Protein AF-A0A9E0NCJ7-F1 (afdb_monomer_lite)

Secondary structure (DSSP, 8-state):
-----------------PPPPP-PPP-------------TTPPPPPHHHHHHHHHHHHHHHHHHHHHHHHHHHTT-TT--EEEEEEEEEETTEEEEEEEEESS--HHHHHHHHHHHHTS---GGGTT--EEEEEEE-PPTT--EEEGGGS--EEETTEEEEEEE-HHHH--SS-EEEEEEE-TT-EEEEEE-SSEEEEEEEEEEEEEE-TT--SSPEEEETT-EEEE-TT-EEEEEEEEEEEEEEEEEES----HHHHTT--SSEEPPTTPPP--SS----EEEPGGG-EEEEETTEEEEEEE-HHHHT-SSEEEEEEE-TT-EEEEE--SS-EEEEEEEEEEEEEEETTEEEEE-TTEEEEE-TT--EEEEEEEEEEEEEEEESS-GGGHHHHHHT---

pLDDT: mean 88.65, std 19.17, range [25.84, 98.81]

Sequence (400 aa):
MTRVGLLAAALVAAACGQGPAPVGPGPVGVGPAGTDGATADAAPISDDERLAAIQAAMNALAPLANQCWAAAAVDDFRLAGDLQLEIAPHGDGARVAVVADSAGDPVLASCLATVASAFPWPAVLDGQVVSLPFSFSAPSGQVVIDRRLVTPRTQAGVGVAVLLDERNSGNAAASMLEVTVAADASVALARADRAEVWIVLAGEVTVAGALGSDKPVFARVHDTVLVPAGGYRTLRASGGAATLVLVLAPGGPEGIARGGAVPGERVAPGTRVREARPIEPRVVRASDAAVHRAGGRTATVLVDSVRHKAPVGVTLLELAAGAAMPAHQHDRESELLYVQAGSATMTVGAVTLPVGPTSVVHLGRGTTHAATVDVPVRALQLYLPGGPEQRYASAAGRAP

Structure (mmCIF, N/CA/C/O backbone):
data_AF-A0A9E0NCJ7-F1
#
_entry.id   AF-A0A9E0NCJ7-F1
#
loop_
_atom_site.group_PDB
_atom_site.id
_atom_site.type_symbol
_atom_site.label_atom_id
_atom_site.label_alt_id
_atom_site.label_comp_id
_atom_site.label_asym_id
_atom_site.label_entity_id
_atom_site.label_seq_id
_atom_site.pdbx_PDB_ins_code
_atom_site.Cartn_x
_atom_site.Cartn_y
_atom_site.Cartn_z
_atom_site.occupancy
_atom_site.B_iso_or_equiv
_atom_site.auth_seq_id
_atom_site.auth_comp_id
_atom_site.auth_asym_id
_atom_site.auth_atom_id
_atom_site.pdbx_PDB_model_num
ATOM 1 N N . MET A 1 1 ? 51.359 -40.284 9.558 1.00 43.56 1 MET A N 1
ATOM 2 C CA . MET A 1 1 ? 51.276 -39.076 10.406 1.00 43.56 1 MET A CA 1
ATOM 3 C C . MET A 1 1 ? 50.149 -38.212 9.873 1.00 43.56 1 MET A C 1
ATOM 5 O O . MET A 1 1 ? 50.327 -37.449 8.937 1.00 43.56 1 MET A O 1
ATOM 9 N N . THR A 1 2 ? 48.958 -38.462 10.398 1.00 32.72 2 THR A N 1
ATOM 10 C CA . THR A 1 2 ? 47.662 -37.955 9.945 1.00 32.72 2 THR A CA 1
ATOM 11 C C . THR A 1 2 ? 47.269 -36.791 10.851 1.00 32.72 2 THR A C 1
ATOM 13 O O . THR A 1 2 ? 47.173 -36.975 12.062 1.00 32.72 2 THR A O 1
ATOM 16 N N . ARG A 1 3 ? 47.058 -35.593 10.296 1.00 31.05 3 ARG A N 1
ATOM 17 C CA . ARG A 1 3 ? 46.423 -34.477 11.012 1.00 31.05 3 ARG A CA 1
ATOM 18 C C . ARG A 1 3 ? 45.025 -34.278 10.442 1.00 31.05 3 ARG A C 1
ATOM 20 O O . ARG A 1 3 ? 44.863 -33.753 9.349 1.00 31.05 3 ARG A O 1
ATOM 27 N N . VAL A 1 4 ? 44.040 -34.756 11.195 1.00 30.06 4 VAL A N 1
ATOM 28 C CA . VAL A 1 4 ? 42.614 -34.493 10.995 1.00 30.06 4 VAL A CA 1
ATOM 29 C C . VAL A 1 4 ? 42.324 -33.128 11.617 1.00 30.06 4 VAL A C 1
ATOM 31 O O . VAL A 1 4 ? 42.473 -32.958 12.825 1.00 30.06 4 VAL A O 1
ATOM 34 N N . GLY A 1 5 ? 41.980 -32.143 10.790 1.00 29.16 5 GLY A N 1
ATOM 35 C CA . GLY A 1 5 ? 41.487 -30.843 11.240 1.00 29.16 5 GLY A CA 1
ATOM 36 C C . GLY A 1 5 ? 39.973 -30.900 11.409 1.00 29.16 5 GLY A C 1
ATOM 37 O O . GLY A 1 5 ? 39.252 -31.026 10.423 1.00 29.16 5 GLY A O 1
ATOM 38 N N . LEU A 1 6 ? 39.503 -30.828 12.656 1.00 27.34 6 LEU A N 1
ATOM 39 C CA . LEU A 1 6 ? 38.097 -30.616 12.995 1.00 27.34 6 LEU A CA 1
ATOM 40 C C . LEU A 1 6 ? 37.705 -29.185 12.588 1.00 27.34 6 LEU A C 1
ATOM 42 O O . LEU A 1 6 ? 38.202 -28.220 13.166 1.00 27.34 6 LEU A O 1
ATOM 46 N N . LEU A 1 7 ? 36.809 -29.048 11.613 1.00 28.70 7 LEU A N 1
ATOM 47 C CA . LEU A 1 7 ? 36.112 -27.797 11.315 1.00 28.70 7 LEU A CA 1
ATOM 48 C C . LEU A 1 7 ? 34.763 -27.835 12.036 1.00 28.70 7 LEU A C 1
ATOM 50 O O . LEU A 1 7 ? 33.879 -28.617 11.691 1.00 28.70 7 LEU A O 1
ATOM 54 N N . ALA A 1 8 ? 34.639 -27.014 13.077 1.00 27.73 8 ALA A N 1
ATOM 55 C CA . ALA A 1 8 ? 33.395 -26.795 13.794 1.00 27.73 8 ALA A CA 1
ATOM 56 C C . ALA A 1 8 ? 32.427 -26.007 12.898 1.00 27.73 8 ALA A C 1
ATOM 58 O O . ALA A 1 8 ? 32.676 -24.850 12.561 1.00 27.73 8 ALA A O 1
ATOM 59 N N . ALA A 1 9 ? 31.324 -26.643 12.508 1.00 28.22 9 ALA A N 1
ATOM 60 C CA . ALA A 1 9 ? 30.197 -25.977 11.876 1.00 28.22 9 ALA A CA 1
ATOM 61 C C . ALA A 1 9 ? 29.411 -25.214 12.953 1.00 28.22 9 ALA A C 1
ATOM 63 O O . ALA A 1 9 ? 28.723 -25.814 13.778 1.00 28.22 9 ALA A O 1
ATOM 64 N N . ALA A 1 10 ? 29.533 -23.888 12.962 1.00 27.47 10 ALA A N 1
ATOM 65 C CA . ALA A 1 10 ? 28.655 -23.028 13.738 1.00 27.47 10 ALA A CA 1
ATOM 66 C C . ALA A 1 10 ? 27.290 -22.958 13.034 1.00 27.47 10 ALA A C 1
ATOM 68 O O . ALA A 1 10 ? 27.151 -22.311 11.996 1.00 27.47 10 ALA A O 1
ATOM 69 N N . LEU A 1 11 ? 26.286 -23.644 13.587 1.00 25.84 11 LEU A N 1
ATOM 70 C CA . LEU A 1 11 ? 24.886 -23.402 13.246 1.00 25.84 11 LEU A CA 1
ATOM 71 C C . LEU A 1 11 ? 24.506 -21.999 13.734 1.00 25.84 11 LEU A C 1
ATOM 73 O O . LEU A 1 11 ? 24.321 -21.773 14.928 1.00 25.84 11 LEU A O 1
ATOM 77 N N . VAL A 1 12 ? 24.368 -21.059 12.802 1.00 28.42 12 VAL A N 1
ATOM 78 C CA . VAL A 1 12 ? 23.661 -19.801 13.046 1.00 28.42 12 VAL A CA 1
ATOM 79 C C . VAL A 1 12 ? 22.171 -20.110 12.935 1.00 28.42 12 VAL A C 1
ATOM 81 O O . VAL A 1 12 ? 21.627 -20.225 11.838 1.00 28.42 12 VAL A O 1
ATOM 84 N N . ALA A 1 13 ? 21.514 -20.296 14.079 1.00 28.30 13 ALA A N 1
ATOM 85 C CA . ALA A 1 13 ? 20.062 -20.291 14.146 1.00 28.30 13 ALA A CA 1
ATOM 86 C C . ALA A 1 13 ? 19.580 -18.878 13.790 1.00 28.30 13 ALA A C 1
ATOM 88 O O . ALA A 1 13 ? 19.825 -17.920 14.523 1.00 28.30 13 ALA A O 1
ATOM 89 N N . ALA A 1 14 ? 18.931 -18.747 12.634 1.00 28.97 14 ALA A N 1
ATOM 90 C CA . ALA A 1 14 ? 18.226 -17.538 12.252 1.00 28.97 14 ALA A CA 1
ATOM 91 C C . ALA A 1 14 ? 17.090 -17.308 13.257 1.00 28.97 14 ALA A C 1
ATOM 93 O O . ALA A 1 14 ? 16.082 -18.012 13.248 1.00 28.97 14 ALA A O 1
ATOM 94 N N . ALA A 1 15 ? 17.277 -16.340 14.151 1.00 27.11 15 ALA A N 1
ATOM 95 C CA . ALA A 1 15 ? 16.206 -15.828 14.981 1.00 27.11 15 ALA A CA 1
ATOM 96 C C . ALA A 1 15 ? 15.164 -15.190 14.054 1.00 27.11 15 ALA A C 1
ATOM 98 O O . ALA A 1 15 ? 15.419 -14.159 13.430 1.00 27.11 15 ALA A O 1
ATOM 99 N N . CYS A 1 16 ? 13.995 -15.818 13.935 1.00 27.56 16 CYS A N 1
ATOM 100 C CA . CYS A 1 16 ? 12.806 -15.146 13.439 1.00 27.56 16 CYS A CA 1
ATOM 101 C C . CYS A 1 16 ? 12.586 -13.923 14.331 1.00 27.56 16 CYS A C 1
ATOM 103 O O . CYS A 1 16 ? 12.290 -14.065 15.517 1.00 27.56 16 CYS A O 1
ATOM 105 N N . GLY A 1 17 ? 12.804 -12.731 13.774 1.00 26.98 17 GLY A N 1
ATOM 106 C CA . GLY A 1 17 ? 12.554 -11.481 14.468 1.00 26.98 17 GLY A CA 1
ATOM 107 C C . GLY A 1 17 ? 11.094 -11.440 14.894 1.00 26.98 17 GLY A C 1
ATOM 108 O O . GLY A 1 17 ? 10.204 -11.318 14.055 1.00 26.98 17 GLY A O 1
ATOM 109 N N . GLN A 1 18 ? 10.854 -11.564 16.198 1.00 32.00 18 GLN A N 1
ATOM 110 C CA . GLN A 1 18 ? 9.619 -11.090 16.793 1.00 32.00 18 GLN A CA 1
ATOM 111 C C . GLN A 1 18 ? 9.494 -9.621 16.389 1.00 32.00 18 GLN A C 1
ATOM 113 O O . GLN A 1 18 ? 10.398 -8.822 16.649 1.00 32.00 18 GLN A O 1
ATOM 118 N N . GLY A 1 19 ? 8.406 -9.274 15.700 1.00 32.78 19 GLY A N 1
ATOM 119 C CA . GLY A 1 19 ? 8.042 -7.874 15.526 1.00 32.78 19 GLY A CA 1
ATOM 120 C C . GLY A 1 19 ? 8.017 -7.181 16.893 1.00 32.78 19 GLY A C 1
ATOM 121 O O . GLY A 1 19 ? 7.846 -7.861 17.910 1.00 32.78 19 GLY A O 1
ATOM 122 N N . PRO A 1 20 ? 8.219 -5.853 16.949 1.00 30.38 20 PRO A N 1
ATOM 123 C CA . PRO A 1 20 ? 8.125 -5.131 18.208 1.00 30.38 20 PRO A CA 1
ATOM 124 C C . PRO A 1 20 ? 6.794 -5.493 18.861 1.00 30.38 20 PRO A C 1
ATOM 126 O O . PRO A 1 20 ? 5.736 -5.314 18.252 1.00 30.38 20 PRO A O 1
ATOM 129 N N . ALA A 1 21 ? 6.865 -6.055 20.069 1.00 30.67 21 ALA A N 1
ATOM 130 C CA . ALA A 1 21 ? 5.685 -6.245 20.888 1.00 30.67 21 ALA A CA 1
ATOM 131 C C . ALA A 1 21 ? 4.955 -4.894 20.948 1.00 30.67 21 ALA A C 1
ATOM 133 O O . ALA A 1 21 ? 5.629 -3.858 21.053 1.00 30.67 21 ALA A O 1
ATOM 134 N N . PRO A 1 22 ? 3.616 -4.870 20.833 1.00 35.16 22 PRO A N 1
ATOM 135 C CA . PRO A 1 22 ? 2.871 -3.647 21.068 1.00 35.16 22 PRO A CA 1
ATOM 136 C C . PRO A 1 22 ? 3.361 -3.061 22.389 1.00 35.16 22 PRO A C 1
ATOM 138 O O . PRO A 1 22 ? 3.523 -3.791 23.370 1.00 35.16 22 PRO A O 1
ATOM 141 N N . VAL A 1 23 ? 3.683 -1.766 22.378 1.00 36.31 23 VAL A N 1
ATOM 142 C CA . VAL A 1 23 ? 4.030 -1.039 23.597 1.00 36.31 23 VAL A CA 1
ATOM 143 C C . VAL A 1 23 ? 2.823 -1.193 24.506 1.00 36.31 23 VAL A C 1
ATOM 145 O O . VAL A 1 23 ? 1.782 -0.582 24.267 1.00 36.31 23 VAL A O 1
ATOM 148 N N . GLY A 1 24 ? 2.939 -2.103 25.475 1.00 32.25 24 GLY A N 1
ATOM 149 C CA . GLY A 1 24 ? 1.907 -2.309 26.471 1.00 32.25 24 GLY A CA 1
ATOM 150 C C . GLY A 1 24 ? 1.627 -0.965 27.136 1.00 32.25 24 GLY A C 1
ATOM 151 O O . GLY A 1 24 ? 2.565 -0.173 27.302 1.00 32.25 24 GLY A O 1
ATOM 152 N N . PRO A 1 25 ? 0.365 -0.665 27.483 1.00 46.97 25 PRO A N 1
ATOM 153 C CA . PRO A 1 25 ? 0.081 0.512 28.284 1.00 46.97 25 PRO A CA 1
ATOM 154 C C . PRO A 1 25 ? 1.014 0.477 29.498 1.00 46.97 25 PRO A C 1
ATOM 156 O O . PRO A 1 25 ? 1.151 -0.559 30.154 1.00 46.97 25 PRO A O 1
ATOM 159 N N . GLY A 1 26 ? 1.727 1.584 29.734 1.00 41.19 26 GLY A N 1
ATOM 160 C CA . GLY A 1 26 ? 2.569 1.723 30.918 1.00 41.19 26 GLY A CA 1
ATOM 161 C C . GLY A 1 26 ? 1.762 1.340 32.162 1.00 41.19 26 GLY A C 1
ATOM 162 O O . GLY A 1 26 ? 0.541 1.511 32.148 1.00 41.19 26 GLY A O 1
ATOM 163 N N . PRO A 1 27 ? 2.404 0.789 33.204 1.00 33.81 27 PRO A N 1
ATOM 164 C CA . PRO A 1 27 ? 1.706 0.245 34.358 1.00 33.81 27 PRO A CA 1
ATOM 165 C C . PRO A 1 27 ? 0.778 1.311 34.942 1.00 33.81 27 PRO A C 1
ATOM 167 O O . PRO A 1 27 ? 1.220 2.263 35.584 1.00 33.81 27 PRO A O 1
ATOM 170 N N . VAL A 1 28 ? -0.521 1.151 34.698 1.00 46.66 28 VAL A N 1
ATOM 171 C CA . VAL A 1 28 ? -1.548 1.805 35.498 1.00 46.66 28 VAL A CA 1
ATOM 172 C C . VAL A 1 28 ? -1.370 1.195 36.878 1.00 46.66 28 VAL A C 1
ATOM 174 O O . VAL A 1 28 ? -1.364 -0.028 37.002 1.00 46.66 28 VAL A O 1
ATOM 177 N N . GLY A 1 29 ? -1.103 2.0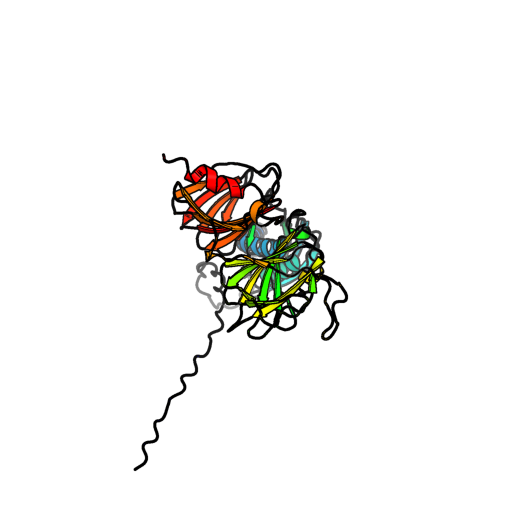22 37.888 1.00 34.09 29 GLY A N 1
ATOM 178 C CA . GLY A 1 29 ? -0.840 1.557 39.245 1.00 34.09 29 GLY A CA 1
ATOM 179 C C . GLY A 1 29 ? -2.000 0.710 39.757 1.00 34.09 29 GLY A C 1
ATOM 180 O O . GLY A 1 29 ? -3.007 1.245 40.208 1.00 34.09 29 GLY A O 1
ATOM 181 N N . VAL A 1 30 ? -1.853 -0.611 39.674 1.00 46.03 30 VAL A N 1
ATOM 182 C CA . VAL A 1 30 ? -2.754 -1.571 40.302 1.00 46.03 30 VAL A CA 1
ATOM 183 C C . VAL A 1 30 ? -2.424 -1.527 41.790 1.00 46.03 30 VAL A C 1
ATOM 185 O O . VAL A 1 30 ? -1.340 -1.937 42.209 1.00 46.03 30 VAL A O 1
ATOM 188 N N . GLY A 1 31 ? -3.320 -0.936 42.582 1.00 47.72 31 GLY A N 1
ATOM 189 C CA . GLY A 1 31 ? -3.239 -0.989 44.040 1.00 47.72 31 GLY A CA 1
ATOM 190 C C . GLY A 1 31 ? -3.224 -2.445 44.533 1.00 47.72 31 GLY A C 1
ATOM 191 O O . GLY A 1 31 ? -3.691 -3.335 43.822 1.00 47.72 31 GLY A O 1
ATOM 192 N N . PRO A 1 32 ? -2.662 -2.718 45.723 1.00 50.88 32 PRO A N 1
ATOM 193 C CA . PRO A 1 32 ? -2.466 -4.080 46.208 1.00 50.88 32 PRO A CA 1
ATOM 194 C C . PRO A 1 32 ? -3.791 -4.849 46.279 1.00 50.88 32 PRO A C 1
ATOM 196 O O . PRO A 1 32 ? -4.763 -4.380 46.870 1.00 50.88 32 PRO A O 1
ATOM 199 N N . ALA A 1 33 ? -3.793 -6.045 45.688 1.00 48.19 33 ALA A N 1
ATOM 200 C CA . ALA A 1 33 ? -4.881 -7.008 45.762 1.00 48.19 33 ALA A CA 1
ATOM 201 C C . ALA A 1 33 ? -5.041 -7.497 47.210 1.00 48.19 33 ALA A C 1
ATOM 203 O O . ALA A 1 33 ? -4.296 -8.357 47.681 1.00 48.19 33 ALA A O 1
ATOM 204 N N . GLY A 1 34 ? -5.999 -6.909 47.926 1.00 45.44 34 GLY A N 1
ATOM 205 C CA . GLY A 1 34 ? -6.492 -7.429 49.194 1.00 45.44 34 GLY A CA 1
ATOM 206 C C . GLY A 1 34 ? -7.360 -8.655 48.934 1.00 45.44 34 GLY A C 1
ATOM 207 O O . GLY A 1 34 ? -8.430 -8.555 48.341 1.00 45.44 34 GLY A O 1
ATOM 208 N N . THR A 1 35 ? -6.881 -9.820 49.355 1.00 49.56 35 THR A N 1
ATOM 209 C CA . THR A 1 35 ? -7.652 -11.061 49.408 1.00 49.56 35 THR A CA 1
ATOM 210 C C . THR A 1 35 ? -8.483 -11.071 50.688 1.00 49.56 35 THR A C 1
ATOM 212 O O . THR A 1 35 ? -8.058 -11.668 51.673 1.00 49.56 35 THR A O 1
ATOM 215 N N . ASP A 1 36 ? -9.644 -10.415 50.687 1.00 47.66 36 ASP A N 1
ATOM 216 C CA . ASP A 1 36 ? -10.581 -10.469 51.812 1.00 47.66 36 ASP A CA 1
ATOM 217 C C . ASP A 1 36 ? -11.931 -11.045 51.381 1.00 47.66 36 ASP A C 1
ATOM 219 O O . ASP A 1 36 ? -12.470 -10.746 50.316 1.00 47.66 36 ASP A O 1
ATOM 223 N N . GLY A 1 37 ? -12.426 -11.957 52.220 1.00 49.50 37 GLY A N 1
ATOM 224 C CA . GLY A 1 37 ? -13.599 -12.781 51.980 1.00 49.50 37 GLY A CA 1
ATOM 225 C C . GLY A 1 37 ? -14.864 -11.976 51.695 1.00 49.50 37 GLY A C 1
ATOM 226 O O . GLY A 1 37 ? -15.083 -10.897 52.241 1.00 49.50 37 GLY A O 1
ATOM 227 N N . ALA A 1 38 ? -15.708 -12.564 50.847 1.00 47.25 38 ALA A N 1
ATOM 228 C CA . ALA A 1 38 ? -17.024 -12.065 50.484 1.00 47.25 38 ALA A CA 1
ATOM 229 C C . ALA A 1 38 ? -17.845 -11.714 51.735 1.00 47.25 38 ALA A C 1
ATOM 231 O O . ALA A 1 38 ? -18.394 -12.584 52.413 1.00 47.25 38 ALA A O 1
ATOM 232 N N . THR A 1 39 ? -17.922 -10.419 52.032 1.00 47.91 39 THR A N 1
ATOM 233 C CA . THR A 1 39 ? -18.909 -9.858 52.947 1.00 47.91 39 THR A CA 1
ATOM 234 C C . THR A 1 39 ? -20.151 -9.548 52.119 1.00 47.91 39 THR A C 1
ATOM 236 O O . THR A 1 39 ? -20.107 -8.795 51.151 1.00 47.91 39 THR A O 1
ATOM 239 N N . ALA A 1 40 ? -21.262 -10.195 52.462 1.00 56.03 40 ALA A N 1
ATOM 240 C CA . ALA A 1 40 ? -22.514 -10.173 51.707 1.00 56.03 40 ALA A CA 1
ATOM 241 C C . ALA A 1 40 ? -23.323 -8.859 51.837 1.00 56.03 40 ALA A C 1
ATOM 243 O O . ALA A 1 40 ? -24.487 -8.840 51.457 1.00 56.03 40 ALA A O 1
ATOM 244 N N . ASP A 1 41 ? -22.715 -7.772 52.327 1.00 62.97 41 ASP A N 1
ATOM 245 C CA . ASP A 1 41 ? -23.402 -6.518 52.688 1.00 62.97 41 ASP A CA 1
ATOM 246 C C . ASP A 1 41 ? -22.760 -5.260 52.066 1.00 62.97 41 ASP A C 1
ATOM 248 O O . ASP A 1 41 ? -22.900 -4.151 52.588 1.00 62.97 41 ASP A O 1
ATOM 252 N N . ALA A 1 42 ? -22.042 -5.389 50.946 1.00 66.94 42 ALA A N 1
ATOM 253 C CA . ALA A 1 42 ? -21.624 -4.206 50.194 1.00 66.94 42 ALA A CA 1
ATOM 254 C C . ALA A 1 42 ? -22.871 -3.454 49.691 1.00 66.94 42 ALA A C 1
ATOM 256 O O . ALA A 1 42 ? -23.751 -4.041 49.058 1.00 66.94 42 ALA A O 1
ATOM 257 N N . ALA A 1 43 ? -22.956 -2.155 49.995 1.00 78.00 43 ALA A N 1
ATOM 258 C CA . ALA A 1 43 ? -24.045 -1.306 49.527 1.00 78.00 43 ALA A CA 1
ATOM 259 C C . ALA A 1 43 ? -24.167 -1.391 47.991 1.00 78.00 43 ALA A C 1
ATOM 261 O O . ALA A 1 43 ? -23.144 -1.475 47.306 1.00 78.00 43 ALA A O 1
ATOM 262 N N . PRO A 1 44 ? -25.392 -1.374 47.433 1.00 84.50 44 PRO A N 1
ATOM 263 C CA . PRO A 1 44 ? -25.577 -1.422 45.991 1.00 84.50 44 PRO A CA 1
ATOM 264 C C . PRO A 1 44 ? -24.840 -0.253 45.333 1.00 84.50 44 PRO A C 1
ATOM 266 O O . PRO A 1 44 ? -25.026 0.904 45.707 1.00 84.50 44 PRO A O 1
ATOM 269 N N . ILE A 1 45 ? -24.009 -0.579 44.346 1.00 87.88 45 ILE A N 1
ATOM 270 C CA . ILE A 1 45 ? -23.252 0.390 43.552 1.00 87.88 45 ILE A CA 1
ATOM 271 C C . ILE A 1 45 ? -24.241 1.301 42.822 1.00 87.88 45 ILE A C 1
ATOM 273 O O . ILE A 1 45 ? -25.151 0.799 42.145 1.00 87.88 45 ILE A O 1
ATOM 277 N N . SER A 1 46 ? -24.045 2.616 42.953 1.00 93.88 46 SER A N 1
ATOM 278 C CA . SER A 1 46 ? -24.882 3.629 42.309 1.00 93.88 46 SER A CA 1
ATOM 279 C C . SER A 1 46 ? -24.740 3.602 40.784 1.00 93.88 46 SER A C 1
ATOM 281 O O . SER A 1 46 ? -23.709 3.203 40.238 1.00 93.88 46 SER A O 1
ATOM 283 N N . ASP A 1 47 ? -25.774 4.060 40.081 1.00 93.88 47 ASP A N 1
ATOM 284 C CA . ASP A 1 47 ? -25.745 4.157 38.617 1.00 93.88 47 ASP A CA 1
ATOM 285 C C . ASP A 1 47 ? -24.665 5.136 38.128 1.00 93.88 47 ASP A C 1
ATOM 287 O O . ASP A 1 47 ? -24.024 4.889 37.106 1.00 93.88 47 ASP A O 1
ATOM 291 N N . ASP A 1 48 ? -24.396 6.198 38.893 1.00 94.94 48 ASP A N 1
ATOM 292 C CA . ASP A 1 48 ? -23.348 7.179 38.588 1.00 94.94 48 ASP A CA 1
ATOM 293 C C . ASP A 1 48 ? -21.949 6.550 38.612 1.00 94.94 48 ASP A C 1
ATOM 295 O O . ASP A 1 48 ? -21.129 6.809 37.728 1.00 94.94 48 ASP A O 1
ATOM 299 N N . GLU A 1 49 ? -21.674 5.688 39.595 1.00 94.50 49 GLU A N 1
ATOM 300 C CA . GLU A 1 49 ? -20.397 4.977 39.696 1.00 94.50 49 GLU A CA 1
ATOM 301 C C . GLU A 1 49 ? -20.220 3.992 38.530 1.00 94.50 49 GLU A C 1
ATOM 303 O O . GLU A 1 49 ? -19.140 3.914 37.937 1.00 94.50 49 GLU A O 1
ATOM 308 N N . ARG A 1 50 ? -21.296 3.305 38.121 1.00 94.25 50 ARG A N 1
ATOM 309 C CA . ARG A 1 50 ? -21.278 2.424 36.939 1.00 94.25 50 ARG A CA 1
ATOM 310 C C . ARG A 1 50 ? -21.024 3.202 35.655 1.00 94.25 50 ARG A C 1
ATOM 312 O O . ARG A 1 50 ? -20.191 2.790 34.848 1.00 94.25 50 ARG A O 1
ATOM 319 N N . LEU A 1 51 ? -21.712 4.327 35.460 1.00 95.69 51 LEU A N 1
ATOM 320 C CA . LEU A 1 51 ? -21.549 5.158 34.270 1.00 95.69 51 LEU A CA 1
ATOM 321 C C . LEU A 1 51 ? -20.127 5.727 34.182 1.00 95.69 51 LEU A C 1
ATOM 323 O O . LEU A 1 51 ? -19.520 5.705 33.110 1.00 95.69 51 LEU A O 1
ATOM 327 N N . ALA A 1 52 ? -19.563 6.167 35.310 1.00 96.44 52 ALA A N 1
ATOM 328 C CA . ALA A 1 52 ? -18.178 6.620 35.381 1.00 96.44 52 ALA A CA 1
ATOM 329 C C . ALA A 1 52 ? -17.185 5.501 35.019 1.00 96.44 52 ALA A C 1
ATOM 331 O O . ALA A 1 52 ? -16.244 5.736 34.256 1.00 96.44 52 ALA A O 1
ATOM 332 N N . ALA A 1 53 ? -17.417 4.275 35.502 1.00 96.06 53 ALA A N 1
ATOM 333 C CA . ALA A 1 53 ? -16.596 3.113 35.171 1.00 96.06 53 ALA A CA 1
ATOM 334 C C . ALA A 1 53 ? -16.658 2.758 33.674 1.00 96.06 53 ALA A C 1
ATOM 336 O O . ALA A 1 53 ? -15.619 2.511 33.057 1.00 96.06 53 ALA A O 1
ATOM 337 N N . ILE A 1 54 ? -17.850 2.801 33.067 1.00 96.25 54 ILE A N 1
ATOM 338 C CA . ILE A 1 54 ? -18.036 2.586 31.623 1.00 96.25 54 ILE A CA 1
ATOM 339 C C . ILE A 1 54 ? -17.305 3.664 30.819 1.00 96.25 54 ILE A C 1
ATOM 341 O O . ILE A 1 54 ? -16.565 3.341 29.890 1.00 96.25 54 ILE A O 1
ATOM 345 N N . GLN A 1 55 ? -17.455 4.939 31.187 1.00 96.50 55 GLN A N 1
ATOM 346 C CA . GLN A 1 55 ? -16.784 6.039 30.494 1.00 96.50 55 GLN A CA 1
ATOM 347 C C . GLN A 1 55 ? -15.257 5.908 30.563 1.00 96.50 55 GLN A C 1
ATOM 349 O O . GLN A 1 55 ? -14.568 6.122 29.562 1.00 96.50 55 GLN A O 1
ATOM 354 N N . ALA A 1 56 ? -14.717 5.535 31.726 1.00 96.25 56 ALA A N 1
ATOM 355 C CA . ALA A 1 56 ? -13.288 5.299 31.898 1.00 96.25 56 ALA A CA 1
ATOM 356 C C . ALA A 1 56 ? -12.795 4.131 31.026 1.00 96.25 56 ALA A C 1
ATOM 358 O O . ALA A 1 56 ? -11.782 4.273 30.337 1.00 96.25 56 ALA A O 1
ATOM 359 N N . ALA A 1 57 ? -13.534 3.017 30.996 1.00 95.62 57 ALA A N 1
ATOM 360 C CA . ALA A 1 57 ? -13.224 1.869 30.145 1.00 95.62 57 ALA A CA 1
ATOM 361 C C . ALA A 1 57 ? -13.251 2.237 28.652 1.00 95.62 57 ALA A C 1
ATOM 363 O O . ALA A 1 57 ? -12.319 1.904 27.923 1.00 95.62 57 ALA A O 1
ATOM 364 N N . MET A 1 58 ? -14.256 2.996 28.202 1.00 95.81 58 MET A N 1
ATOM 365 C CA . MET A 1 58 ? -14.358 3.454 26.811 1.00 95.81 58 MET A CA 1
ATOM 366 C C . MET A 1 58 ? -13.195 4.362 26.407 1.00 95.81 58 MET A C 1
ATOM 368 O O . MET A 1 58 ? -12.605 4.175 25.342 1.00 95.81 58 MET A O 1
ATOM 372 N N . ASN A 1 59 ? -12.808 5.301 27.272 1.00 95.75 59 ASN A N 1
ATOM 373 C CA . ASN A 1 59 ? -11.655 6.167 27.025 1.00 95.75 59 ASN A CA 1
ATOM 374 C C . ASN A 1 59 ? -10.350 5.360 26.918 1.00 95.75 59 ASN A C 1
ATOM 376 O O . ASN A 1 59 ? -9.506 5.661 26.074 1.00 95.75 59 ASN A O 1
ATOM 380 N N . ALA A 1 60 ? -10.191 4.323 27.745 1.00 95.69 60 ALA A N 1
ATOM 381 C CA . ALA A 1 60 ? -9.029 3.439 27.716 1.00 95.69 60 ALA A CA 1
ATOM 382 C C . ALA A 1 60 ? -9.018 2.495 26.498 1.00 95.69 60 ALA A C 1
ATOM 384 O O . ALA A 1 60 ? -7.948 2.182 25.976 1.00 95.69 60 ALA A O 1
ATOM 385 N N . LEU A 1 61 ? -10.190 2.067 26.019 1.00 95.81 61 LEU A N 1
ATOM 386 C CA . LEU A 1 61 ? -10.343 1.227 24.828 1.00 95.81 61 LEU A CA 1
ATOM 387 C C . LEU A 1 61 ? -10.146 1.996 23.518 1.00 95.81 61 LEU A C 1
ATOM 389 O O . LEU A 1 61 ? -9.729 1.396 22.527 1.00 95.81 61 LEU A O 1
ATOM 393 N N . ALA A 1 62 ? -10.417 3.304 23.493 1.00 95.31 62 ALA A N 1
ATOM 394 C CA . ALA A 1 62 ? -10.417 4.101 22.266 1.00 95.31 62 ALA A CA 1
ATOM 395 C C . ALA A 1 62 ? -9.132 3.969 21.411 1.00 95.31 62 ALA A C 1
ATOM 397 O O . ALA A 1 62 ? -9.256 3.771 20.201 1.00 95.31 62 ALA A O 1
ATOM 398 N N . PRO A 1 63 ? -7.899 3.988 21.963 1.00 94.94 63 PRO A N 1
ATOM 399 C CA . PRO A 1 63 ? -6.690 3.782 21.161 1.00 94.94 63 PRO A CA 1
ATOM 400 C C . PRO A 1 63 ? -6.620 2.400 20.497 1.00 94.94 63 PRO A C 1
ATOM 402 O O . PRO A 1 63 ? -6.167 2.295 19.359 1.00 94.94 63 PRO A O 1
ATOM 405 N N . LEU A 1 64 ? -7.080 1.349 21.181 1.00 95.94 64 LEU A N 1
ATOM 406 C CA . LEU A 1 64 ? -7.115 -0.013 20.639 1.00 95.94 64 LEU A CA 1
ATOM 407 C C . LEU A 1 64 ? -8.220 -0.154 19.586 1.00 95.94 64 LEU A C 1
ATOM 409 O O . LEU A 1 64 ? -7.999 -0.760 18.541 1.00 95.94 64 LEU A O 1
ATOM 413 N N . ALA A 1 65 ? -9.375 0.477 19.806 1.00 96.12 65 ALA A N 1
ATOM 414 C CA . ALA A 1 65 ? -10.441 0.551 18.811 1.00 96.12 65 ALA A CA 1
ATOM 415 C C . ALA A 1 65 ? -9.975 1.267 17.531 1.00 96.12 65 ALA A C 1
ATOM 417 O O . ALA A 1 65 ? -10.227 0.785 16.428 1.00 96.12 65 ALA A O 1
ATOM 418 N N . ASN A 1 66 ? -9.208 2.353 17.667 1.00 93.75 66 ASN A N 1
ATOM 419 C CA . ASN A 1 66 ? -8.593 3.046 16.533 1.00 93.75 66 ASN A CA 1
ATOM 420 C C . ASN A 1 66 ? -7.575 2.164 15.793 1.00 93.75 66 ASN A C 1
ATOM 422 O O . ASN A 1 66 ? -7.480 2.243 14.571 1.00 93.75 66 ASN A O 1
ATOM 426 N N . GLN A 1 67 ? -6.833 1.300 16.498 1.00 93.56 67 GLN A N 1
ATOM 427 C CA . GLN A 1 67 ? -5.946 0.318 15.862 1.00 93.56 67 GLN A CA 1
ATOM 428 C C . GLN A 1 67 ? -6.732 -0.756 15.102 1.00 93.56 67 GLN A C 1
ATOM 430 O O . GLN A 1 67 ? -6.337 -1.115 13.995 1.00 93.56 67 GLN A O 1
ATOM 435 N N . CYS A 1 68 ? -7.858 -1.228 15.648 1.00 96.12 68 CYS A N 1
ATOM 436 C CA . CYS A 1 68 ? -8.755 -2.145 14.945 1.00 96.12 68 CYS A CA 1
ATOM 437 C C . CYS A 1 68 ? -9.328 -1.516 13.671 1.00 96.12 68 CYS A C 1
ATOM 439 O O . CYS A 1 68 ? -9.298 -2.146 12.614 1.00 96.12 68 CYS A O 1
ATOM 441 N N . TRP A 1 69 ? -9.781 -0.261 13.748 1.00 95.75 69 TRP A N 1
ATOM 442 C CA . TRP A 1 69 ? -10.212 0.484 12.567 1.00 95.75 69 TRP A CA 1
ATOM 443 C C . TRP A 1 69 ? -9.076 0.644 11.560 1.00 95.75 69 TRP A C 1
ATOM 445 O O . TRP A 1 69 ? -9.275 0.345 10.392 1.00 95.75 69 TRP A O 1
ATOM 455 N N . ALA A 1 70 ? -7.872 1.025 11.995 1.00 92.50 70 ALA A N 1
ATOM 456 C CA . ALA A 1 70 ? -6.730 1.178 11.097 1.00 92.50 70 ALA A CA 1
ATOM 457 C C . ALA A 1 70 ? -6.359 -0.137 10.392 1.00 92.50 70 ALA A C 1
ATOM 459 O O . ALA A 1 70 ? -6.014 -0.113 9.214 1.00 92.50 70 ALA A O 1
ATOM 460 N N . ALA A 1 71 ? -6.451 -1.276 11.088 1.00 93.75 71 ALA A N 1
ATOM 461 C CA . ALA A 1 71 ? -6.202 -2.592 10.506 1.00 93.75 71 ALA A CA 1
ATOM 462 C C . ALA A 1 71 ? -7.243 -2.963 9.440 1.00 93.75 71 ALA A C 1
ATOM 464 O O . ALA A 1 71 ? -6.876 -3.480 8.389 1.00 93.75 71 ALA A O 1
ATOM 465 N N . ALA A 1 72 ? -8.519 -2.659 9.679 1.00 94.69 72 ALA A N 1
ATOM 466 C CA . ALA A 1 72 ? -9.588 -2.876 8.708 1.00 94.69 72 ALA A CA 1
ATOM 467 C C . ALA A 1 72 ? -9.523 -1.881 7.530 1.00 94.69 72 ALA A C 1
ATOM 469 O O . ALA A 1 72 ? -9.686 -2.255 6.369 1.00 94.69 72 ALA A O 1
ATOM 470 N N . ALA A 1 73 ? -9.180 -0.620 7.803 1.00 93.12 73 ALA A N 1
ATOM 471 C CA . ALA A 1 73 ? -9.076 0.443 6.807 1.00 93.12 73 ALA A CA 1
ATOM 472 C C . ALA A 1 73 ? -7.964 0.200 5.773 1.00 93.12 73 ALA A C 1
ATOM 474 O O . ALA A 1 73 ? -8.000 0.784 4.694 1.00 93.12 73 ALA A O 1
ATOM 475 N N . VAL A 1 74 ? -7.004 -0.694 6.045 1.00 93.81 74 VAL A N 1
ATOM 476 C CA . VAL A 1 74 ? -6.042 -1.163 5.032 1.00 93.81 74 VAL A CA 1
ATOM 477 C C . VAL A 1 74 ? -6.746 -1.703 3.777 1.00 93.81 74 VAL A C 1
ATOM 479 O O . VAL A 1 74 ? -6.228 -1.545 2.668 1.00 93.81 74 VAL A O 1
ATOM 482 N N . ASP A 1 75 ? -7.925 -2.312 3.928 1.00 92.19 75 ASP A N 1
ATOM 483 C CA . ASP A 1 75 ? -8.695 -2.879 2.820 1.00 92.19 75 ASP A CA 1
ATOM 484 C C . ASP A 1 75 ? -9.722 -1.907 2.210 1.00 92.19 75 ASP A C 1
ATOM 486 O O . ASP A 1 75 ? -10.052 -2.061 1.029 1.00 92.19 75 ASP A O 1
ATOM 490 N N . ASP A 1 76 ? -10.193 -0.905 2.963 1.00 92.56 76 ASP A N 1
ATOM 491 C CA . ASP A 1 76 ? -11.065 0.181 2.481 1.00 92.56 76 ASP A CA 1
ATOM 492 C C . ASP A 1 76 ? -10.903 1.469 3.316 1.00 92.56 76 ASP A C 1
ATOM 494 O O . ASP A 1 76 ? -11.357 1.530 4.459 1.00 92.56 76 ASP A O 1
ATOM 498 N N . PHE A 1 77 ? -10.332 2.548 2.758 1.00 90.69 77 PHE A N 1
ATOM 499 C CA . PHE A 1 77 ? -10.229 3.833 3.475 1.00 90.69 77 PHE A CA 1
ATOM 500 C C . PHE A 1 77 ? -11.569 4.495 3.748 1.00 90.69 77 PHE A C 1
ATOM 502 O O . PHE A 1 77 ? -11.631 5.420 4.554 1.00 90.69 77 PHE A O 1
ATOM 509 N N . ARG A 1 78 ? -12.635 4.061 3.078 1.00 90.94 78 ARG A N 1
ATOM 510 C CA . ARG A 1 78 ? -13.982 4.599 3.269 1.00 90.94 78 ARG A CA 1
ATOM 511 C C . ARG A 1 78 ? -14.728 3.866 4.379 1.00 90.94 78 ARG A C 1
ATOM 513 O O . ARG A 1 78 ? -15.901 4.166 4.584 1.00 90.94 78 ARG A O 1
ATOM 520 N N . LEU A 1 79 ? -14.074 2.927 5.074 1.00 94.69 79 LEU A N 1
ATOM 521 C CA . LEU A 1 79 ? -14.658 2.177 6.177 1.00 94.69 79 LEU A CA 1
ATOM 522 C C . LEU A 1 79 ? -15.244 3.128 7.223 1.00 94.69 79 LEU A C 1
ATOM 524 O O . LEU A 1 79 ? -14.533 3.864 7.913 1.00 94.69 79 LEU A O 1
ATOM 528 N N . ALA A 1 80 ? -16.562 3.078 7.329 1.00 96.00 80 ALA A N 1
ATOM 529 C CA . ALA A 1 80 ? -17.367 3.849 8.250 1.00 96.00 80 ALA A CA 1
ATOM 530 C C . ALA A 1 80 ? -18.603 3.029 8.614 1.00 96.00 80 ALA A C 1
ATOM 532 O O . ALA A 1 80 ? -19.004 2.133 7.871 1.00 96.00 80 ALA A O 1
ATOM 533 N N . GLY A 1 81 ? -19.207 3.353 9.747 1.00 97.00 81 GLY A N 1
ATOM 534 C CA . GLY A 1 81 ? -20.375 2.654 10.256 1.00 97.00 81 GLY A CA 1
ATOM 535 C C . GLY A 1 81 ? -20.293 2.463 11.758 1.00 97.00 81 GLY A C 1
ATOM 536 O O . GLY A 1 81 ? -19.366 2.930 12.421 1.00 97.00 81 GLY A O 1
ATOM 537 N N . ASP A 1 82 ? -21.280 1.754 12.276 1.00 97.94 82 ASP A N 1
ATOM 538 C CA . ASP A 1 82 ? -21.480 1.542 13.696 1.00 97.94 82 ASP A CA 1
ATOM 539 C C . ASP A 1 82 ? -21.359 0.054 14.023 1.00 97.94 82 ASP A C 1
ATOM 541 O O . ASP A 1 82 ? -21.842 -0.810 13.288 1.00 97.94 82 ASP A O 1
ATOM 545 N N . LEU A 1 83 ? -20.737 -0.237 15.160 1.00 98.12 83 LEU A N 1
ATOM 546 C CA . LEU A 1 83 ? -20.660 -1.566 15.742 1.00 98.12 83 LEU A CA 1
ATOM 547 C C . LEU A 1 83 ? -21.233 -1.505 17.154 1.00 98.12 83 LEU A C 1
ATOM 549 O O . LEU A 1 83 ? -20.823 -0.670 17.958 1.00 98.12 83 LEU A O 1
ATOM 553 N N . GLN A 1 84 ? -22.154 -2.401 17.481 1.00 98.38 84 GLN A N 1
ATOM 554 C CA . GLN A 1 84 ? -22.685 -2.532 18.831 1.00 98.38 84 GLN A CA 1
ATOM 555 C C . GLN A 1 84 ? -22.215 -3.853 19.428 1.00 98.38 84 GLN A C 1
ATOM 557 O O . GLN A 1 84 ? -22.482 -4.928 18.882 1.00 98.38 84 GLN A O 1
ATOM 562 N N . LEU A 1 85 ? -21.513 -3.761 20.557 1.00 98.44 85 LEU A N 1
ATOM 563 C CA . LEU A 1 85 ? -21.048 -4.915 21.316 1.00 98.44 85 LEU A CA 1
ATOM 564 C C . LEU A 1 85 ? -21.891 -5.088 22.577 1.00 98.44 85 LEU A C 1
ATOM 566 O O . LEU A 1 85 ? -22.105 -4.129 23.315 1.00 98.44 85 LEU A O 1
ATOM 570 N N . GLU A 1 86 ? -22.323 -6.313 22.850 1.00 98.50 86 GLU A N 1
ATOM 571 C CA . GLU A 1 86 ? -22.750 -6.733 24.183 1.00 98.50 86 GLU A CA 1
ATOM 572 C C . GLU A 1 86 ? -21.574 -7.372 24.904 1.00 98.50 86 GLU A C 1
ATOM 574 O O . GLU A 1 86 ? -20.936 -8.295 24.396 1.00 98.50 86 GLU A O 1
ATOM 579 N N . ILE A 1 87 ? -21.278 -6.862 26.091 1.00 98.19 87 ILE A N 1
ATOM 580 C CA . ILE A 1 87 ? -20.108 -7.230 26.873 1.00 98.19 87 ILE A CA 1
ATOM 581 C C . ILE A 1 87 ? -20.602 -7.663 28.243 1.00 98.19 87 ILE A C 1
ATOM 583 O O . ILE A 1 87 ? -21.286 -6.908 28.930 1.00 98.19 87 ILE A O 1
ATOM 587 N N . ALA A 1 88 ? -20.247 -8.880 28.635 1.00 98.12 88 ALA A N 1
ATOM 588 C CA . ALA A 1 88 ? -20.510 -9.428 29.955 1.00 98.12 88 ALA A CA 1
ATOM 589 C C . ALA A 1 88 ? -19.174 -9.664 30.676 1.00 98.12 88 ALA A C 1
ATOM 591 O O . ALA A 1 88 ? -18.580 -10.739 30.488 1.00 98.12 88 ALA A O 1
ATOM 592 N N . PRO A 1 89 ? -18.667 -8.669 31.434 1.00 97.38 89 PRO A N 1
ATOM 593 C CA . PRO A 1 89 ? -17.445 -8.803 32.214 1.00 97.38 89 PRO A CA 1
ATOM 594 C C . PRO A 1 89 ? -17.536 -9.945 33.222 1.00 97.38 89 PRO A C 1
ATOM 596 O O . PRO A 1 89 ? -18.561 -10.122 33.888 1.00 97.38 89 PRO A O 1
ATOM 599 N N . HIS A 1 90 ? -16.465 -10.730 33.305 1.00 95.62 90 HIS A N 1
ATOM 600 C CA . HIS A 1 90 ? -16.317 -11.778 34.301 1.00 95.62 90 HIS A CA 1
ATOM 601 C C . HIS A 1 90 ? -14.842 -12.028 34.633 1.00 95.62 90 HIS A C 1
ATOM 603 O O . HIS A 1 90 ? -14.084 -12.490 33.773 1.00 95.62 90 HIS A O 1
ATOM 609 N N . GLY A 1 91 ? -14.443 -11.768 35.880 1.00 93.12 91 GLY A N 1
ATOM 610 C CA . GLY A 1 91 ? -13.051 -11.916 36.316 1.00 93.12 91 GLY A CA 1
ATOM 611 C C . GLY A 1 91 ? -12.105 -10.999 35.531 1.00 93.12 91 GLY A C 1
ATOM 612 O O . GLY A 1 91 ? -12.344 -9.799 35.439 1.00 93.12 91 GLY A O 1
ATOM 613 N N . ASP A 1 92 ? -11.052 -11.565 34.933 1.00 91.50 92 ASP A N 1
ATOM 614 C CA . ASP A 1 92 ? -10.015 -10.804 34.212 1.00 91.50 92 ASP A CA 1
ATOM 615 C C . ASP A 1 92 ? -10.358 -10.504 32.735 1.00 91.50 92 ASP A C 1
ATOM 617 O O . ASP A 1 92 ? -9.495 -10.071 31.970 1.00 91.50 92 ASP A O 1
ATOM 621 N N . GLY A 1 93 ? -11.596 -10.753 32.295 1.00 94.62 93 GLY A N 1
ATOM 622 C CA . GLY A 1 93 ? -12.006 -10.521 30.908 1.00 94.62 93 GLY A CA 1
ATOM 623 C C . GLY A 1 93 ? -13.510 -10.346 30.740 1.00 94.62 93 GLY A C 1
ATOM 624 O O . GLY A 1 93 ? -14.232 -10.009 31.677 1.00 94.62 93 GLY A O 1
ATOM 625 N N . ALA A 1 94 ? -14.003 -10.568 29.523 1.00 97.50 94 ALA A N 1
ATOM 626 C CA . ALA A 1 94 ? -15.428 -10.510 29.220 1.00 97.50 94 ALA A CA 1
ATOM 627 C C . ALA A 1 94 ? -15.841 -11.502 28.132 1.00 97.50 94 ALA A C 1
ATOM 629 O O . ALA A 1 94 ? -15.092 -11.785 27.191 1.00 97.50 94 ALA A O 1
ATOM 630 N N . ARG A 1 95 ? -17.091 -11.970 28.212 1.00 98.12 95 ARG A N 1
ATOM 631 C CA . ARG A 1 95 ? -17.774 -12.541 27.043 1.00 98.12 95 ARG A CA 1
ATOM 632 C C . ARG A 1 95 ? -18.291 -11.395 26.190 1.00 98.12 95 ARG A C 1
ATOM 634 O O . ARG A 1 95 ? -18.932 -10.493 26.721 1.00 98.12 95 ARG A O 1
ATOM 641 N N . VAL A 1 96 ? -18.025 -11.443 24.890 1.00 98.31 96 VAL A N 1
ATOM 642 C CA . VAL A 1 96 ? -18.395 -10.374 23.958 1.00 98.31 96 VAL A CA 1
ATOM 643 C C . VAL A 1 96 ? -19.189 -10.950 22.795 1.00 98.31 96 VAL A C 1
ATOM 645 O O . VAL A 1 96 ? -18.809 -11.980 22.237 1.00 98.31 96 VAL A O 1
ATOM 648 N N . ALA A 1 97 ? -20.274 -10.277 22.426 1.00 98.38 97 ALA A N 1
ATOM 649 C CA . ALA A 1 97 ? -21.071 -10.571 21.244 1.00 98.38 97 ALA A CA 1
ATOM 650 C C . ALA A 1 97 ? -21.249 -9.304 20.401 1.00 98.38 97 ALA A C 1
ATOM 652 O O . ALA A 1 97 ? -21.523 -8.230 20.930 1.00 98.38 97 ALA A O 1
ATOM 653 N N . VAL A 1 98 ? -21.108 -9.431 19.081 1.00 98.31 98 VAL A N 1
ATOM 654 C CA . VAL A 1 98 ? -21.481 -8.373 18.134 1.00 98.31 98 VAL A CA 1
ATOM 655 C C . VAL A 1 98 ? -22.983 -8.490 17.894 1.00 98.31 98 VAL A C 1
ATOM 657 O O . VAL A 1 98 ? -23.432 -9.501 17.354 1.00 98.31 98 VAL A O 1
ATOM 660 N N . VAL A 1 99 ? -23.759 -7.490 18.313 1.00 98.44 99 VAL A N 1
ATOM 661 C CA . VAL A 1 99 ? -25.230 -7.512 18.187 1.00 98.44 99 VAL A CA 1
ATOM 662 C C . VAL A 1 99 ? -25.746 -6.697 17.008 1.00 98.44 99 VAL A C 1
ATOM 664 O O . VAL A 1 99 ? -26.804 -7.008 16.465 1.00 98.44 99 VAL A O 1
ATOM 667 N N . ALA A 1 100 ? -24.983 -5.696 16.571 1.00 98.19 100 ALA A N 1
ATOM 668 C CA . ALA A 1 100 ? -25.228 -4.964 15.337 1.00 98.19 100 ALA A CA 1
ATOM 669 C C . ALA A 1 100 ? -23.896 -4.548 14.706 1.00 98.19 100 ALA A C 1
ATOM 671 O O . ALA A 1 100 ? -22.959 -4.179 15.413 1.00 98.19 100 ALA A O 1
ATOM 672 N N . ASP A 1 101 ? -23.826 -4.607 13.379 1.00 98.06 101 ASP A N 1
ATOM 673 C CA . ASP A 1 101 ? -22.658 -4.208 12.595 1.00 98.06 101 ASP A CA 1
ATOM 674 C C . ASP A 1 101 ? -23.127 -3.589 11.276 1.00 98.06 101 ASP A C 1
ATOM 676 O O . ASP A 1 101 ? -23.504 -4.299 10.342 1.00 98.06 101 ASP A O 1
ATOM 680 N N . SER A 1 102 ? -23.166 -2.257 11.221 1.00 97.94 102 SER A N 1
ATOM 681 C CA . SER A 1 102 ? -23.446 -1.524 9.984 1.00 97.94 102 SER A CA 1
ATOM 682 C C . SER A 1 102 ? -22.176 -1.192 9.199 1.00 97.94 102 SER A C 1
ATOM 684 O O . SER A 1 102 ? -22.282 -0.860 8.019 1.00 97.94 102 SER A O 1
ATOM 686 N N . ALA A 1 103 ? -20.991 -1.322 9.811 1.00 96.81 103 ALA A N 1
ATOM 687 C CA . ALA A 1 103 ? -19.713 -1.200 9.112 1.00 96.81 103 ALA A CA 1
ATOM 688 C C . ALA A 1 103 ? -19.476 -2.393 8.168 1.00 96.81 103 ALA A C 1
ATOM 690 O O . ALA A 1 103 ? -18.882 -2.234 7.102 1.00 96.81 103 ALA A O 1
ATOM 691 N N . GLY A 1 104 ? -19.972 -3.579 8.539 1.00 96.56 104 GLY A N 1
ATOM 692 C CA . GLY A 1 104 ? -19.959 -4.790 7.718 1.00 96.56 104 GLY A CA 1
ATOM 693 C C . GLY A 1 104 ? -18.559 -5.342 7.447 1.00 96.56 104 GLY A C 1
ATOM 694 O O . GLY A 1 104 ? -18.381 -6.117 6.504 1.00 96.56 104 GLY A O 1
ATOM 695 N N . ASP A 1 105 ? -17.568 -4.934 8.244 1.00 96.81 105 ASP A N 1
ATOM 696 C CA . ASP A 1 105 ? -16.180 -5.343 8.080 1.00 96.81 105 ASP A CA 1
ATOM 697 C C . ASP A 1 105 ? -15.786 -6.400 9.129 1.00 96.81 105 ASP A C 1
ATOM 699 O O . ASP A 1 105 ? -15.721 -6.111 10.330 1.00 96.81 105 ASP A O 1
ATOM 703 N N . PRO A 1 106 ? -15.482 -7.641 8.701 1.00 96.31 106 PRO A N 1
ATOM 704 C CA . PRO A 1 106 ? -15.194 -8.728 9.627 1.00 96.31 106 PRO A CA 1
ATOM 705 C C . PRO A 1 106 ? -13.870 -8.544 10.380 1.00 96.31 106 PRO A C 1
ATOM 707 O O . PRO A 1 106 ? -13.722 -9.096 11.472 1.00 96.31 106 PRO A O 1
ATOM 710 N N . VAL A 1 107 ? -12.905 -7.794 9.831 1.00 95.50 107 VAL A N 1
ATOM 711 C CA . VAL A 1 107 ? -11.626 -7.518 10.504 1.00 95.50 107 VAL A CA 1
ATOM 712 C C . VAL A 1 107 ? -11.867 -6.567 11.670 1.00 95.50 107 VAL A C 1
ATOM 714 O O . VAL A 1 107 ? -11.422 -6.849 12.784 1.00 95.50 107 VAL A O 1
ATOM 717 N N . LEU A 1 108 ? -12.626 -5.493 11.441 1.00 97.25 108 LEU A N 1
ATOM 718 C CA . LEU A 1 108 ? -13.003 -4.529 12.469 1.00 97.25 108 LEU A CA 1
ATOM 719 C C . LEU A 1 108 ? -13.789 -5.201 13.599 1.00 97.25 108 LEU A C 1
ATOM 721 O O . LEU A 1 108 ? -13.385 -5.115 14.762 1.00 97.25 108 LEU A O 1
ATOM 725 N N . ALA A 1 109 ? -14.867 -5.913 13.256 1.00 97.94 109 ALA A N 1
ATOM 726 C CA . ALA A 1 109 ? -15.728 -6.575 14.231 1.00 97.94 109 ALA A CA 1
ATOM 727 C C . ALA A 1 109 ? -14.961 -7.620 15.060 1.00 97.94 109 ALA A C 1
ATOM 729 O O . ALA A 1 109 ? -15.029 -7.616 16.292 1.00 97.94 109 ALA A O 1
ATOM 730 N N . SER A 1 110 ? -14.168 -8.479 14.404 1.00 97.88 110 SER A N 1
ATOM 731 C CA . SER A 1 110 ? -13.374 -9.506 15.091 1.00 97.88 110 SER A CA 1
ATOM 732 C C . SER A 1 110 ? -12.279 -8.903 15.974 1.00 97.88 110 SER A C 1
ATOM 734 O O . SER A 1 110 ? -12.030 -9.414 17.070 1.00 97.88 110 SER A O 1
ATOM 736 N N . CYS A 1 111 ? -11.609 -7.841 15.518 1.00 97.94 111 CYS A N 1
ATOM 737 C CA . CYS A 1 111 ? -10.574 -7.168 16.299 1.00 97.94 111 CYS A CA 1
ATOM 738 C C . CYS A 1 111 ? -11.168 -6.528 17.557 1.00 97.94 111 CYS A C 1
ATOM 740 O O . CYS A 1 111 ? -10.677 -6.779 18.658 1.00 97.94 111 CYS A O 1
ATOM 742 N N . LEU A 1 112 ? -12.267 -5.779 17.421 1.00 98.12 112 LEU A N 1
ATOM 743 C CA . LEU A 1 112 ? -12.930 -5.124 18.550 1.00 98.12 112 LEU A CA 1
ATOM 744 C C . LEU A 1 112 ? -13.468 -6.127 19.567 1.00 98.12 112 LEU A C 1
ATOM 746 O O . LEU A 1 112 ? -13.259 -5.939 20.763 1.00 98.12 112 LEU A O 1
ATOM 750 N N . ALA A 1 113 ? -14.093 -7.217 19.111 1.00 98.25 113 ALA A N 1
ATOM 751 C CA . ALA A 1 113 ? -14.555 -8.274 20.005 1.00 98.25 113 ALA A CA 1
ATOM 752 C C . ALA A 1 113 ? -13.393 -8.915 20.785 1.00 98.25 113 ALA A C 1
ATOM 754 O O . ALA A 1 113 ? -13.509 -9.144 21.988 1.00 98.25 113 ALA A O 1
ATOM 755 N N . THR A 1 114 ? -12.253 -9.146 20.124 1.00 98.06 114 THR A N 1
ATOM 756 C CA . THR A 1 114 ? -11.043 -9.701 20.758 1.00 98.06 114 THR A CA 1
ATOM 757 C C . THR A 1 114 ? -10.477 -8.746 21.806 1.00 98.06 114 THR A C 1
ATOM 759 O O . THR A 1 114 ? -10.216 -9.151 22.938 1.00 98.06 114 THR A O 1
ATOM 762 N N . VAL A 1 115 ? -10.325 -7.469 21.448 1.00 97.69 115 VAL A N 1
ATOM 763 C CA . VAL A 1 115 ? -9.829 -6.427 22.353 1.00 97.69 115 VAL A CA 1
ATOM 764 C C . VAL A 1 115 ? -10.751 -6.275 23.561 1.00 97.69 115 VAL A C 1
ATOM 766 O O . VAL A 1 115 ? -10.272 -6.301 24.689 1.00 97.69 115 VAL A O 1
ATOM 769 N N . ALA A 1 116 ? -12.063 -6.164 23.346 1.00 97.62 116 ALA A N 1
ATOM 770 C CA . ALA A 1 116 ? -13.039 -6.018 24.421 1.00 97.62 116 ALA A CA 1
ATOM 771 C C . ALA A 1 116 ? -13.101 -7.259 25.327 1.00 97.62 116 ALA A C 1
ATOM 773 O O . ALA A 1 116 ? -13.293 -7.121 26.533 1.00 97.62 116 ALA A O 1
ATOM 774 N N . SER A 1 117 ? -12.909 -8.464 24.780 1.00 98.00 117 SER A N 1
ATOM 775 C CA . SER A 1 117 ? -12.911 -9.707 25.563 1.00 98.00 117 SER A CA 1
ATOM 776 C C . SER A 1 117 ? -11.697 -9.819 26.488 1.00 98.00 117 SER A C 1
ATOM 778 O O . SER A 1 117 ? -11.834 -10.293 27.614 1.00 98.00 117 SER A O 1
ATOM 780 N N . ALA A 1 118 ? -10.532 -9.345 26.038 1.00 97.12 118 ALA A N 1
ATOM 781 C CA . ALA A 1 118 ? -9.291 -9.340 26.813 1.00 97.12 118 ALA A CA 1
ATOM 782 C C . ALA A 1 118 ? -9.097 -8.073 27.671 1.00 97.12 118 ALA A C 1
ATOM 784 O O . ALA A 1 118 ? -8.076 -7.940 28.347 1.00 97.12 118 ALA A O 1
ATOM 785 N N . PHE A 1 119 ? -10.024 -7.114 27.608 1.00 97.19 119 PHE A N 1
ATOM 786 C CA . PHE A 1 119 ? -9.903 -5.856 28.334 1.00 97.19 119 PHE A CA 1
ATOM 787 C C . PHE A 1 119 ? -10.149 -6.068 29.841 1.00 97.19 119 PHE A C 1
ATOM 789 O O . PHE A 1 119 ? -11.118 -6.739 30.201 1.00 97.19 119 PHE A O 1
ATOM 796 N N . PRO A 1 120 ? -9.323 -5.483 30.730 1.00 96.56 120 PRO A N 1
ATOM 797 C CA . PRO A 1 120 ? -9.515 -5.575 32.175 1.00 96.56 120 PRO A CA 1
ATOM 798 C C . PRO A 1 120 ? -10.661 -4.654 32.619 1.00 96.56 120 PRO A C 1
ATOM 800 O O . PRO A 1 120 ? -10.454 -3.495 32.989 1.00 96.56 120 PRO A O 1
ATOM 803 N N . TRP A 1 121 ? -11.891 -5.155 32.538 1.00 96.56 121 TRP A N 1
ATOM 804 C CA . TRP A 1 121 ? -13.086 -4.397 32.902 1.00 96.56 121 TRP A CA 1
ATOM 805 C C . TRP A 1 121 ? -13.112 -4.052 34.400 1.00 96.56 121 TRP A C 1
ATOM 807 O O . TRP A 1 121 ? -12.694 -4.861 35.228 1.00 96.56 121 TRP A O 1
ATOM 817 N N . PRO A 1 122 ? -13.630 -2.869 34.783 1.00 96.56 122 PRO A N 1
ATOM 818 C CA . PRO A 1 122 ? -13.804 -2.515 36.188 1.00 96.56 122 PRO A CA 1
ATOM 819 C C . PRO A 1 122 ? -14.655 -3.548 36.939 1.00 96.56 122 PRO A C 1
ATOM 821 O O . PRO A 1 122 ? -15.744 -3.890 36.483 1.00 96.56 122 PRO A O 1
ATOM 824 N N . ALA A 1 123 ? -14.207 -3.979 38.124 1.00 95.19 123 ALA A N 1
ATOM 825 C CA . ALA A 1 123 ? -14.890 -5.001 38.931 1.00 95.19 123 ALA A CA 1
ATOM 826 C C . ALA A 1 123 ? -16.344 -4.638 39.294 1.00 95.19 123 ALA A C 1
ATOM 828 O O . ALA A 1 123 ? -17.187 -5.514 39.451 1.00 95.19 123 ALA A O 1
ATOM 829 N N . VAL A 1 124 ? -16.664 -3.340 39.358 1.00 95.38 124 VAL A N 1
ATOM 830 C CA . VAL A 1 124 ? -18.034 -2.817 39.512 1.00 95.38 124 VAL A CA 1
ATOM 831 C C . VAL A 1 124 ? -18.999 -3.300 38.417 1.00 95.38 124 VAL A C 1
ATOM 833 O O . VAL A 1 124 ? -20.210 -3.320 38.633 1.00 95.38 124 VAL A O 1
ATOM 836 N N . LEU A 1 125 ? -18.487 -3.713 37.255 1.00 95.88 125 LEU A N 1
ATOM 837 C CA . LEU A 1 125 ? -19.271 -4.234 36.133 1.00 95.88 125 LEU A CA 1
ATOM 838 C C . LEU A 1 125 ? -19.320 -5.774 36.082 1.00 95.88 125 LEU A C 1
ATOM 840 O O . LEU A 1 125 ? -19.959 -6.312 35.178 1.00 95.88 125 LEU A O 1
ATOM 844 N N . ASP A 1 126 ? -18.672 -6.489 37.011 1.00 95.69 126 ASP A N 1
ATOM 845 C CA . ASP A 1 126 ? -18.645 -7.959 37.020 1.00 95.69 126 ASP A CA 1
ATOM 846 C C . ASP A 1 126 ? -20.064 -8.543 37.102 1.00 95.69 126 ASP A C 1
ATOM 848 O O . ASP A 1 126 ? -20.903 -8.105 37.895 1.00 95.69 126 ASP A O 1
ATOM 852 N N . GLY A 1 127 ? -20.361 -9.502 36.221 1.00 93.31 127 GLY A N 1
ATOM 853 C CA . GLY A 1 127 ? -21.678 -10.134 36.131 1.00 93.31 127 GLY A CA 1
ATOM 854 C C . GLY A 1 127 ? -22.780 -9.269 35.501 1.00 93.31 127 GLY A C 1
ATOM 855 O O . GLY A 1 127 ? -23.907 -9.746 35.358 1.00 93.31 127 GLY A O 1
ATOM 856 N N . GLN A 1 128 ? -22.485 -8.031 35.093 1.00 95.81 128 GLN A N 1
ATOM 857 C CA . GLN A 1 128 ? -23.419 -7.172 34.358 1.00 95.81 128 GLN A CA 1
ATOM 858 C C . GLN A 1 128 ? -23.286 -7.389 32.846 1.00 95.81 128 GLN A C 1
ATOM 860 O O . GLN A 1 128 ? -22.255 -7.849 32.365 1.00 95.81 128 GLN A O 1
ATOM 865 N N . VAL A 1 129 ? -24.326 -7.044 32.084 1.00 97.69 129 VAL A N 1
ATOM 866 C CA . VAL A 1 129 ? -24.251 -6.961 30.618 1.00 97.69 129 VAL A CA 1
ATOM 867 C C . VAL A 1 129 ? -24.324 -5.494 30.228 1.00 97.69 129 VAL A C 1
ATOM 869 O O . VAL A 1 129 ? -25.295 -4.811 30.549 1.00 97.69 129 VAL A O 1
ATOM 872 N N . VAL A 1 130 ? -23.292 -5.014 29.543 1.00 97.00 130 VAL A N 1
ATOM 873 C CA . VAL A 1 130 ? -23.184 -3.638 29.060 1.00 97.00 130 VAL A CA 1
ATOM 874 C C . VAL A 1 130 ? -23.236 -3.650 27.539 1.00 97.00 130 VAL A C 1
ATOM 876 O O . VAL A 1 130 ? -22.558 -4.449 26.895 1.00 97.00 130 VAL A O 1
ATOM 879 N N . SER A 1 131 ? -24.033 -2.753 26.961 1.00 97.56 131 SER A N 1
ATOM 880 C CA . SER A 1 131 ? -24.066 -2.542 25.516 1.00 97.56 131 SER A CA 1
ATOM 881 C C . SER A 1 131 ? -23.263 -1.297 25.160 1.00 97.56 131 SER A C 1
ATOM 883 O O . SER A 1 131 ? -23.575 -0.209 25.644 1.00 97.56 131 SER A O 1
ATOM 885 N N . LEU A 1 132 ? -22.223 -1.456 24.342 1.00 96.88 132 LEU A N 1
ATOM 886 C CA . LEU A 1 132 ? -21.320 -0.372 23.961 1.00 96.88 132 LEU A CA 1
ATOM 887 C C . LEU A 1 132 ? -21.416 -0.092 22.458 1.00 96.88 132 LEU A C 1
ATOM 889 O O . LEU A 1 132 ? -21.108 -0.981 21.655 1.00 96.88 132 LEU A O 1
ATOM 893 N N . PRO A 1 133 ? -21.832 1.126 22.068 1.00 97.12 133 PRO A N 1
ATOM 894 C CA . PRO A 1 133 ? -21.799 1.560 20.684 1.00 97.12 133 PRO A CA 1
ATOM 895 C C . PRO A 1 133 ? -20.409 2.097 20.324 1.00 97.12 133 PRO A C 1
ATOM 897 O O . PRO A 1 133 ? -19.844 2.941 21.021 1.00 97.12 133 PRO A O 1
ATOM 900 N N . PHE A 1 134 ? -19.885 1.646 19.193 1.00 97.31 134 PHE A N 1
ATOM 901 C CA . PHE A 1 134 ? -18.711 2.199 18.534 1.00 97.31 134 PHE A CA 1
ATOM 902 C C . PHE A 1 134 ? -19.157 2.799 17.209 1.00 97.31 134 PHE A C 1
ATOM 904 O O . PHE A 1 134 ? -19.838 2.129 16.440 1.00 97.31 134 PHE A O 1
ATOM 911 N N . SER A 1 135 ? -18.762 4.040 16.940 1.00 96.88 135 SER A N 1
ATOM 912 C CA . SER A 1 135 ? -19.026 4.698 15.663 1.00 96.88 135 SER A CA 1
ATOM 913 C C . SER A 1 135 ? -17.705 5.062 15.007 1.00 96.88 135 SER A C 1
ATOM 915 O O . SER A 1 135 ? -16.837 5.677 15.633 1.00 96.88 135 SER A O 1
ATOM 917 N N . PHE A 1 136 ? -17.547 4.657 13.753 1.00 95.81 136 PHE A N 1
ATOM 918 C CA . PHE A 1 136 ? -16.346 4.872 12.966 1.00 95.81 136 PHE A CA 1
ATOM 919 C C . PHE A 1 136 ? -16.666 5.744 11.764 1.00 95.81 136 PHE A C 1
ATOM 921 O O . PHE A 1 136 ? -17.645 5.534 11.048 1.00 95.81 136 PHE A O 1
ATOM 928 N N . SER A 1 137 ? -15.787 6.706 11.512 1.00 93.19 137 SER A N 1
ATOM 929 C CA . SER A 1 137 ? -15.811 7.511 10.299 1.00 93.19 137 SER A CA 1
ATOM 930 C C . SER A 1 137 ? -14.432 7.497 9.664 1.00 93.19 137 SER A C 1
ATOM 932 O O . SER A 1 137 ? -13.417 7.567 10.357 1.00 93.19 137 SER A O 1
ATOM 934 N N . ALA A 1 138 ? -14.408 7.406 8.337 1.00 88.00 138 ALA A N 1
ATOM 935 C CA . ALA A 1 138 ? -13.191 7.583 7.571 1.00 88.00 138 ALA A CA 1
ATOM 936 C C . ALA A 1 138 ? -12.671 9.019 7.764 1.00 88.00 138 ALA A C 1
ATOM 938 O O . ALA A 1 138 ? -13.398 9.969 7.449 1.00 88.00 138 ALA A O 1
ATOM 939 N N . PRO A 1 139 ? -11.434 9.214 8.252 1.00 84.69 139 PRO A N 1
ATOM 940 C CA . PRO A 1 139 ? -10.837 10.535 8.332 1.00 84.69 139 PRO A CA 1
ATOM 941 C C . PRO A 1 139 ? -10.818 11.190 6.951 1.00 84.69 139 PRO A C 1
ATOM 943 O O . PRO A 1 139 ? -10.423 10.577 5.953 1.00 84.69 139 PRO A O 1
ATOM 946 N N . SER A 1 140 ? -11.210 12.463 6.882 1.00 80.94 140 SER A N 1
ATOM 947 C CA . SER A 1 140 ? -11.060 13.244 5.656 1.00 80.94 140 SER A CA 1
ATOM 948 C C . SER A 1 140 ? -9.586 13.265 5.251 1.00 80.94 140 SER A C 1
ATOM 950 O O . SER A 1 140 ? -8.751 13.716 6.028 1.00 80.94 140 SER A O 1
ATOM 952 N N . GLY A 1 141 ? -9.255 12.796 4.050 1.00 78.31 141 GLY A N 1
ATOM 953 C CA . GLY A 1 141 ? -7.860 12.751 3.608 1.00 78.31 141 GLY A CA 1
ATOM 954 C C . GLY A 1 141 ? -7.041 11.613 4.224 1.00 78.31 141 GLY A C 1
ATOM 955 O O . GLY A 1 141 ? -5.823 11.743 4.325 1.00 78.31 141 GLY A O 1
ATOM 956 N N . GLN A 1 142 ? -7.670 10.497 4.615 1.00 88.44 142 GLN A N 1
ATOM 957 C CA . GLN A 1 142 ? -6.940 9.253 4.859 1.00 88.44 142 GLN A CA 1
ATOM 958 C C . GLN A 1 142 ? -6.167 8.860 3.593 1.00 88.44 142 GLN A C 1
ATOM 960 O O . GLN A 1 142 ? -6.749 8.476 2.581 1.00 88.44 142 GLN A O 1
ATOM 965 N N . VAL A 1 143 ? -4.842 8.981 3.654 1.00 93.12 143 VAL A N 1
ATOM 966 C CA . VAL A 1 143 ? -3.947 8.714 2.518 1.00 93.12 143 VAL A CA 1
ATOM 967 C C . VAL A 1 143 ? -2.772 7.814 2.875 1.00 93.12 143 VAL A C 1
ATOM 969 O O . VAL A 1 143 ? -1.956 7.516 2.009 1.00 93.12 143 VAL A O 1
ATOM 972 N N . VAL A 1 144 ? -2.659 7.401 4.140 1.00 94.56 144 VAL A N 1
ATOM 973 C CA . VAL A 1 144 ? -1.511 6.651 4.658 1.00 94.56 144 VAL A CA 1
ATOM 974 C C . VAL A 1 144 ? -1.926 5.234 5.034 1.00 94.56 144 VAL A C 1
ATOM 976 O O . VAL A 1 144 ? -2.944 5.024 5.687 1.00 94.56 144 VAL A O 1
ATOM 979 N N . ILE A 1 145 ? -1.092 4.266 4.678 1.00 94.62 145 ILE A N 1
ATOM 980 C CA . ILE A 1 145 ? -1.173 2.874 5.123 1.00 94.62 145 ILE A CA 1
ATOM 981 C C . ILE A 1 145 ? 0.046 2.576 5.960 1.00 94.62 145 ILE A C 1
ATOM 983 O O . ILE A 1 145 ? 1.168 2.871 5.549 1.00 94.62 145 ILE A O 1
ATOM 987 N N . ASP A 1 146 ? -0.167 1.948 7.109 1.00 95.81 146 ASP A N 1
ATOM 988 C CA . ASP A 1 146 ? 0.910 1.283 7.825 1.00 95.81 146 ASP A CA 1
ATOM 989 C C . ASP A 1 146 ? 1.065 -0.136 7.273 1.00 95.81 146 ASP A C 1
ATOM 991 O O . ASP A 1 146 ? 0.232 -1.008 7.521 1.00 95.81 146 ASP A O 1
ATOM 995 N N . ARG A 1 147 ? 2.150 -0.388 6.534 1.00 96.56 147 ARG A N 1
ATOM 996 C CA . ARG A 1 147 ? 2.421 -1.694 5.912 1.00 96.56 147 ARG A CA 1
ATOM 997 C C . ARG A 1 147 ? 2.469 -2.850 6.913 1.00 96.56 147 ARG A C 1
ATOM 999 O O . ARG A 1 147 ? 2.281 -3.990 6.514 1.00 96.56 147 ARG A O 1
ATOM 1006 N N . ARG A 1 148 ? 2.684 -2.579 8.208 1.00 96.12 148 ARG A N 1
ATOM 1007 C CA . ARG A 1 148 ? 2.649 -3.607 9.266 1.00 96.12 148 ARG A CA 1
ATOM 1008 C C . ARG A 1 148 ? 1.255 -4.185 9.497 1.00 96.12 148 ARG A C 1
ATOM 1010 O O . ARG A 1 148 ? 1.149 -5.289 10.017 1.00 96.12 148 ARG A O 1
ATOM 1017 N N . LEU A 1 149 ? 0.213 -3.433 9.152 1.00 95.25 149 LEU A N 1
ATOM 1018 C CA . LEU A 1 149 ? -1.180 -3.857 9.284 1.00 95.25 149 LEU A CA 1
ATOM 1019 C C . LEU A 1 149 ? -1.664 -4.626 8.045 1.00 95.25 149 LEU A C 1
ATOM 1021 O O . LEU A 1 149 ? -2.707 -5.272 8.085 1.00 95.25 149 LEU A O 1
ATOM 1025 N N . VAL A 1 150 ? -0.898 -4.600 6.950 1.00 96.12 150 VAL A N 1
ATOM 1026 C CA . VAL A 1 150 ? -1.223 -5.317 5.716 1.00 96.12 150 VAL A CA 1
ATOM 1027 C C . VAL A 1 150 ? -0.753 -6.762 5.846 1.00 96.12 150 VAL A C 1
ATOM 1029 O O . VAL A 1 150 ? 0.443 -7.037 5.925 1.00 96.12 150 VAL A O 1
ATOM 1032 N N . THR A 1 151 ? -1.687 -7.712 5.831 1.00 94.31 151 THR A N 1
ATOM 1033 C CA . THR A 1 151 ? -1.335 -9.136 5.897 1.00 94.31 151 THR A CA 1
ATOM 1034 C C . THR A 1 151 ? -0.959 -9.661 4.507 1.00 94.31 151 THR A C 1
ATOM 1036 O O . THR A 1 151 ? -1.829 -9.713 3.632 1.00 94.31 151 THR A O 1
ATOM 1039 N N . PRO A 1 152 ? 0.292 -10.105 4.273 1.00 96.69 152 PRO A N 1
ATOM 1040 C CA . PRO A 1 152 ? 0.656 -10.720 3.006 1.00 96.69 152 PRO A CA 1
ATOM 1041 C C . PRO A 1 152 ? -0.034 -12.077 2.841 1.00 96.69 152 PRO A C 1
ATOM 1043 O O . PRO A 1 152 ? -0.185 -12.856 3.785 1.00 96.69 152 PRO A O 1
ATOM 1046 N N . ARG A 1 153 ? -0.414 -12.395 1.606 1.00 97.75 153 ARG A N 1
ATOM 1047 C CA . ARG A 1 153 ? -0.933 -13.707 1.215 1.00 97.75 153 ARG A CA 1
ATOM 1048 C C . ARG A 1 153 ? 0.130 -14.443 0.415 1.00 97.75 153 ARG A C 1
ATOM 1050 O O . ARG A 1 153 ? 0.608 -13.925 -0.589 1.00 97.75 153 ARG A O 1
ATOM 1057 N N . THR A 1 154 ? 0.491 -15.645 0.858 1.00 97.50 154 THR A N 1
ATOM 1058 C CA . THR A 1 154 ? 1.602 -16.409 0.276 1.00 97.50 154 THR A CA 1
ATOM 1059 C C . THR A 1 154 ? 1.111 -17.597 -0.535 1.00 97.50 154 THR A C 1
ATOM 1061 O O . THR A 1 154 ? 0.345 -18.421 -0.040 1.00 97.50 154 THR A O 1
ATOM 1064 N N . GLN A 1 155 ? 1.610 -17.727 -1.763 1.00 96.88 155 GLN A N 1
ATOM 1065 C CA . GLN A 1 155 ? 1.398 -18.880 -2.633 1.00 96.88 155 GLN A CA 1
ATOM 1066 C C . GLN A 1 155 ? 2.720 -19.297 -3.279 1.00 96.88 155 GLN A C 1
ATOM 1068 O O . GLN A 1 155 ? 3.423 -18.466 -3.845 1.00 96.88 155 GLN A O 1
ATOM 1073 N N . ALA A 1 156 ? 3.062 -20.588 -3.214 1.00 95.75 156 ALA A N 1
ATOM 1074 C CA . ALA A 1 156 ? 4.269 -21.144 -3.845 1.00 95.75 156 ALA A CA 1
ATOM 1075 C C . ALA A 1 156 ? 5.573 -20.370 -3.521 1.00 95.75 156 ALA A C 1
ATOM 1077 O O . ALA A 1 156 ? 6.423 -20.168 -4.384 1.00 95.75 156 ALA A O 1
ATOM 1078 N N . GLY A 1 157 ? 5.718 -19.913 -2.271 1.00 97.56 157 GLY A N 1
ATOM 1079 C CA . GLY A 1 157 ? 6.884 -19.139 -1.826 1.00 97.56 157 GLY A CA 1
ATOM 1080 C C . GLY A 1 157 ? 6.895 -17.672 -2.272 1.00 97.56 157 GLY A C 1
ATOM 1081 O O . GLY A 1 157 ? 7.894 -16.993 -2.056 1.00 97.56 157 GLY A O 1
ATOM 1082 N N . VAL A 1 158 ? 5.809 -17.173 -2.866 1.00 98.50 158 VAL A N 1
ATOM 1083 C CA . VAL A 1 158 ? 5.623 -15.760 -3.217 1.00 98.50 158 VAL A CA 1
ATOM 1084 C C . VAL A 1 158 ? 4.552 -15.158 -2.314 1.00 98.50 158 VAL A C 1
ATOM 1086 O O . VAL A 1 158 ? 3.402 -15.586 -2.362 1.00 98.50 158 VAL A O 1
ATOM 1089 N N . GLY A 1 159 ? 4.927 -14.189 -1.483 1.00 98.38 159 GLY A N 1
ATOM 1090 C CA . GLY A 1 159 ? 4.011 -13.396 -0.667 1.00 98.38 159 GLY A CA 1
ATOM 1091 C C . GLY A 1 159 ? 3.603 -12.116 -1.387 1.00 98.38 159 GLY A C 1
ATOM 1092 O O . GLY A 1 159 ? 4.455 -11.430 -1.947 1.00 98.38 159 GLY A O 1
ATOM 1093 N N . VAL A 1 160 ? 2.316 -11.780 -1.359 1.00 98.56 160 VAL A N 1
ATOM 1094 C CA . VAL A 1 160 ? 1.767 -10.556 -1.953 1.00 98.56 160 VAL A CA 1
ATOM 1095 C C . VAL A 1 160 ? 0.969 -9.797 -0.899 1.00 98.56 160 VAL A C 1
ATOM 1097 O O . VAL A 1 160 ? 0.027 -10.339 -0.325 1.00 98.56 160 VAL A O 1
ATOM 1100 N N . ALA A 1 161 ? 1.339 -8.544 -0.657 1.00 98.38 161 ALA A N 1
ATOM 1101 C CA . ALA A 1 161 ? 0.598 -7.598 0.166 1.00 98.38 161 ALA A CA 1
ATOM 1102 C C . ALA A 1 161 ? 0.112 -6.451 -0.727 1.00 98.38 161 ALA A C 1
ATOM 1104 O O . ALA A 1 161 ? 0.921 -5.747 -1.333 1.00 98.38 161 ALA A O 1
ATOM 1105 N N . VAL A 1 162 ? -1.206 -6.274 -0.836 1.00 98.25 162 VAL A N 1
ATOM 1106 C CA . VAL A 1 162 ? -1.788 -5.141 -1.567 1.00 98.25 162 VAL A CA 1
ATOM 1107 C C . VAL A 1 162 ? -1.704 -3.923 -0.665 1.00 98.25 162 VAL A C 1
ATOM 1109 O O . VAL A 1 162 ? -2.371 -3.869 0.362 1.00 98.25 162 VAL A O 1
ATOM 1112 N N . LEU A 1 163 ? -0.832 -2.984 -1.029 1.00 97.94 163 LEU A N 1
ATOM 1113 C CA . LEU A 1 163 ? -0.634 -1.758 -0.273 1.00 97.94 163 LEU A CA 1
ATOM 1114 C C . LEU A 1 163 ? -1.667 -0.746 -0.737 1.00 97.94 163 LEU A C 1
ATOM 1116 O O . LEU A 1 163 ? -2.556 -0.420 0.018 1.00 97.94 163 LEU A O 1
ATOM 1120 N N . LEU A 1 164 ? -1.625 -0.317 -1.994 1.00 97.81 164 LEU A N 1
ATOM 1121 C CA . LEU A 1 164 ? -2.587 0.630 -2.553 1.00 97.81 164 LEU A CA 1
ATOM 1122 C C . LEU A 1 164 ? -3.293 0.004 -3.743 1.00 97.81 164 LEU A C 1
ATOM 1124 O O . LEU A 1 164 ? -2.645 -0.596 -4.598 1.00 97.81 164 LEU A O 1
ATOM 1128 N N . ASP A 1 165 ? -4.598 0.189 -3.834 1.00 97.50 165 ASP A N 1
ATOM 1129 C CA . ASP A 1 165 ? -5.380 -0.154 -5.010 1.00 97.50 165 ASP A CA 1
ATOM 1130 C C . ASP A 1 165 ? -6.614 0.749 -5.137 1.00 97.50 165 ASP A C 1
ATOM 1132 O O . ASP A 1 165 ? -6.834 1.667 -4.337 1.00 97.50 165 ASP A O 1
ATOM 1136 N N . GLU A 1 166 ? -7.419 0.514 -6.171 1.00 95.75 166 GLU A N 1
ATOM 1137 C CA . GLU A 1 166 ? -8.663 1.257 -6.378 1.00 95.75 166 GLU A CA 1
ATOM 1138 C C . GLU A 1 166 ? -9.648 1.042 -5.222 1.00 95.75 166 GLU A C 1
ATOM 1140 O O . GLU A 1 166 ? -10.372 1.963 -4.847 1.00 95.75 166 GLU A O 1
ATOM 1145 N N . ARG A 1 167 ? -9.655 -0.158 -4.630 1.00 94.12 167 ARG A N 1
ATOM 1146 C CA . ARG A 1 167 ? -10.585 -0.515 -3.561 1.00 94.12 167 ARG A CA 1
ATOM 1147 C C . ARG A 1 167 ? -10.288 0.254 -2.278 1.00 94.12 167 ARG A C 1
ATOM 1149 O O . ARG A 1 167 ? -11.220 0.811 -1.707 1.00 94.12 167 ARG A O 1
ATOM 1156 N N . ASN A 1 168 ? -9.032 0.281 -1.833 1.00 94.38 168 ASN A N 1
ATOM 1157 C CA . ASN A 1 168 ? -8.693 0.899 -0.559 1.00 94.38 168 ASN A CA 1
ATOM 1158 C C . ASN A 1 168 ? -8.475 2.402 -0.658 1.00 94.38 168 ASN A C 1
ATOM 1160 O O . ASN A 1 168 ? -8.972 3.139 0.180 1.00 94.38 168 ASN A O 1
ATOM 1164 N N . SER A 1 169 ? -7.799 2.869 -1.701 1.00 92.69 169 SER A N 1
ATOM 1165 C CA . SER A 1 169 ? -7.332 4.253 -1.789 1.00 92.69 169 SER A CA 1
ATOM 1166 C C . SER A 1 169 ? -8.068 5.080 -2.839 1.00 92.69 169 SER A C 1
ATOM 1168 O O . SER A 1 169 ? -7.779 6.268 -2.994 1.00 92.69 169 SER A O 1
ATOM 1170 N N . GLY A 1 170 ? -8.979 4.462 -3.601 1.00 92.94 170 GLY A N 1
ATOM 1171 C CA . GLY A 1 170 ? -9.621 5.088 -4.757 1.00 92.94 170 GLY A CA 1
ATOM 1172 C C . GLY A 1 170 ? -8.655 5.377 -5.911 1.00 92.94 170 GLY A C 1
ATOM 1173 O O . GLY A 1 170 ? -9.008 6.105 -6.840 1.00 92.94 170 GLY A O 1
ATOM 1174 N N . ASN A 1 171 ? -7.420 4.859 -5.866 1.00 92.81 171 ASN A N 1
ATOM 1175 C CA . ASN A 1 171 ? -6.401 5.190 -6.851 1.00 92.81 171 ASN A CA 1
ATOM 1176 C C . ASN A 1 171 ? -6.570 4.398 -8.153 1.00 92.81 171 ASN A C 1
ATOM 1178 O O . ASN A 1 171 ? -5.984 3.335 -8.345 1.00 92.81 171 ASN A O 1
ATOM 1182 N N . ALA A 1 172 ? -7.309 4.963 -9.103 1.00 95.69 172 ALA A N 1
ATOM 1183 C CA . ALA A 1 172 ? -7.409 4.396 -10.446 1.00 95.69 172 ALA A CA 1
ATOM 1184 C C . ALA A 1 172 ? -6.121 4.571 -11.283 1.00 95.69 172 ALA A C 1
ATOM 1186 O O . ALA A 1 172 ? -5.955 3.912 -12.310 1.00 95.69 172 ALA A O 1
ATOM 1187 N N . ALA A 1 173 ? -5.195 5.455 -10.886 1.00 96.75 173 ALA A N 1
ATOM 1188 C CA . ALA A 1 173 ? -3.976 5.709 -11.657 1.00 96.75 173 ALA A CA 1
ATOM 1189 C C . ALA A 1 173 ? -2.932 4.602 -11.471 1.00 96.75 173 ALA A C 1
ATOM 1191 O O . ALA A 1 173 ? -2.234 4.263 -12.428 1.00 96.75 173 ALA A O 1
ATOM 1192 N N . ALA A 1 174 ? -2.839 4.024 -10.269 1.00 97.88 174 ALA A N 1
ATOM 1193 C CA . ALA A 1 174 ? -1.942 2.910 -9.996 1.00 97.88 174 ALA A CA 1
ATOM 1194 C C . ALA A 1 174 ? -2.366 2.069 -8.795 1.00 97.88 174 ALA A C 1
ATOM 1196 O O . ALA A 1 174 ? -2.938 2.578 -7.835 1.00 97.88 174 ALA A O 1
ATOM 1197 N N . SER A 1 175 ? -1.934 0.815 -8.810 1.00 98.50 175 SER A N 1
ATOM 1198 C CA . SER A 1 175 ? -1.916 -0.038 -7.622 1.00 98.50 175 SER A CA 1
ATOM 1199 C C . SER A 1 175 ? -0.472 -0.272 -7.190 1.00 98.50 175 SER A C 1
ATOM 1201 O O . SER A 1 175 ? 0.408 -0.405 -8.040 1.00 98.50 175 SER A O 1
ATOM 1203 N N . MET A 1 176 ? -0.216 -0.329 -5.886 1.00 98.69 176 MET A N 1
ATOM 1204 C CA . MET A 1 176 ? 1.086 -0.624 -5.293 1.00 98.69 176 MET A CA 1
ATOM 1205 C C . MET A 1 176 ? 0.986 -1.881 -4.436 1.00 98.69 176 MET A C 1
ATOM 1207 O O . MET A 1 176 ? 0.120 -1.994 -3.573 1.00 98.69 176 MET A O 1
ATOM 1211 N N . LEU A 1 177 ? 1.897 -2.818 -4.652 1.00 98.75 177 LEU A N 1
ATOM 1212 C CA . LEU A 1 177 ? 1.967 -4.075 -3.930 1.00 98.75 177 LEU A CA 1
ATOM 1213 C C . LEU A 1 177 ? 3.382 -4.272 -3.403 1.00 98.75 177 LEU A C 1
ATOM 1215 O O . LEU A 1 177 ? 4.351 -3.931 -4.079 1.00 98.75 177 LEU A O 1
ATOM 1219 N N . GLU A 1 178 ? 3.506 -4.873 -2.228 1.00 98.75 178 GLU A N 1
ATOM 1220 C CA . GLU A 1 178 ? 4.768 -5.449 -1.780 1.00 98.75 178 GLU A CA 1
ATOM 1221 C C . GLU A 1 178 ? 4.769 -6.939 -2.113 1.00 98.75 178 GLU A C 1
ATOM 1223 O O . GLU A 1 178 ? 3.824 -7.668 -1.801 1.00 98.75 178 GLU A O 1
ATOM 1228 N N . VAL A 1 179 ? 5.828 -7.389 -2.779 1.00 98.81 179 VAL A N 1
ATOM 1229 C CA . VAL A 1 179 ? 6.002 -8.777 -3.194 1.00 98.81 179 VAL A CA 1
ATOM 1230 C C . VAL A 1 179 ? 7.260 -9.325 -2.544 1.00 98.81 179 VAL A C 1
ATOM 1232 O O . VAL A 1 179 ? 8.358 -8.813 -2.758 1.00 98.81 179 VAL A O 1
ATOM 1235 N N . THR A 1 180 ? 7.105 -10.391 -1.769 1.00 98.69 180 THR A N 1
ATOM 1236 C CA . THR A 1 180 ? 8.219 -11.162 -1.219 1.00 98.69 180 THR A CA 1
ATOM 1237 C C . THR A 1 180 ? 8.371 -12.452 -2.008 1.00 98.69 180 THR A C 1
ATOM 1239 O O . THR A 1 180 ? 7.394 -13.131 -2.314 1.00 98.69 180 THR A O 1
ATOM 1242 N N . VAL A 1 181 ? 9.600 -12.798 -2.363 1.00 98.62 181 VAL A N 1
ATOM 1243 C CA . VAL A 1 181 ? 9.936 -14.039 -3.060 1.00 98.62 181 VAL A CA 1
ATOM 1244 C C . VAL A 1 181 ? 10.920 -14.779 -2.170 1.00 98.62 181 VAL A C 1
ATOM 1246 O O . VAL A 1 181 ? 12.023 -14.293 -1.924 1.00 98.62 181 VAL A O 1
ATOM 1249 N N . ALA A 1 182 ? 10.507 -15.927 -1.637 1.00 98.50 182 ALA A N 1
ATOM 1250 C CA . ALA A 1 182 ? 11.361 -16.767 -0.807 1.00 98.50 182 ALA A CA 1
ATOM 1251 C C . ALA A 1 182 ? 12.616 -17.215 -1.575 1.00 98.50 182 ALA A C 1
ATOM 1253 O O . ALA A 1 182 ? 12.650 -17.188 -2.808 1.00 98.50 182 ALA A O 1
ATOM 1254 N N . ALA A 1 183 ? 13.647 -17.648 -0.846 1.00 97.19 183 ALA A N 1
ATOM 1255 C CA . ALA A 1 183 ? 14.843 -18.213 -1.463 1.00 97.19 183 ALA A CA 1
ATOM 1256 C C . ALA A 1 183 ? 14.457 -19.349 -2.426 1.00 97.19 183 ALA A C 1
ATOM 1258 O O . ALA A 1 183 ? 13.610 -20.179 -2.100 1.00 97.19 183 ALA A O 1
ATOM 1259 N N . ASP A 1 184 ? 15.031 -19.327 -3.630 1.00 91.44 184 ASP A N 1
ATOM 1260 C CA . ASP A 1 184 ? 14.746 -20.251 -4.737 1.00 91.44 184 ASP A CA 1
ATOM 1261 C C . ASP A 1 184 ? 13.313 -20.251 -5.294 1.00 91.44 184 ASP A C 1
ATOM 1263 O O . ASP A 1 184 ? 13.060 -20.910 -6.307 1.00 91.44 184 ASP A O 1
ATOM 1267 N N . ALA A 1 185 ? 12.389 -19.481 -4.713 1.00 97.69 185 ALA A N 1
ATOM 1268 C CA . ALA A 1 185 ? 11.055 -19.302 -5.262 1.00 97.69 185 ALA A CA 1
ATOM 1269 C C . ALA A 1 185 ? 11.081 -18.386 -6.492 1.00 97.69 185 ALA A C 1
ATOM 1271 O O . ALA A 1 185 ? 12.011 -17.604 -6.730 1.00 97.69 185 ALA A O 1
ATOM 1272 N N . SER A 1 186 ? 10.021 -18.481 -7.291 1.00 97.19 186 SER A N 1
ATOM 1273 C CA . SER A 1 186 ? 9.850 -17.647 -8.473 1.00 97.19 186 SER A CA 1
ATOM 1274 C C . SER A 1 186 ? 8.415 -17.178 -8.609 1.00 97.19 186 SER A C 1
ATOM 1276 O O . SER A 1 186 ? 7.473 -17.932 -8.366 1.00 97.19 186 SER A O 1
ATOM 1278 N N . VAL A 1 187 ? 8.261 -15.934 -9.045 1.00 97.50 187 VAL A N 1
ATOM 1279 C CA . VAL A 1 187 ? 7.015 -15.476 -9.638 1.00 97.50 187 VAL A CA 1
ATOM 1280 C C . VAL A 1 187 ? 6.914 -16.121 -11.011 1.00 97.50 187 VAL A C 1
ATOM 1282 O O . VAL A 1 187 ? 7.781 -15.891 -11.853 1.00 97.50 187 VAL A O 1
ATOM 1285 N N . ALA A 1 188 ? 5.879 -16.939 -11.200 1.00 95.69 188 ALA A N 1
ATOM 1286 C CA . ALA A 1 188 ? 5.663 -17.703 -12.422 1.00 95.69 188 ALA A CA 1
ATOM 1287 C C . ALA A 1 188 ? 5.640 -16.813 -13.673 1.00 95.69 188 ALA A C 1
ATOM 1289 O O . ALA A 1 188 ? 5.267 -15.640 -13.606 1.00 95.69 188 ALA A O 1
ATOM 1290 N N . LEU A 1 189 ? 5.982 -17.409 -14.820 1.00 96.00 189 LEU A N 1
ATOM 1291 C CA . LEU A 1 189 ? 5.871 -16.745 -16.112 1.00 96.00 189 LEU A CA 1
ATOM 1292 C C . LEU A 1 189 ? 4.429 -16.277 -16.335 1.00 96.00 189 LEU A C 1
ATOM 1294 O O . LEU A 1 189 ? 3.494 -17.082 -16.339 1.00 96.00 189 LEU A O 1
ATOM 1298 N N . ALA A 1 190 ? 4.264 -14.976 -16.538 1.00 96.94 190 ALA A N 1
ATOM 1299 C CA . ALA A 1 190 ? 2.974 -14.362 -16.800 1.00 96.94 190 ALA A CA 1
ATOM 1300 C C . ALA A 1 190 ? 3.097 -13.273 -17.862 1.00 96.94 190 ALA A C 1
ATOM 1302 O O . ALA A 1 190 ? 4.146 -12.632 -17.991 1.00 96.94 190 ALA A O 1
ATOM 1303 N N . ARG A 1 191 ? 2.009 -13.071 -18.604 1.00 97.50 191 ARG A N 1
ATOM 1304 C CA . ARG A 1 191 ? 1.809 -11.920 -19.475 1.00 97.50 191 ARG A CA 1
ATOM 1305 C C . ARG A 1 191 ? 1.122 -10.816 -18.675 1.00 97.50 191 ARG A C 1
ATOM 1307 O O . ARG A 1 191 ? 0.087 -11.041 -18.056 1.00 97.50 191 ARG A O 1
ATOM 1314 N N . ALA A 1 192 ? 1.714 -9.636 -18.662 1.00 97.75 192 ALA A N 1
ATOM 1315 C CA . ALA A 1 192 ? 1.211 -8.489 -17.935 1.00 97.75 192 ALA A CA 1
ATOM 1316 C C . ALA A 1 192 ? 0.017 -7.862 -18.669 1.00 97.75 192 ALA A C 1
ATOM 1318 O O . ALA A 1 192 ? 0.155 -7.407 -19.802 1.00 97.75 192 ALA A O 1
ATOM 1319 N N . ASP A 1 193 ? -1.147 -7.780 -18.025 1.00 97.38 193 ASP A N 1
ATOM 1320 C CA . ASP A 1 193 ? -2.340 -7.144 -18.618 1.00 97.38 193 ASP A CA 1
ATOM 1321 C C . ASP A 1 193 ? -2.224 -5.611 -18.670 1.00 97.38 193 ASP A C 1
ATOM 1323 O O . ASP A 1 193 ? -2.885 -4.932 -19.454 1.00 97.38 193 ASP A O 1
ATOM 1327 N N . ARG A 1 194 ? -1.369 -5.059 -17.808 1.00 97.69 194 ARG A N 1
ATOM 1328 C CA . ARG A 1 194 ? -1.108 -3.629 -17.608 1.00 97.69 194 ARG A CA 1
ATOM 1329 C C . ARG A 1 194 ? 0.397 -3.405 -17.542 1.00 97.69 194 ARG A C 1
ATOM 1331 O O . ARG A 1 194 ? 1.157 -4.365 -17.471 1.00 97.69 194 ARG A O 1
ATOM 1338 N N . ALA A 1 195 ? 0.846 -2.154 -17.565 1.00 98.44 195 ALA A N 1
ATOM 1339 C CA . ALA A 1 195 ? 2.261 -1.902 -17.328 1.00 98.44 195 ALA A CA 1
ATOM 1340 C C . ALA A 1 195 ? 2.612 -2.257 -15.874 1.00 98.44 195 ALA A C 1
ATOM 1342 O O . ALA A 1 195 ? 1.917 -1.832 -14.952 1.00 98.44 195 ALA A O 1
ATOM 1343 N N . GLU A 1 196 ? 3.693 -3.009 -15.681 1.00 98.69 196 GLU A N 1
ATOM 1344 C CA . GLU A 1 196 ? 4.245 -3.355 -14.374 1.00 98.69 196 GLU A CA 1
ATOM 1345 C C . GLU A 1 196 ? 5.602 -2.674 -14.178 1.00 98.69 196 GLU A C 1
ATOM 1347 O O . GLU A 1 196 ? 6.457 -2.668 -15.073 1.00 98.69 196 GLU A O 1
ATOM 1352 N N . VAL A 1 197 ? 5.825 -2.143 -12.980 1.00 98.69 197 VAL A N 1
ATOM 1353 C CA . VAL A 1 197 ? 7.103 -1.579 -12.548 1.00 98.69 197 VAL A CA 1
ATOM 1354 C C . VAL A 1 197 ? 7.523 -2.244 -11.248 1.00 98.69 197 VAL A C 1
ATOM 1356 O O . VAL A 1 197 ? 6.904 -2.039 -10.209 1.00 98.69 197 VAL A O 1
ATOM 1359 N N . TRP A 1 198 ? 8.576 -3.053 -11.320 1.00 98.75 198 TRP A N 1
ATOM 1360 C CA . TRP A 1 198 ? 9.120 -3.803 -10.190 1.00 98.75 198 TRP A CA 1
ATOM 1361 C C . TRP A 1 198 ? 10.366 -3.118 -9.660 1.00 98.75 198 TRP A C 1
ATOM 1363 O O . TRP A 1 198 ? 11.343 -3.003 -10.390 1.00 98.75 198 TRP A O 1
ATOM 1373 N N . ILE A 1 199 ? 10.377 -2.714 -8.398 1.00 98.81 199 ILE A N 1
ATOM 1374 C CA . ILE A 1 199 ? 11.518 -2.051 -7.764 1.00 98.81 199 ILE A CA 1
ATOM 1375 C C . ILE A 1 199 ? 12.047 -2.978 -6.679 1.00 98.81 199 ILE A C 1
ATOM 1377 O O . ILE A 1 199 ? 11.325 -3.302 -5.737 1.00 98.81 199 ILE A O 1
ATOM 1381 N N . VAL A 1 200 ? 13.298 -3.421 -6.792 1.00 98.75 200 VAL A N 1
ATOM 1382 C CA . VAL A 1 200 ? 13.893 -4.306 -5.781 1.00 98.75 200 VAL A CA 1
ATOM 1383 C C . VAL A 1 200 ? 14.178 -3.499 -4.513 1.00 98.75 200 VAL A C 1
ATOM 1385 O O . VAL A 1 200 ? 14.885 -2.496 -4.553 1.00 98.75 200 VAL A O 1
ATOM 1388 N N . LEU A 1 201 ? 13.653 -3.931 -3.371 1.00 98.62 201 LEU A N 1
ATOM 1389 C CA . LEU A 1 201 ? 13.900 -3.305 -2.069 1.00 98.62 201 LEU A CA 1
ATOM 1390 C C . LEU A 1 201 ? 15.003 -4.014 -1.285 1.00 98.62 201 LEU A C 1
ATOM 1392 O O . LEU A 1 201 ? 15.786 -3.371 -0.591 1.00 98.62 201 LEU A O 1
ATOM 1396 N N . ALA A 1 202 ? 15.050 -5.341 -1.384 1.00 98.50 202 ALA A N 1
ATOM 1397 C CA . ALA A 1 202 ? 16.006 -6.186 -0.684 1.00 98.50 202 ALA A CA 1
ATOM 1398 C C . ALA A 1 202 ? 16.298 -7.451 -1.496 1.00 98.50 202 ALA A C 1
ATOM 1400 O O . ALA A 1 202 ? 15.427 -7.953 -2.209 1.00 98.50 202 ALA A O 1
ATOM 1401 N N . GLY A 1 203 ? 17.515 -7.976 -1.347 1.00 98.00 203 GLY A N 1
ATOM 1402 C CA . GLY A 1 203 ? 17.977 -9.157 -2.071 1.00 98.00 203 GLY A CA 1
ATOM 1403 C C . GLY A 1 203 ? 18.315 -8.877 -3.537 1.00 98.00 203 GLY A C 1
ATOM 1404 O O . GLY A 1 203 ? 18.568 -7.740 -3.945 1.00 98.00 203 GLY A O 1
ATOM 1405 N N . GLU A 1 204 ? 18.346 -9.947 -4.322 1.00 97.88 204 GLU A N 1
ATOM 1406 C CA . GLU A 1 204 ? 18.603 -9.925 -5.758 1.00 97.88 204 GLU A CA 1
ATOM 1407 C C . GLU A 1 204 ? 17.598 -10.847 -6.452 1.00 97.88 204 GLU A C 1
ATOM 1409 O O . GLU A 1 204 ? 17.200 -11.880 -5.908 1.00 97.88 204 GLU A O 1
ATOM 1414 N N . VAL A 1 205 ? 17.184 -10.488 -7.663 1.00 98.12 205 VAL A N 1
ATOM 1415 C CA . VAL A 1 205 ? 16.341 -11.337 -8.508 1.00 98.12 205 VAL A CA 1
ATOM 1416 C C . VAL A 1 205 ? 16.966 -11.519 -9.881 1.00 98.12 205 VAL A C 1
ATOM 1418 O O . VAL A 1 205 ? 17.640 -10.635 -10.404 1.00 98.12 205 VAL A O 1
ATOM 1421 N N . THR A 1 206 ? 16.705 -12.663 -10.495 1.00 97.25 206 THR A N 1
ATOM 1422 C CA . THR A 1 206 ? 16.890 -12.876 -11.930 1.00 97.25 206 THR A CA 1
ATOM 1423 C C . THR A 1 206 ? 15.579 -12.599 -12.648 1.00 97.25 206 THR A C 1
ATOM 1425 O O . THR A 1 206 ? 14.512 -13.015 -12.195 1.00 97.25 206 THR A O 1
ATOM 1428 N N . VAL A 1 207 ? 15.670 -11.885 -13.764 1.00 96.75 207 VAL A N 1
ATOM 1429 C CA . VAL A 1 207 ? 14.543 -11.485 -14.603 1.00 96.75 207 VAL A CA 1
ATOM 1430 C C . VAL A 1 207 ? 14.691 -12.140 -15.971 1.00 96.75 207 VAL A C 1
ATOM 1432 O O . VAL A 1 207 ? 15.762 -12.083 -16.582 1.00 96.75 207 VAL A O 1
ATOM 1435 N N . ALA A 1 208 ? 13.603 -12.727 -16.458 1.00 95.12 208 ALA A N 1
ATOM 1436 C CA . ALA A 1 208 ? 13.466 -13.218 -17.827 1.00 95.12 208 ALA A CA 1
ATOM 1437 C C . ALA A 1 208 ? 12.029 -12.980 -18.321 1.00 95.12 208 ALA A C 1
ATOM 1439 O O . ALA A 1 208 ? 11.134 -12.776 -17.501 1.00 95.12 208 ALA A O 1
ATOM 1440 N N . GLY A 1 209 ? 11.792 -12.993 -19.634 1.00 91.19 209 GLY A N 1
ATOM 1441 C CA . GLY A 1 209 ? 10.446 -12.976 -20.217 1.00 91.19 209 GLY A CA 1
ATOM 1442 C C . GLY A 1 209 ? 10.120 -14.250 -20.995 1.00 91.19 209 GLY A C 1
ATOM 1443 O O . GLY A 1 209 ? 10.529 -15.347 -20.611 1.00 91.19 209 GLY A O 1
ATOM 1444 N N . ALA A 1 210 ? 9.343 -14.112 -22.069 1.00 86.56 210 ALA A N 1
ATOM 1445 C CA . ALA A 1 210 ? 8.762 -15.221 -22.833 1.00 86.56 210 ALA A CA 1
ATOM 1446 C C . ALA A 1 210 ? 9.806 -16.126 -23.477 1.00 86.56 210 ALA A C 1
ATOM 1448 O O . ALA A 1 210 ? 9.609 -17.336 -23.580 1.00 86.56 210 ALA A O 1
ATOM 1449 N N . LEU A 1 211 ? 10.903 -15.529 -23.938 1.00 79.56 211 LEU A N 1
ATOM 1450 C CA . LEU A 1 211 ? 11.961 -16.261 -24.619 1.00 79.56 211 LEU A CA 1
ATOM 1451 C C . LEU A 1 211 ? 12.824 -17.079 -23.659 1.00 79.56 211 LEU A C 1
ATOM 1453 O O . LEU A 1 211 ? 13.679 -17.810 -24.144 1.00 79.56 211 LEU A O 1
ATOM 1457 N N . GLY A 1 212 ? 12.601 -16.965 -22.339 1.00 67.31 212 GLY A N 1
ATOM 1458 C CA . GLY A 1 212 ? 13.398 -17.636 -21.319 1.00 67.31 212 GLY A CA 1
ATOM 1459 C C . GLY A 1 212 ? 14.867 -17.350 -21.573 1.00 67.31 212 GLY A C 1
ATOM 1460 O O . GLY A 1 212 ? 15.575 -18.227 -22.045 1.00 67.31 212 GLY A O 1
ATOM 1461 N N . SER A 1 213 ? 15.292 -16.096 -21.394 1.00 57.97 213 SER A N 1
ATOM 1462 C CA . SER A 1 213 ? 16.605 -15.675 -21.871 1.00 57.97 213 SER A CA 1
ATOM 1463 C C . SER A 1 213 ? 17.688 -16.646 -21.391 1.00 57.97 213 SER A C 1
ATOM 1465 O O . SER A 1 213 ? 17.880 -16.823 -20.189 1.00 57.97 213 SER A O 1
ATOM 1467 N N . ASP A 1 214 ? 18.449 -17.216 -22.335 1.00 62.69 214 ASP A N 1
ATOM 1468 C CA . ASP A 1 214 ? 19.647 -18.031 -22.048 1.00 62.69 214 ASP A CA 1
ATOM 1469 C C . ASP A 1 214 ? 20.632 -17.293 -21.116 1.00 62.69 214 ASP A C 1
ATOM 1471 O O . ASP A 1 214 ? 21.549 -17.874 -20.537 1.00 62.69 214 ASP A O 1
ATOM 1475 N N . LYS A 1 215 ? 20.442 -15.975 -20.983 1.00 74.62 215 LYS A N 1
ATOM 1476 C CA . LYS A 1 215 ? 21.100 -15.083 -20.040 1.00 74.62 215 LYS A CA 1
ATOM 1477 C C . LYS A 1 215 ? 20.034 -14.351 -19.215 1.00 74.62 215 LYS A C 1
ATOM 1479 O O . LYS A 1 215 ? 19.520 -13.329 -19.684 1.00 74.62 215 LYS A O 1
ATOM 1484 N N . PRO A 1 216 ? 19.661 -14.838 -18.020 1.00 82.38 216 PRO A N 1
ATOM 1485 C CA . PRO A 1 216 ? 18.825 -14.064 -17.111 1.00 82.38 216 PRO A CA 1
ATOM 1486 C C . PRO A 1 216 ? 19.509 -12.735 -16.773 1.00 82.38 216 PRO A C 1
ATOM 1488 O O . PRO A 1 216 ? 20.730 -12.675 -16.601 1.00 82.38 216 PRO A O 1
ATOM 1491 N N . VAL A 1 217 ? 18.726 -11.661 -16.674 1.00 94.69 217 VAL A N 1
ATOM 1492 C CA . VAL A 1 217 ? 19.239 -10.351 -16.260 1.00 94.69 217 VAL A CA 1
ATOM 1493 C C . VAL A 1 217 ? 19.042 -10.221 -14.757 1.00 94.69 217 VAL A C 1
ATOM 1495 O O . VAL A 1 217 ? 17.917 -10.250 -14.270 1.00 94.69 217 VAL A O 1
ATOM 1498 N N . PHE A 1 218 ? 20.130 -10.077 -14.007 1.00 96.19 218 PHE A N 1
ATOM 1499 C CA . PHE A 1 218 ? 20.049 -9.811 -12.570 1.00 96.19 218 PHE A CA 1
ATOM 1500 C C . PHE A 1 218 ? 19.514 -8.404 -12.320 1.00 96.19 218 PHE A C 1
ATOM 1502 O O . PHE A 1 218 ? 19.894 -7.491 -13.048 1.00 96.19 218 PHE A O 1
ATOM 1509 N N . ALA A 1 219 ? 18.709 -8.213 -11.283 1.00 97.94 219 ALA A N 1
ATOM 1510 C CA . ALA A 1 219 ? 18.295 -6.920 -10.752 1.00 97.94 219 ALA A CA 1
ATOM 1511 C C . ALA A 1 219 ? 18.540 -6.906 -9.237 1.00 97.94 219 ALA A C 1
ATOM 1513 O O . ALA A 1 219 ? 18.185 -7.854 -8.531 1.00 97.94 219 ALA A O 1
ATOM 1514 N N . ARG A 1 220 ? 19.185 -5.844 -8.754 1.00 97.62 220 ARG A N 1
ATOM 1515 C CA . ARG A 1 220 ? 19.570 -5.643 -7.347 1.00 97.62 220 ARG A CA 1
ATOM 1516 C C . ARG A 1 220 ? 18.764 -4.517 -6.726 1.00 97.62 220 ARG A C 1
ATOM 1518 O O . ARG A 1 220 ? 18.013 -3.855 -7.426 1.00 97.62 220 ARG A O 1
ATOM 1525 N N . VAL A 1 221 ? 18.947 -4.282 -5.428 1.00 98.44 221 VAL A N 1
ATOM 1526 C CA . VAL A 1 221 ? 18.308 -3.179 -4.692 1.00 98.44 221 VAL A CA 1
ATOM 1527 C C . VAL A 1 221 ? 18.311 -1.873 -5.502 1.00 98.44 221 VAL A C 1
ATOM 1529 O O . VAL A 1 221 ? 19.353 -1.410 -5.960 1.00 98.44 221 VAL A O 1
ATOM 1532 N N . HIS A 1 222 ? 17.114 -1.311 -5.656 1.00 98.38 222 HIS A N 1
ATOM 1533 C CA . HIS A 1 222 ? 16.726 -0.134 -6.436 1.00 98.38 222 HIS A CA 1
ATOM 1534 C C . HIS A 1 222 ? 16.829 -0.244 -7.964 1.00 98.38 222 HIS A C 1
ATOM 1536 O O . HIS A 1 222 ? 16.349 0.659 -8.654 1.00 98.38 222 HIS A O 1
ATOM 1542 N N . ASP A 1 223 ? 17.355 -1.337 -8.523 1.00 98.75 223 ASP A N 1
ATOM 1543 C CA . ASP A 1 223 ? 17.115 -1.629 -9.936 1.00 98.75 223 ASP A CA 1
ATOM 1544 C C . ASP A 1 223 ? 15.610 -1.792 -10.162 1.00 98.75 223 ASP A C 1
ATOM 1546 O O . ASP A 1 223 ? 14.876 -2.332 -9.324 1.00 98.75 223 ASP A O 1
ATOM 1550 N N . THR A 1 224 ? 15.157 -1.308 -11.316 1.00 98.62 224 THR A N 1
ATOM 1551 C CA . THR A 1 224 ? 13.740 -1.286 -11.668 1.00 98.62 224 THR A CA 1
ATOM 1552 C C . THR A 1 224 ? 13.485 -2.116 -12.920 1.00 98.62 224 THR A C 1
ATOM 1554 O O . THR A 1 224 ? 14.076 -1.863 -13.968 1.00 98.62 224 THR A O 1
ATOM 1557 N N . VAL A 1 225 ? 12.597 -3.104 -12.842 1.00 98.62 225 VAL A N 1
ATOM 1558 C CA . VAL A 1 225 ? 12.144 -3.892 -13.993 1.00 98.62 225 VAL A CA 1
ATOM 1559 C C . VAL A 1 225 ? 10.879 -3.267 -14.559 1.00 98.62 225 VAL A C 1
ATOM 1561 O O . VAL A 1 225 ? 9.863 -3.169 -13.875 1.00 98.62 225 VAL A O 1
ATOM 1564 N N . LEU A 1 226 ? 10.937 -2.866 -15.822 1.00 98.56 226 LEU A N 1
ATOM 1565 C CA . LEU A 1 226 ? 9.810 -2.340 -16.578 1.00 98.56 226 LEU A CA 1
ATOM 1566 C C . LEU A 1 226 ? 9.237 -3.445 -17.463 1.00 98.56 226 LEU A C 1
ATOM 1568 O O . LEU A 1 226 ? 9.947 -3.984 -18.316 1.00 98.56 226 LEU A O 1
ATOM 1572 N N . VAL A 1 227 ? 7.953 -3.743 -17.286 1.00 98.31 227 VAL A N 1
ATOM 1573 C CA . VAL A 1 227 ? 7.199 -4.697 -18.106 1.00 98.31 227 VAL A CA 1
ATOM 1574 C C . VAL A 1 227 ? 6.035 -3.938 -18.741 1.00 98.31 227 VAL A C 1
ATOM 1576 O O . VAL A 1 227 ? 5.091 -3.574 -18.044 1.00 98.31 227 VAL A O 1
ATOM 1579 N N . PRO A 1 228 ? 6.085 -3.618 -20.043 1.00 97.88 228 PRO A N 1
ATOM 1580 C CA . PRO A 1 228 ? 4.946 -3.001 -20.714 1.00 97.88 228 PRO A CA 1
ATOM 1581 C C . PRO A 1 228 ? 3.722 -3.927 -20.699 1.00 97.88 228 PRO A C 1
ATOM 1583 O O . PRO A 1 228 ? 3.872 -5.147 -20.631 1.00 97.88 228 PRO A O 1
ATOM 1586 N N . ALA A 1 229 ? 2.522 -3.360 -20.840 1.00 97.31 229 ALA A N 1
ATOM 1587 C CA . ALA A 1 229 ? 1.315 -4.156 -21.061 1.00 97.31 229 ALA A CA 1
ATOM 1588 C C . ALA A 1 229 ? 1.491 -5.082 -22.282 1.00 97.31 229 ALA A C 1
ATOM 1590 O O . ALA A 1 229 ? 2.060 -4.689 -23.304 1.00 97.31 229 ALA A O 1
ATOM 1591 N N . GLY A 1 230 ? 1.029 -6.323 -22.156 1.00 96.94 230 GLY A N 1
ATOM 1592 C CA . GLY A 1 230 ? 1.257 -7.418 -23.098 1.00 96.94 230 GLY A CA 1
ATOM 1593 C C . GLY A 1 230 ? 2.636 -8.081 -22.991 1.00 96.94 230 GLY A C 1
ATOM 1594 O O . GLY A 1 230 ? 2.858 -9.087 -23.665 1.00 96.94 230 GLY A O 1
ATOM 1595 N N . GLY A 1 231 ? 3.549 -7.547 -22.173 1.00 96.75 231 GLY A N 1
ATOM 1596 C CA . GLY A 1 231 ? 4.883 -8.097 -21.947 1.00 96.75 231 GLY A CA 1
ATOM 1597 C C . GLY A 1 231 ? 4.900 -9.302 -21.026 1.00 96.75 231 GLY A C 1
ATOM 1598 O O . GLY A 1 231 ? 4.046 -9.455 -20.161 1.00 96.75 231 GLY A O 1
ATOM 1599 N N . TYR A 1 232 ? 5.887 -10.169 -21.221 1.00 96.75 232 TYR A N 1
ATOM 1600 C CA . TYR A 1 232 ? 6.056 -11.379 -20.427 1.00 96.75 232 TYR A CA 1
ATOM 1601 C C . TYR A 1 232 ? 7.152 -11.183 -19.402 1.00 96.75 232 TYR A C 1
ATOM 1603 O O . TYR A 1 232 ? 8.164 -10.542 -19.674 1.00 96.75 232 TYR A O 1
ATOM 1611 N N . ARG A 1 233 ? 6.983 -11.785 -18.232 1.00 96.44 233 ARG A N 1
ATOM 1612 C CA . ARG A 1 233 ? 7.995 -11.735 -17.182 1.00 96.44 233 ARG A CA 1
ATOM 1613 C C . ARG A 1 233 ? 7.921 -12.955 -16.284 1.00 96.44 233 ARG A C 1
ATOM 1615 O O . ARG A 1 233 ? 6.855 -13.516 -16.048 1.00 96.44 233 ARG A O 1
ATOM 1622 N N . THR A 1 234 ? 9.066 -13.302 -15.730 1.00 96.44 234 THR A N 1
ATOM 1623 C CA . THR A 1 234 ? 9.255 -14.186 -14.586 1.00 96.44 234 THR A CA 1
ATOM 1624 C C . THR A 1 234 ? 10.358 -13.567 -13.734 1.00 96.44 234 THR A C 1
ATOM 1626 O O . THR A 1 234 ? 11.310 -12.985 -14.262 1.00 96.44 234 THR A O 1
ATOM 1629 N N . LEU A 1 235 ? 10.223 -13.663 -12.414 1.00 97.31 235 LEU A N 1
ATOM 1630 C CA . LEU A 1 235 ? 11.236 -13.190 -11.472 1.00 97.31 235 LEU A CA 1
ATOM 1631 C C . LEU A 1 235 ? 11.581 -14.333 -10.531 1.00 97.31 235 LEU A C 1
ATOM 1633 O O . LEU A 1 235 ? 10.678 -14.947 -9.972 1.00 97.31 235 LEU A O 1
ATOM 1637 N N . ARG A 1 236 ? 12.864 -14.616 -10.332 1.00 97.38 236 ARG A N 1
ATOM 1638 C CA . ARG A 1 236 ? 13.319 -15.637 -9.380 1.00 97.38 236 ARG A CA 1
ATOM 1639 C C . ARG A 1 236 ? 14.312 -15.031 -8.408 1.00 97.38 236 ARG A C 1
ATOM 1641 O O . ARG A 1 236 ? 15.243 -14.356 -8.843 1.00 97.38 236 ARG A O 1
ATOM 1648 N N . ALA A 1 237 ? 14.132 -15.286 -7.116 1.00 97.81 237 ALA A N 1
ATOM 1649 C CA . ALA A 1 237 ? 15.072 -14.812 -6.110 1.00 97.81 237 ALA A CA 1
ATOM 1650 C C . ALA A 1 237 ? 16.452 -15.472 -6.304 1.00 97.81 237 ALA A C 1
ATOM 1652 O O . ALA A 1 237 ? 16.547 -16.666 -6.594 1.00 97.81 237 ALA A O 1
ATOM 1653 N N . SER A 1 238 ? 17.515 -14.674 -6.203 1.00 94.94 238 SER A N 1
ATOM 1654 C CA . SER A 1 238 ? 18.907 -15.060 -6.453 1.00 94.94 238 SER A CA 1
ATOM 1655 C C . SER A 1 238 ? 19.716 -14.894 -5.171 1.00 94.94 238 SER A C 1
ATOM 1657 O O . SER A 1 238 ? 19.742 -13.814 -4.586 1.00 94.94 238 SER A O 1
ATOM 1659 N N . GLY A 1 239 ? 20.364 -15.966 -4.709 1.00 91.50 239 GLY A N 1
ATOM 1660 C CA . GLY A 1 239 ? 21.245 -15.927 -3.533 1.00 91.50 239 GLY A CA 1
ATOM 1661 C C . GLY A 1 239 ? 20.550 -15.721 -2.177 1.00 91.50 239 GLY A C 1
ATOM 1662 O O . GLY A 1 239 ? 21.233 -15.617 -1.163 1.00 91.50 239 GLY A O 1
ATOM 1663 N N . GLY A 1 240 ? 19.217 -15.671 -2.133 1.00 96.81 240 GLY A N 1
ATOM 1664 C CA . GLY A 1 240 ? 18.430 -15.491 -0.913 1.00 96.81 240 GLY A CA 1
ATOM 1665 C C . GLY A 1 240 ? 16.990 -15.102 -1.228 1.00 96.81 240 GLY A C 1
ATOM 1666 O O . GLY A 1 240 ? 16.586 -15.128 -2.388 1.00 96.81 240 GLY A O 1
ATOM 1667 N N . ALA A 1 241 ? 16.214 -14.750 -0.202 1.00 98.19 241 ALA A N 1
ATOM 1668 C CA . ALA A 1 241 ? 14.899 -14.146 -0.400 1.00 98.19 241 ALA A CA 1
ATOM 1669 C C . ALA A 1 241 ? 15.033 -12.712 -0.943 1.00 98.19 241 ALA A C 1
ATOM 1671 O O . ALA A 1 241 ? 16.021 -12.025 -0.674 1.00 98.19 241 ALA A O 1
ATOM 1672 N N . ALA A 1 242 ? 14.022 -12.256 -1.677 1.00 98.62 242 ALA A N 1
ATOM 1673 C CA . ALA A 1 242 ? 13.951 -10.904 -2.213 1.00 98.62 242 ALA A CA 1
ATOM 1674 C C . ALA A 1 242 ? 12.622 -10.233 -1.853 1.00 98.62 242 ALA A C 1
ATOM 1676 O O . ALA A 1 242 ? 11.581 -10.888 -1.797 1.00 98.62 242 ALA A O 1
ATOM 1677 N N . THR A 1 243 ? 12.657 -8.916 -1.667 1.00 98.75 243 THR A N 1
ATOM 1678 C CA . THR A 1 243 ? 11.464 -8.080 -1.472 1.00 98.75 243 THR A CA 1
ATOM 1679 C C . THR A 1 243 ? 11.442 -7.011 -2.547 1.00 98.75 243 THR A C 1
ATOM 1681 O O . THR A 1 243 ? 12.467 -6.382 -2.815 1.00 98.75 243 THR A O 1
ATOM 1684 N N . LEU A 1 244 ? 10.284 -6.799 -3.165 1.00 98.81 244 LEU A N 1
ATOM 1685 C CA . LEU A 1 244 ? 10.081 -5.854 -4.254 1.00 98.81 244 LEU A CA 1
ATOM 1686 C C . LEU A 1 244 ? 8.809 -5.036 -4.022 1.00 98.81 244 LEU A C 1
ATOM 1688 O O . LEU A 1 244 ? 7.847 -5.534 -3.442 1.00 98.81 244 LEU A O 1
ATOM 1692 N N . VAL A 1 245 ? 8.780 -3.811 -4.543 1.00 98.75 245 VAL A N 1
ATOM 1693 C CA . VAL A 1 245 ? 7.527 -3.090 -4.805 1.00 98.75 245 VAL A CA 1
ATOM 1694 C C . VAL A 1 245 ? 7.114 -3.367 -6.242 1.00 98.75 245 VAL A C 1
ATOM 1696 O O . VAL A 1 245 ? 7.915 -3.180 -7.154 1.00 98.75 245 VAL A O 1
ATOM 1699 N N . LEU A 1 246 ? 5.871 -3.781 -6.448 1.00 98.81 246 LEU A N 1
ATOM 1700 C CA . LEU A 1 246 ? 5.221 -3.836 -7.752 1.00 98.81 246 LEU A CA 1
ATOM 1701 C C . LEU A 1 246 ? 4.250 -2.661 -7.863 1.00 98.81 246 LEU A C 1
ATOM 1703 O O . LEU A 1 246 ? 3.344 -2.533 -7.044 1.00 98.81 246 LEU A O 1
ATOM 1707 N N . VAL A 1 247 ? 4.398 -1.851 -8.907 1.00 98.75 247 VAL A N 1
ATOM 1708 C CA . VAL A 1 247 ? 3.399 -0.857 -9.306 1.00 98.75 247 VAL A CA 1
ATOM 1709 C C . VAL A 1 247 ? 2.746 -1.254 -10.622 1.00 98.75 247 VAL A C 1
ATOM 1711 O O . VAL A 1 247 ? 3.434 -1.552 -11.596 1.00 98.75 247 VAL A O 1
ATOM 1714 N N . LEU A 1 248 ? 1.416 -1.255 -10.637 1.00 98.69 248 LEU A N 1
ATOM 1715 C CA . LEU A 1 248 ? 0.583 -1.568 -11.797 1.00 98.69 248 LEU A CA 1
ATOM 1716 C C . LEU A 1 248 ? -0.048 -0.278 -12.313 1.00 98.69 248 LEU A C 1
ATOM 1718 O O . LEU A 1 248 ? -0.616 0.471 -11.521 1.00 98.69 248 LEU A O 1
ATOM 1722 N N . ALA A 1 249 ? 0.056 -0.020 -13.617 1.00 98.06 249 ALA A N 1
ATOM 1723 C CA . ALA A 1 249 ? -0.472 1.184 -14.256 1.00 98.06 249 ALA A CA 1
ATOM 1724 C C . ALA A 1 249 ? -1.278 0.836 -15.531 1.00 98.06 249 ALA A C 1
ATOM 1726 O O . ALA A 1 249 ? -0.710 0.245 -16.460 1.00 98.06 249 ALA A O 1
ATOM 1727 N N . PRO A 1 250 ? -2.574 1.209 -15.624 1.00 98.06 250 PRO A N 1
ATOM 1728 C CA . PRO A 1 250 ? -3.373 1.899 -14.599 1.00 98.06 250 PRO A CA 1
ATOM 1729 C C . PRO A 1 250 ? -3.619 1.039 -13.346 1.00 98.06 250 PRO A C 1
ATOM 1731 O O . PRO A 1 250 ? -3.294 -0.148 -13.328 1.00 98.06 250 PRO A O 1
ATOM 1734 N N . GLY A 1 251 ? -4.197 1.630 -12.301 1.00 97.06 251 GLY A N 1
ATOM 1735 C CA . GLY A 1 251 ? -4.645 0.917 -11.105 1.00 97.06 251 GLY A CA 1
ATOM 1736 C C . GLY A 1 251 ? -5.872 0.043 -11.369 1.00 97.06 251 GLY A C 1
ATOM 1737 O O . GLY A 1 251 ? -6.380 -0.026 -12.488 1.00 97.06 251 GLY A O 1
ATOM 1738 N N . GLY A 1 252 ? -6.300 -0.687 -10.348 1.00 97.12 252 GLY A N 1
ATOM 1739 C CA . GLY A 1 252 ? -7.472 -1.561 -10.379 1.00 97.12 252 GLY A CA 1
ATOM 1740 C C . GLY A 1 252 ? -7.765 -2.114 -8.984 1.00 97.12 252 GLY A C 1
ATOM 1741 O O . GLY A 1 252 ? -7.051 -1.770 -8.049 1.00 97.12 252 GLY A O 1
ATOM 1742 N N . PRO A 1 253 ? -8.773 -2.980 -8.801 1.00 96.12 253 PRO A N 1
ATOM 1743 C CA . PRO A 1 253 ? -9.177 -3.486 -7.478 1.00 96.12 253 PRO A CA 1
ATOM 1744 C C . PRO A 1 253 ? -8.311 -4.640 -6.938 1.00 96.12 253 PRO A C 1
ATOM 1746 O O . PRO A 1 253 ? -8.592 -5.183 -5.872 1.00 96.12 253 PRO A O 1
ATOM 1749 N N . GLU A 1 254 ? -7.332 -5.098 -7.722 1.00 96.88 254 GLU A N 1
ATOM 1750 C CA . GLU A 1 254 ? -6.336 -6.122 -7.368 1.00 96.88 254 GLU A CA 1
ATOM 1751 C C . GLU A 1 254 ? -6.872 -7.404 -6.699 1.00 96.88 254 GLU A C 1
ATOM 1753 O O . GLU A 1 254 ? -6.187 -8.042 -5.900 1.00 96.88 254 GLU A O 1
ATOM 1758 N N . GLY A 1 255 ? -8.081 -7.849 -7.066 1.00 94.94 255 GLY A N 1
ATOM 1759 C CA . GLY A 1 255 ? -8.737 -9.008 -6.443 1.00 94.94 255 GLY A CA 1
ATOM 1760 C C . GLY A 1 255 ? -7.901 -10.298 -6.465 1.00 94.94 255 GLY A C 1
ATOM 1761 O O . GLY A 1 255 ? -7.841 -11.011 -5.465 1.00 94.94 255 GLY A O 1
ATOM 1762 N N . ILE A 1 256 ? -7.186 -10.569 -7.564 1.00 95.62 256 ILE A N 1
ATOM 1763 C CA . ILE A 1 256 ? -6.280 -11.729 -7.674 1.00 95.62 256 ILE A CA 1
ATOM 1764 C C . ILE A 1 256 ? -5.106 -11.613 -6.682 1.00 95.62 256 ILE A C 1
ATOM 1766 O O . ILE A 1 256 ? -4.750 -12.595 -6.026 1.00 95.62 256 ILE A O 1
ATOM 1770 N N . ALA A 1 257 ? -4.552 -10.409 -6.508 1.00 97.25 257 ALA A N 1
ATOM 1771 C CA . ALA A 1 257 ? -3.473 -10.140 -5.559 1.00 97.25 257 ALA A CA 1
ATOM 1772 C C . ALA A 1 257 ? -3.915 -10.239 -4.105 1.00 97.25 257 ALA A C 1
ATOM 1774 O O . ALA A 1 257 ? -3.183 -10.787 -3.282 1.00 97.25 257 ALA A O 1
ATOM 1775 N N . ARG A 1 258 ? -5.143 -9.815 -3.801 1.00 95.00 258 ARG A N 1
ATOM 1776 C CA . ARG A 1 258 ? -5.769 -10.023 -2.487 1.00 95.00 258 ARG A CA 1
ATOM 1777 C C . ARG A 1 258 ? -5.965 -11.511 -2.167 1.00 95.00 258 ARG A C 1
ATOM 1779 O O . ARG A 1 258 ? -5.973 -11.888 -1.000 1.00 95.00 258 ARG A O 1
ATOM 1786 N N . GLY A 1 259 ? -6.042 -12.367 -3.189 1.00 95.62 259 GLY A N 1
ATOM 1787 C CA . GLY A 1 259 ? -5.979 -13.827 -3.060 1.00 95.62 259 GLY A CA 1
ATOM 1788 C C . GLY A 1 259 ? -4.564 -14.406 -2.891 1.00 95.62 259 GLY A C 1
ATOM 1789 O O . GLY A 1 259 ? -4.426 -15.608 -2.669 1.00 95.62 259 GLY A O 1
ATOM 1790 N N . GLY A 1 260 ? -3.510 -13.588 -2.985 1.00 96.31 260 GLY A N 1
ATOM 1791 C CA . GLY A 1 260 ? -2.103 -13.996 -2.873 1.00 96.31 260 GLY A CA 1
ATOM 1792 C C . GLY A 1 260 ? -1.419 -14.370 -4.182 1.00 96.31 260 GLY A C 1
ATOM 1793 O O . GLY A 1 260 ? -0.335 -14.947 -4.159 1.00 96.31 260 GLY A O 1
ATOM 1794 N N . ALA A 1 261 ? -2.030 -14.065 -5.326 1.00 96.94 261 ALA A N 1
ATOM 1795 C CA . ALA A 1 261 ? -1.436 -14.304 -6.633 1.00 96.94 261 ALA A CA 1
ATOM 1796 C C . ALA A 1 261 ? -0.965 -12.992 -7.266 1.00 96.94 261 ALA A C 1
ATOM 1798 O O . ALA A 1 261 ? -1.689 -12.006 -7.300 1.00 96.94 261 ALA A O 1
ATOM 1799 N N . VAL A 1 262 ? 0.239 -12.978 -7.830 1.00 97.62 262 VAL A N 1
ATOM 1800 C CA . VAL A 1 262 ? 0.710 -11.800 -8.564 1.00 97.62 262 VAL A CA 1
ATOM 1801 C C . VAL A 1 262 ? -0.164 -11.578 -9.819 1.00 97.62 262 VAL A C 1
ATOM 1803 O O . VAL A 1 262 ? -0.397 -12.557 -10.534 1.00 97.62 262 VAL A O 1
ATOM 1806 N N . PRO A 1 263 ? -0.638 -10.345 -10.102 1.00 97.38 263 PRO A N 1
ATOM 1807 C CA . PRO A 1 263 ? -1.441 -10.045 -11.291 1.00 97.38 263 PRO A CA 1
ATOM 1808 C C . PRO A 1 263 ? -0.750 -10.394 -12.619 1.00 97.38 263 PRO A C 1
ATOM 1810 O O . PRO A 1 263 ? 0.476 -10.319 -12.720 1.00 97.38 263 PRO A O 1
ATOM 1813 N N . GLY A 1 264 ? -1.559 -10.756 -13.621 1.00 95.38 264 GLY A N 1
ATOM 1814 C CA . GLY A 1 264 ? -1.143 -11.149 -14.971 1.00 95.38 264 GLY A CA 1
ATOM 1815 C C . GLY A 1 264 ? -1.697 -12.513 -15.408 1.00 95.38 264 GLY A C 1
ATOM 1816 O O . GLY A 1 264 ? -2.002 -13.383 -14.586 1.00 95.38 264 GLY A O 1
ATOM 1817 N N . GLU A 1 265 ? -1.801 -12.718 -16.720 1.00 96.00 265 GLU A N 1
ATOM 1818 C CA . GLU A 1 265 ? -2.222 -13.980 -17.329 1.00 96.00 265 GLU A CA 1
ATOM 1819 C C . GLU A 1 265 ? -1.096 -15.020 -17.204 1.00 96.00 265 GLU A C 1
ATOM 1821 O O . GLU A 1 265 ? -0.041 -14.910 -17.837 1.00 96.00 265 GLU A O 1
ATOM 1826 N N . ARG A 1 266 ? -1.295 -16.043 -16.363 1.00 94.25 266 ARG A N 1
ATOM 1827 C CA . ARG A 1 266 ? -0.288 -17.092 -16.142 1.00 94.25 266 ARG A CA 1
ATOM 1828 C C . ARG A 1 266 ? -0.081 -17.934 -17.398 1.00 94.25 266 ARG A C 1
ATOM 1830 O O . ARG A 1 266 ? -1.030 -18.464 -17.970 1.00 94.25 266 ARG A O 1
ATOM 1837 N N . VAL A 1 267 ? 1.181 -18.163 -17.744 1.00 93.19 267 VAL A N 1
ATOM 1838 C CA . VAL A 1 267 ? 1.575 -19.077 -18.817 1.00 93.19 267 VAL A CA 1
ATOM 1839 C C . VAL A 1 267 ? 1.894 -20.439 -18.207 1.00 93.19 267 VAL A C 1
ATOM 1841 O O . VAL A 1 267 ? 2.747 -20.553 -17.325 1.00 93.19 267 VAL A O 1
ATOM 1844 N N . ALA A 1 268 ? 1.213 -21.491 -18.666 1.00 91.06 268 ALA A N 1
ATOM 1845 C CA . ALA A 1 268 ? 1.456 -22.836 -18.156 1.00 91.06 268 ALA A CA 1
ATOM 1846 C C . ALA A 1 268 ? 2.899 -23.293 -18.469 1.00 91.06 268 ALA A C 1
ATOM 1848 O O . ALA A 1 268 ? 3.379 -23.054 -19.586 1.00 91.06 268 ALA A O 1
ATOM 1849 N N . PRO A 1 269 ? 3.590 -23.979 -17.538 1.00 86.38 269 PRO A N 1
ATOM 1850 C CA . PRO A 1 269 ? 4.939 -24.490 -17.771 1.00 86.38 269 PRO A CA 1
ATOM 1851 C C . PRO A 1 269 ? 5.048 -25.296 -19.072 1.00 86.38 269 PRO A C 1
ATOM 1853 O O . PRO A 1 269 ? 4.176 -26.101 -19.391 1.00 86.38 269 PRO A O 1
ATOM 1856 N N . GLY A 1 270 ? 6.117 -25.070 -19.841 1.00 83.81 270 GLY A N 1
ATOM 1857 C CA . GLY A 1 270 ? 6.346 -25.737 -21.130 1.00 83.81 270 GLY A CA 1
ATOM 1858 C C . GLY A 1 270 ? 5.528 -25.186 -22.307 1.00 83.81 270 GLY A C 1
ATOM 1859 O O . GLY A 1 270 ? 5.767 -25.583 -23.450 1.00 83.81 270 GLY A O 1
ATOM 1860 N N . THR A 1 271 ? 4.606 -24.246 -22.073 1.00 85.00 271 THR A N 1
ATOM 1861 C CA . THR A 1 271 ? 3.880 -23.569 -23.154 1.00 85.00 271 THR A CA 1
ATOM 1862 C C . THR A 1 271 ? 4.837 -22.683 -23.940 1.00 85.00 271 THR A C 1
ATOM 1864 O O . THR A 1 271 ? 5.474 -21.790 -23.386 1.00 85.00 271 THR A O 1
ATOM 1867 N N . ARG A 1 272 ? 4.920 -22.902 -25.256 1.00 83.12 272 ARG A N 1
ATOM 1868 C CA . ARG A 1 272 ? 5.648 -21.993 -26.147 1.00 83.12 272 ARG A CA 1
ATOM 1869 C C . ARG A 1 272 ? 4.811 -20.745 -26.396 1.00 83.12 272 ARG A C 1
ATOM 1871 O O . ARG A 1 272 ? 3.691 -20.851 -26.900 1.00 83.12 272 ARG A O 1
ATOM 1878 N N . VAL A 1 273 ? 5.377 -19.578 -26.105 1.00 85.62 273 VAL A N 1
ATOM 1879 C CA . VAL A 1 273 ? 4.795 -18.294 -26.507 1.00 85.62 273 VAL A CA 1
ATOM 1880 C C . VAL A 1 273 ? 4.801 -18.225 -28.035 1.00 85.62 273 VAL A C 1
ATOM 1882 O O . VAL A 1 273 ? 5.839 -18.392 -28.671 1.00 85.62 273 VAL A O 1
ATOM 1885 N N . ARG A 1 274 ? 3.614 -18.064 -28.632 1.00 84.19 274 ARG A N 1
ATOM 1886 C CA . ARG A 1 274 ? 3.415 -18.120 -30.094 1.00 84.19 274 ARG A CA 1
ATOM 1887 C C . ARG A 1 274 ? 3.630 -16.779 -30.795 1.00 84.19 274 ARG A C 1
ATOM 1889 O O . ARG A 1 274 ? 3.607 -16.724 -32.021 1.00 84.19 274 ARG A O 1
ATOM 1896 N N . GLU A 1 275 ? 3.792 -15.702 -30.036 1.00 84.19 275 GLU A N 1
ATOM 1897 C CA . GLU A 1 275 ? 4.020 -14.368 -30.581 1.00 84.19 275 GLU A CA 1
ATOM 1898 C C . GLU A 1 275 ? 5.370 -14.309 -31.302 1.00 84.19 275 GLU A C 1
ATOM 1900 O O . GLU A 1 275 ? 6.394 -14.719 -30.764 1.00 84.19 275 GLU A O 1
ATOM 1905 N N . ALA A 1 276 ? 5.384 -13.767 -32.522 1.00 80.56 276 ALA A N 1
ATOM 1906 C CA . ALA A 1 276 ? 6.606 -13.678 -33.323 1.00 80.56 276 ALA A CA 1
ATOM 1907 C C . ALA A 1 276 ? 7.670 -12.757 -32.696 1.00 80.56 276 ALA A C 1
ATOM 1909 O O . ALA A 1 276 ? 8.859 -12.901 -32.976 1.00 80.56 276 ALA A O 1
ATOM 1910 N N . ARG A 1 277 ? 7.237 -11.783 -31.885 1.00 88.44 277 ARG A N 1
ATOM 1911 C CA . ARG A 1 277 ? 8.084 -10.827 -31.162 1.00 88.44 277 ARG A CA 1
ATOM 1912 C C . ARG A 1 277 ? 7.465 -10.548 -29.791 1.00 88.44 277 ARG A C 1
ATOM 1914 O O . ARG A 1 277 ? 6.759 -9.548 -29.661 1.00 88.44 277 ARG A O 1
ATOM 1921 N N . PRO A 1 278 ? 7.668 -11.433 -28.803 1.00 90.50 278 PRO A N 1
ATOM 1922 C CA . PRO A 1 278 ? 7.161 -11.185 -27.465 1.00 90.50 278 PRO A CA 1
ATOM 1923 C C . PRO A 1 278 ? 7.802 -9.922 -26.885 1.00 90.50 278 PRO A C 1
ATOM 1925 O O . PRO A 1 278 ? 8.970 -9.617 -27.146 1.00 90.50 278 PRO A O 1
ATOM 1928 N N . ILE A 1 279 ? 7.024 -9.169 -26.110 1.00 94.56 279 ILE A N 1
ATOM 1929 C CA . ILE A 1 279 ? 7.521 -7.984 -25.412 1.00 94.56 279 ILE A CA 1
ATOM 1930 C C . ILE A 1 279 ? 8.263 -8.459 -24.157 1.00 94.56 279 ILE A C 1
ATOM 1932 O O . ILE A 1 279 ? 7.670 -9.042 -23.249 1.00 94.56 279 ILE A O 1
ATOM 1936 N N . GLU A 1 280 ? 9.570 -8.222 -24.128 1.00 94.19 280 GLU A N 1
ATOM 1937 C CA . GLU A 1 280 ? 10.466 -8.646 -23.050 1.00 94.19 280 GLU A CA 1
ATOM 1938 C C . GLU A 1 280 ? 10.596 -7.566 -21.959 1.00 94.19 280 GLU A C 1
ATOM 1940 O O . GLU A 1 280 ? 10.479 -6.366 -22.249 1.00 94.19 280 GLU A O 1
ATOM 1945 N N . PRO A 1 281 ? 10.863 -7.961 -20.702 1.00 96.56 281 PRO A N 1
ATOM 1946 C CA . PRO A 1 281 ? 11.054 -7.023 -19.612 1.00 96.56 281 PRO A CA 1
ATOM 1947 C C . PRO A 1 281 ? 12.402 -6.309 -19.762 1.00 96.56 281 PRO A C 1
ATOM 1949 O O . PRO A 1 281 ? 13.382 -6.872 -20.257 1.00 96.56 281 PRO A O 1
ATOM 1952 N N . ARG A 1 282 ? 12.484 -5.064 -19.288 1.00 96.81 282 ARG A N 1
ATOM 1953 C CA . ARG A 1 282 ? 13.725 -4.279 -19.299 1.00 96.81 282 ARG A CA 1
ATOM 1954 C C . ARG A 1 282 ? 14.137 -3.900 -17.887 1.00 96.81 282 ARG A C 1
ATOM 1956 O O . ARG A 1 282 ? 13.359 -3.287 -17.168 1.00 96.81 282 ARG A O 1
ATOM 1963 N N . VAL A 1 283 ? 15.384 -4.187 -17.526 1.00 97.88 283 VAL A N 1
ATOM 1964 C CA . VAL A 1 283 ? 15.976 -3.733 -16.261 1.00 97.88 283 VAL A CA 1
ATOM 1965 C C . VAL A 1 283 ? 16.630 -2.367 -16.464 1.00 97.88 283 VAL A C 1
ATOM 1967 O O . VAL A 1 283 ? 17.504 -2.217 -17.316 1.00 97.88 283 VAL A O 1
ATOM 1970 N N . VAL A 1 284 ? 16.204 -1.378 -15.682 1.00 98.19 284 VAL A N 1
ATOM 1971 C CA . VAL A 1 284 ? 16.836 -0.063 -15.543 1.00 98.19 284 VAL A CA 1
ATOM 1972 C C . VAL A 1 284 ? 17.698 -0.092 -14.287 1.00 98.19 284 VAL A C 1
ATOM 1974 O O . VAL A 1 284 ? 17.210 -0.421 -13.204 1.00 98.19 284 VAL A O 1
ATOM 1977 N N . ARG A 1 285 ? 18.991 0.201 -14.442 1.00 98.25 285 ARG A N 1
ATOM 1978 C CA . ARG A 1 285 ? 19.961 0.117 -13.351 1.00 98.25 285 ARG A CA 1
ATOM 1979 C C . ARG A 1 285 ? 19.916 1.359 -12.482 1.00 98.25 285 ARG A C 1
ATOM 1981 O O . ARG A 1 285 ? 20.008 2.471 -12.999 1.00 98.25 285 ARG A O 1
ATOM 1988 N N . ALA A 1 286 ? 19.893 1.173 -11.166 1.00 97.75 286 ALA A N 1
ATOM 1989 C CA . ALA A 1 286 ? 20.019 2.287 -10.230 1.00 97.75 286 ALA A CA 1
ATOM 1990 C C . ALA A 1 286 ? 21.365 3.017 -10.379 1.00 97.75 286 ALA A C 1
ATOM 1992 O O . ALA A 1 286 ? 21.432 4.228 -10.193 1.00 97.75 286 ALA A O 1
ATOM 1993 N N . SER A 1 287 ? 22.430 2.301 -10.765 1.00 97.31 287 SER A N 1
ATOM 1994 C CA . SER A 1 287 ? 23.754 2.887 -11.028 1.00 97.31 287 SER A CA 1
ATOM 1995 C C . SER A 1 287 ? 23.774 3.878 -12.191 1.00 97.31 287 SER A C 1
ATOM 1997 O O . SER A 1 287 ? 24.670 4.715 -12.253 1.00 97.31 287 SER A O 1
ATOM 1999 N N . ASP A 1 288 ? 22.799 3.788 -13.097 1.00 96.88 288 ASP A N 1
ATOM 2000 C CA . ASP A 1 288 ? 22.726 4.605 -14.311 1.00 96.88 288 ASP A CA 1
ATOM 2001 C C . ASP A 1 288 ? 21.765 5.799 -14.134 1.00 96.88 288 ASP A C 1
ATOM 2003 O O . ASP A 1 288 ? 21.533 6.573 -15.072 1.00 96.88 288 ASP A O 1
ATOM 2007 N N . ALA A 1 289 ? 21.178 5.936 -12.939 1.00 97.31 289 ALA A N 1
ATOM 2008 C CA . ALA A 1 289 ? 20.197 6.955 -12.606 1.00 97.31 289 ALA A CA 1
ATOM 2009 C C . ALA A 1 289 ? 20.826 8.352 -12.505 1.00 97.31 289 ALA A C 1
ATOM 2011 O O . ALA A 1 289 ? 21.937 8.538 -12.004 1.00 97.31 289 ALA A O 1
ATOM 2012 N N . ALA A 1 290 ? 20.076 9.365 -12.940 1.00 96.31 290 ALA A N 1
ATOM 2013 C CA . ALA A 1 290 ? 20.470 10.753 -12.739 1.00 96.31 290 ALA A CA 1
ATOM 2014 C C . ALA A 1 290 ? 20.262 11.145 -11.269 1.00 96.31 290 ALA A C 1
ATOM 2016 O O . ALA A 1 290 ? 19.205 10.878 -10.696 1.00 96.31 290 ALA A O 1
ATOM 2017 N N . VAL A 1 291 ? 21.260 11.797 -10.666 1.00 97.25 291 VAL A N 1
ATOM 2018 C CA . VAL A 1 291 ? 21.209 12.242 -9.266 1.00 97.25 291 VAL A CA 1
ATOM 2019 C C . VAL A 1 291 ? 21.233 13.762 -9.199 1.00 97.25 291 VAL A C 1
ATOM 2021 O O . VAL A 1 291 ? 22.179 14.401 -9.660 1.00 97.25 291 VAL A O 1
ATOM 2024 N N . HIS A 1 292 ? 20.219 14.339 -8.564 1.00 96.44 292 HIS A N 1
ATOM 2025 C CA . HIS A 1 292 ? 20.053 15.779 -8.401 1.00 96.44 292 HIS A CA 1
ATOM 2026 C C . HIS A 1 292 ? 20.068 16.148 -6.920 1.00 96.44 292 HIS A C 1
ATOM 2028 O O . HIS A 1 292 ? 19.394 15.510 -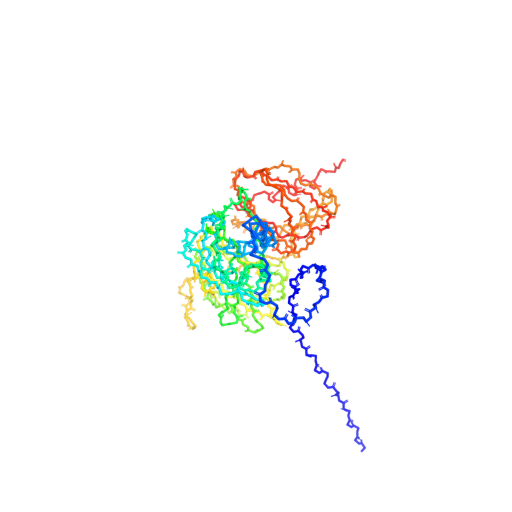6.113 1.00 96.44 292 HIS A O 1
ATOM 2034 N N . ARG A 1 293 ? 20.824 17.187 -6.552 1.00 94.94 293 ARG A N 1
ATOM 2035 C CA . ARG A 1 293 ? 20.968 17.642 -5.162 1.00 94.94 293 ARG A CA 1
ATOM 2036 C C . ARG A 1 293 ? 20.666 19.128 -5.061 1.00 94.94 293 ARG A C 1
ATOM 2038 O O . ARG A 1 293 ? 21.253 19.910 -5.799 1.00 94.94 293 ARG A O 1
ATOM 2045 N N . ALA A 1 294 ? 19.766 19.508 -4.159 1.00 90.00 294 ALA A N 1
ATOM 2046 C CA . ALA A 1 294 ? 19.449 20.907 -3.874 1.00 90.00 294 ALA A CA 1
ATOM 2047 C C . ALA A 1 294 ? 18.737 21.036 -2.520 1.00 90.00 294 ALA A C 1
ATOM 2049 O O . ALA A 1 294 ? 17.826 20.261 -2.243 1.00 90.00 294 ALA A O 1
ATOM 2050 N N . GLY A 1 295 ? 19.121 22.018 -1.696 1.00 86.00 295 GLY A N 1
ATOM 2051 C CA . GLY A 1 295 ? 18.371 22.404 -0.489 1.00 86.00 295 GLY A CA 1
ATOM 2052 C C . GLY A 1 295 ? 18.090 21.264 0.500 1.00 86.00 295 GLY A C 1
ATOM 2053 O O . GLY A 1 295 ? 16.958 21.112 0.943 1.00 86.00 295 GLY A O 1
ATOM 2054 N N . GLY A 1 296 ? 19.084 20.417 0.792 1.00 90.56 296 GLY A N 1
ATOM 2055 C CA . GLY A 1 296 ? 18.914 19.274 1.705 1.00 90.56 296 GLY A CA 1
ATOM 2056 C C . GLY A 1 296 ? 18.134 18.087 1.121 1.00 90.56 296 GLY A C 1
ATOM 2057 O O . GLY A 1 296 ? 17.828 17.145 1.846 1.00 90.56 296 GLY A O 1
ATOM 2058 N N . ARG A 1 297 ? 17.833 18.103 -0.183 1.00 95.38 297 ARG A N 1
ATOM 2059 C CA . ARG A 1 297 ? 17.189 17.008 -0.917 1.00 95.38 297 ARG A CA 1
ATOM 2060 C C . ARG A 1 297 ? 18.155 16.381 -1.916 1.00 95.38 297 ARG A C 1
ATOM 2062 O O . ARG A 1 297 ? 18.774 17.098 -2.704 1.00 95.38 297 ARG A O 1
ATOM 2069 N N . THR A 1 298 ? 18.198 15.052 -1.941 1.00 97.62 298 THR A N 1
ATOM 2070 C CA . THR A 1 298 ? 18.786 14.254 -3.024 1.00 97.62 298 THR A CA 1
ATOM 2071 C C . THR A 1 298 ? 17.671 13.481 -3.721 1.00 97.62 298 THR A C 1
ATOM 2073 O O . THR A 1 298 ? 16.911 12.765 -3.079 1.00 97.62 298 THR A O 1
ATOM 2076 N N . ALA A 1 299 ? 17.555 13.641 -5.035 1.00 98.06 299 ALA A N 1
ATOM 2077 C CA . ALA A 1 299 ? 16.614 12.913 -5.874 1.00 98.06 299 ALA A CA 1
ATOM 2078 C C . ALA A 1 299 ? 17.399 12.077 -6.887 1.00 98.06 299 ALA A C 1
ATOM 2080 O O . ALA A 1 299 ? 18.073 12.629 -7.759 1.00 98.06 299 ALA A O 1
ATOM 2081 N N . THR A 1 300 ? 17.317 10.755 -6.762 1.00 98.44 300 THR A N 1
ATOM 2082 C CA . THR A 1 300 ? 17.889 9.801 -7.718 1.00 98.44 300 THR A CA 1
ATOM 2083 C C . THR A 1 300 ? 16.769 9.288 -8.616 1.00 98.44 300 THR A C 1
ATOM 2085 O O . THR A 1 300 ? 15.934 8.499 -8.176 1.00 98.44 300 THR A O 1
ATOM 2088 N N . VAL A 1 301 ? 16.713 9.759 -9.862 1.00 98.44 301 VAL A N 1
ATOM 2089 C CA . VAL A 1 301 ? 15.643 9.430 -10.817 1.00 98.44 301 VAL A CA 1
ATOM 2090 C C . VAL A 1 301 ? 15.926 8.059 -11.431 1.00 98.44 301 VAL A C 1
ATOM 2092 O O . VAL A 1 301 ? 16.647 7.943 -12.424 1.00 98.44 301 VAL A O 1
ATOM 2095 N N . LEU A 1 302 ? 15.375 7.016 -10.804 1.00 98.44 302 LEU A N 1
ATOM 2096 C CA . LEU A 1 302 ? 15.522 5.613 -11.206 1.00 98.44 302 LEU A CA 1
ATOM 2097 C C . LEU A 1 302 ? 14.827 5.344 -12.543 1.00 98.44 302 LEU A C 1
ATOM 2099 O O . LEU A 1 302 ? 15.382 4.680 -13.413 1.00 98.44 302 LEU A O 1
ATOM 2103 N N . VAL A 1 303 ? 13.626 5.898 -12.726 1.00 98.38 303 VAL A N 1
ATOM 2104 C CA . VAL A 1 303 ? 12.882 5.840 -13.986 1.00 98.38 303 VAL A CA 1
ATOM 2105 C C . VAL A 1 303 ? 12.423 7.242 -14.347 1.00 98.38 303 VAL A C 1
ATOM 2107 O O . VAL A 1 303 ? 11.488 7.773 -13.759 1.00 98.38 303 VAL A O 1
ATOM 2110 N N . ASP A 1 304 ? 13.065 7.823 -15.353 1.00 97.81 304 ASP A N 1
ATOM 2111 C CA . ASP A 1 304 ? 12.524 8.968 -16.084 1.00 97.81 304 ASP A CA 1
ATOM 2112 C C . ASP A 1 304 ? 11.471 8.474 -17.090 1.00 97.81 304 ASP A C 1
ATOM 2114 O O . ASP A 1 304 ? 11.789 7.657 -17.966 1.00 97.81 304 ASP A O 1
ATOM 2118 N N . SER A 1 305 ? 10.224 8.923 -16.945 1.00 97.00 305 SER A N 1
ATOM 2119 C CA . SER A 1 305 ? 9.095 8.420 -17.739 1.00 97.00 305 SER A CA 1
ATOM 2120 C C . SER A 1 305 ? 9.240 8.702 -19.237 1.00 97.00 305 SER A C 1
ATOM 2122 O O . SER A 1 305 ? 8.894 7.851 -20.061 1.00 97.00 305 SER A O 1
ATOM 2124 N N . VAL A 1 306 ? 9.837 9.837 -19.612 1.00 95.50 306 VAL A N 1
ATOM 2125 C CA . VAL A 1 306 ? 10.047 10.241 -21.010 1.00 95.50 306 VAL A CA 1
ATOM 2126 C C . VAL A 1 306 ? 11.164 9.417 -21.648 1.00 95.50 306 VAL A C 1
ATOM 2128 O O . VAL A 1 306 ? 10.958 8.771 -22.679 1.00 95.50 306 VAL A O 1
ATOM 2131 N N . ARG A 1 307 ? 12.344 9.382 -21.020 1.00 96.12 307 ARG A N 1
ATOM 2132 C CA . ARG A 1 307 ? 13.529 8.658 -21.506 1.00 96.12 307 ARG A CA 1
ATOM 2133 C C . ARG A 1 307 ? 13.261 7.163 -21.612 1.00 96.12 307 ARG A C 1
ATOM 2135 O O . ARG A 1 307 ? 13.670 6.532 -22.587 1.00 96.12 307 ARG A O 1
ATOM 2142 N N . HIS A 1 308 ? 12.582 6.593 -20.620 1.00 97.00 308 HIS A N 1
ATOM 2143 C CA . HIS A 1 308 ? 12.303 5.160 -20.577 1.00 97.00 308 HIS A CA 1
ATOM 2144 C C . HIS A 1 308 ? 10.972 4.780 -21.235 1.00 97.00 308 HIS A C 1
ATOM 2146 O O . HIS A 1 308 ? 10.691 3.585 -21.349 1.00 97.00 308 HIS A O 1
ATOM 2152 N N . LYS A 1 309 ? 10.177 5.751 -21.710 1.00 96.69 309 LYS A N 1
ATOM 2153 C CA . LYS A 1 309 ? 8.840 5.522 -22.285 1.00 96.69 309 LYS A CA 1
ATOM 2154 C C . LYS A 1 309 ? 7.957 4.695 -21.341 1.00 96.69 309 LYS A C 1
ATOM 2156 O O . LYS A 1 309 ? 7.349 3.708 -21.752 1.00 96.69 309 LYS A O 1
ATOM 2161 N N . ALA A 1 310 ? 7.971 5.055 -20.062 1.00 96.31 310 ALA A N 1
ATOM 2162 C CA . ALA A 1 310 ? 7.227 4.385 -19.003 1.00 96.31 310 ALA A CA 1
ATOM 2163 C C . ALA A 1 310 ? 6.036 5.257 -18.573 1.00 96.31 310 ALA A C 1
ATOM 2165 O O . ALA A 1 310 ? 6.149 6.480 -18.598 1.00 96.31 310 ALA A O 1
ATOM 2166 N N . PRO A 1 311 ? 4.906 4.667 -18.146 1.00 96.00 311 PRO A N 1
ATOM 2167 C CA . PRO A 1 311 ? 3.753 5.441 -17.680 1.00 96.00 311 PRO A CA 1
ATOM 2168 C C . PRO A 1 311 ? 3.981 6.104 -16.313 1.00 96.00 311 PRO A C 1
ATOM 2170 O O . PRO A 1 311 ? 3.171 6.925 -15.892 1.00 96.00 311 PRO A O 1
ATOM 2173 N N . VAL A 1 312 ? 5.066 5.749 -15.623 1.00 97.56 312 VAL A N 1
ATOM 2174 C CA . VAL A 1 312 ? 5.395 6.182 -14.266 1.00 97.56 312 VAL A CA 1
ATOM 2175 C C . VAL A 1 312 ? 6.806 6.757 -14.220 1.00 97.56 312 VAL A C 1
ATOM 2177 O O . VAL A 1 312 ? 7.721 6.228 -14.858 1.00 97.56 312 VAL A O 1
ATOM 2180 N N . GLY A 1 313 ? 6.973 7.834 -13.457 1.00 98.25 313 GLY A N 1
ATOM 2181 C CA . GLY A 1 313 ? 8.281 8.308 -13.007 1.00 98.25 313 GLY A CA 1
ATOM 2182 C C . GLY A 1 313 ? 8.612 7.700 -11.647 1.00 98.25 313 GLY A C 1
ATOM 2183 O O . GLY A 1 313 ? 7.735 7.655 -10.790 1.00 98.25 313 GLY A O 1
ATOM 2184 N N . VAL A 1 314 ? 9.847 7.237 -11.432 1.00 98.69 314 VAL A N 1
ATOM 2185 C CA . VAL A 1 314 ? 10.295 6.647 -10.155 1.00 98.69 314 VAL A CA 1
ATOM 2186 C C . VAL A 1 314 ? 11.544 7.367 -9.673 1.00 98.69 314 VAL A C 1
ATOM 2188 O O . VAL A 1 314 ? 12.555 7.408 -10.374 1.00 98.69 314 VAL A O 1
ATOM 2191 N N . THR A 1 315 ? 11.490 7.894 -8.455 1.00 98.75 315 THR A N 1
ATOM 2192 C CA . THR A 1 315 ? 12.597 8.602 -7.810 1.00 98.75 315 THR A CA 1
ATOM 2193 C C . THR A 1 315 ? 12.874 7.993 -6.442 1.00 98.75 315 THR A C 1
ATOM 2195 O O . THR A 1 315 ? 11.961 7.838 -5.638 1.00 98.75 315 THR A O 1
ATOM 2198 N N . LEU A 1 316 ? 14.134 7.680 -6.144 1.00 98.69 316 LEU A N 1
ATOM 2199 C CA . LEU A 1 316 ? 14.576 7.490 -4.766 1.00 98.69 316 LEU A CA 1
ATOM 2200 C C . LEU A 1 316 ? 14.871 8.871 -4.176 1.00 98.69 316 LEU A C 1
ATOM 2202 O O . LEU A 1 316 ? 15.810 9.552 -4.598 1.00 98.69 316 LEU A O 1
ATOM 2206 N N . LEU A 1 317 ? 14.025 9.288 -3.242 1.00 98.19 317 LEU A N 1
ATOM 2207 C CA . LEU A 1 317 ? 14.060 10.588 -2.599 1.00 98.19 317 LEU A CA 1
ATOM 2208 C C . LEU A 1 317 ? 14.699 10.466 -1.215 1.00 98.19 317 LEU A C 1
ATOM 2210 O O . LEU A 1 317 ? 14.240 9.688 -0.380 1.00 98.19 317 LEU A O 1
ATOM 2214 N N . GLU A 1 318 ? 15.726 11.271 -0.966 1.00 98.44 318 GLU A N 1
ATOM 2215 C CA . GLU A 1 318 ? 16.363 11.421 0.340 1.00 98.44 318 GLU A CA 1
ATOM 2216 C C . GLU A 1 318 ? 16.249 12.876 0.797 1.00 98.44 318 GLU A C 1
ATOM 2218 O O . GLU A 1 318 ? 16.649 13.801 0.082 1.00 98.44 318 GLU A O 1
ATOM 2223 N N . LEU A 1 319 ? 15.694 13.082 1.989 1.00 98.00 319 LEU A N 1
ATOM 2224 C CA . LEU A 1 319 ? 15.464 14.393 2.587 1.00 98.00 319 LEU A CA 1
ATOM 2225 C C . LEU A 1 319 ? 16.218 14.485 3.912 1.00 98.00 319 LEU A C 1
ATOM 2227 O O . LEU A 1 319 ? 16.053 13.629 4.778 1.00 98.00 319 LEU A O 1
ATOM 2231 N N . ALA A 1 320 ? 17.040 15.517 4.081 1.00 98.06 320 ALA A N 1
ATOM 2232 C CA . ALA A 1 320 ? 17.732 15.785 5.337 1.00 98.06 320 ALA A CA 1
ATOM 2233 C C . ALA A 1 320 ? 16.761 16.247 6.438 1.00 98.06 320 ALA A C 1
ATOM 2235 O O . ALA A 1 320 ? 15.679 16.758 6.154 1.00 98.06 320 ALA A O 1
ATOM 2236 N N . ALA A 1 321 ? 17.177 16.124 7.701 1.00 97.38 321 ALA A N 1
ATOM 2237 C CA . ALA A 1 321 ? 16.468 16.754 8.813 1.00 97.38 321 ALA A CA 1
ATOM 2238 C C . ALA A 1 321 ? 16.391 18.277 8.608 1.00 97.38 321 ALA A C 1
ATOM 2240 O O . ALA A 1 321 ? 17.347 18.900 8.142 1.00 97.38 321 ALA A O 1
ATOM 2241 N N . GLY A 1 322 ? 15.243 18.863 8.934 1.00 95.81 322 GLY A N 1
ATOM 2242 C CA . GLY A 1 322 ? 14.923 20.265 8.679 1.00 95.81 322 GLY A CA 1
ATOM 2243 C C . GLY A 1 322 ? 14.506 20.572 7.237 1.00 95.81 322 GLY A C 1
ATOM 2244 O O . GLY A 1 322 ? 14.098 21.700 6.963 1.00 95.81 322 GLY A O 1
ATOM 2245 N N . ALA A 1 323 ? 14.569 19.610 6.306 1.00 96.12 323 ALA A N 1
ATOM 2246 C CA . ALA A 1 323 ? 14.008 19.807 4.974 1.00 96.12 323 ALA A CA 1
ATOM 2247 C C . ALA A 1 323 ? 12.484 19.982 5.065 1.00 96.12 323 ALA A C 1
ATOM 2249 O O . ALA A 1 323 ? 11.801 19.270 5.802 1.00 96.12 323 ALA A O 1
ATOM 2250 N N . ALA A 1 324 ? 11.946 20.910 4.278 1.00 94.44 324 ALA A N 1
ATOM 2251 C CA . ALA A 1 324 ? 10.515 21.168 4.209 1.00 94.44 324 ALA A CA 1
ATOM 2252 C C . ALA A 1 324 ? 10.063 21.222 2.753 1.00 94.44 324 ALA A C 1
ATOM 2254 O O . ALA A 1 324 ? 10.688 21.887 1.925 1.00 94.44 324 ALA A O 1
ATOM 2255 N N . MET A 1 325 ? 8.989 20.504 2.445 1.00 94.44 325 MET A N 1
ATOM 2256 C CA . MET A 1 325 ? 8.284 20.590 1.176 1.00 94.44 325 MET A CA 1
ATOM 2257 C C . MET A 1 325 ? 7.093 21.523 1.389 1.00 94.44 325 MET A C 1
ATOM 2259 O O . MET A 1 325 ? 6.160 21.140 2.101 1.00 94.44 325 MET A O 1
ATOM 2263 N N . PRO A 1 326 ? 7.122 22.747 0.826 1.00 95.31 326 PRO A N 1
ATOM 2264 C CA . PRO A 1 326 ? 6.007 23.677 0.935 1.00 95.31 326 PRO A CA 1
ATOM 2265 C C . PRO A 1 326 ? 4.712 23.064 0.406 1.00 95.31 326 PRO A C 1
ATOM 2267 O O . PRO A 1 326 ? 4.746 22.145 -0.415 1.00 95.31 326 PRO A O 1
ATOM 2270 N N . ALA A 1 327 ? 3.577 23.610 0.841 1.00 97.50 327 ALA A N 1
ATOM 2271 C CA . ALA A 1 327 ? 2.277 23.205 0.327 1.00 97.50 327 ALA A CA 1
ATOM 2272 C C . ALA A 1 327 ? 2.226 23.355 -1.201 1.00 97.50 327 ALA A C 1
ATOM 2274 O O . ALA A 1 327 ? 2.498 24.429 -1.740 1.00 97.50 327 ALA A O 1
ATOM 2275 N N . HIS A 1 328 ? 1.897 22.267 -1.887 1.00 96.94 328 HIS A N 1
ATOM 2276 C CA . HIS A 1 328 ? 1.737 22.217 -3.336 1.00 96.94 328 HIS A CA 1
ATOM 2277 C C . HIS A 1 328 ? 0.754 21.111 -3.722 1.00 96.94 328 HIS A C 1
ATOM 2279 O O . HIS A 1 328 ? 0.277 20.363 -2.872 1.00 96.94 328 HIS A O 1
ATOM 2285 N N . GLN A 1 329 ? 0.435 21.027 -5.009 1.00 96.56 329 GLN A N 1
ATOM 2286 C CA . GLN A 1 329 ? -0.415 19.984 -5.569 1.00 96.56 329 GLN A CA 1
ATOM 2287 C C . GLN A 1 329 ? 0.040 19.629 -6.985 1.00 96.56 329 GLN A C 1
ATOM 2289 O O . GLN A 1 329 ? 0.780 20.382 -7.627 1.00 96.56 329 GLN A O 1
ATOM 2294 N N . HIS A 1 330 ? -0.459 18.500 -7.476 1.00 95.75 330 HIS A N 1
ATOM 2295 C CA . HIS A 1 330 ? -0.289 18.046 -8.850 1.00 95.75 330 HIS A CA 1
ATOM 2296 C C . HIS A 1 330 ? -1.661 17.919 -9.514 1.00 95.75 330 HIS A C 1
ATOM 2298 O O . HIS A 1 330 ? -2.494 17.135 -9.070 1.00 95.75 330 HIS A O 1
ATOM 2304 N N . ASP A 1 331 ? -1.927 18.688 -10.570 1.00 95.38 331 ASP A N 1
ATOM 2305 C CA . ASP A 1 331 ? -3.270 18.743 -11.176 1.00 95.38 331 ASP A CA 1
ATOM 2306 C C . ASP A 1 331 ? -3.613 17.478 -11.988 1.00 95.38 331 ASP A C 1
ATOM 2308 O O . ASP A 1 331 ? -4.782 17.118 -12.195 1.00 95.38 331 ASP A O 1
ATOM 2312 N N . ARG A 1 332 ? -2.590 16.783 -12.498 1.00 96.00 332 ARG A N 1
ATOM 2313 C CA . ARG A 1 332 ? -2.764 15.649 -13.418 1.00 96.00 332 ARG A CA 1
ATOM 2314 C C . ARG A 1 332 ? -2.250 14.336 -12.857 1.00 96.00 332 ARG A C 1
ATOM 2316 O O . ARG A 1 332 ? -2.727 13.293 -13.290 1.00 96.00 332 ARG A O 1
ATOM 2323 N N . GLU A 1 333 ? -1.325 14.391 -11.917 1.00 97.62 333 GLU A N 1
ATOM 2324 C CA . GLU A 1 333 ? -0.592 13.233 -11.438 1.00 97.62 333 GLU A CA 1
ATOM 2325 C C . GLU A 1 333 ? -1.054 12.821 -10.040 1.00 97.62 333 GLU A C 1
ATOM 2327 O O . GLU A 1 333 ? -1.258 13.667 -9.171 1.00 97.62 333 GLU A O 1
ATOM 2332 N N . SER A 1 334 ? -1.214 11.516 -9.829 1.00 97.56 334 SER A N 1
ATOM 2333 C CA . SER A 1 334 ? -1.183 10.941 -8.486 1.00 97.56 334 SER A CA 1
ATOM 2334 C C . SER A 1 334 ? 0.275 10.756 -8.071 1.00 97.56 334 SER A C 1
ATOM 2336 O O . SER A 1 334 ? 1.101 10.312 -8.877 1.00 97.56 334 SER A O 1
ATOM 2338 N N . GLU A 1 335 ? 0.583 11.060 -6.815 1.00 98.25 335 GLU A N 1
ATOM 2339 C CA . GLU A 1 335 ? 1.885 10.812 -6.202 1.00 98.25 335 GLU A CA 1
ATOM 2340 C C . GLU A 1 335 ? 1.785 9.678 -5.185 1.00 98.25 335 GLU A C 1
ATOM 2342 O O . GLU A 1 335 ? 0.926 9.689 -4.304 1.00 98.25 335 GLU A O 1
ATOM 2347 N N . LEU A 1 336 ? 2.678 8.698 -5.301 1.00 98.56 336 LEU A N 1
ATOM 2348 C CA . LEU A 1 336 ? 2.791 7.591 -4.360 1.00 98.56 336 LEU A CA 1
ATOM 2349 C C . LEU A 1 336 ? 4.124 7.654 -3.631 1.00 98.56 336 LEU A C 1
ATOM 2351 O O . LEU A 1 336 ? 5.163 7.853 -4.262 1.00 98.56 336 LEU A O 1
ATOM 2355 N N . LEU A 1 337 ? 4.103 7.412 -2.323 1.00 98.69 337 LEU A N 1
ATOM 2356 C CA . LEU A 1 337 ? 5.308 7.325 -1.505 1.00 98.69 337 LEU A CA 1
ATOM 2357 C C . LEU A 1 337 ? 5.383 5.962 -0.830 1.00 98.69 337 LEU A C 1
ATOM 2359 O O . LEU A 1 337 ? 4.439 5.541 -0.171 1.00 98.69 337 LEU A O 1
ATOM 2363 N N . TYR A 1 338 ? 6.530 5.302 -0.943 1.00 98.69 338 TYR A N 1
ATOM 2364 C CA . TYR A 1 338 ? 6.889 4.144 -0.131 1.00 98.69 338 TYR A CA 1
ATOM 2365 C C . TYR A 1 338 ? 8.068 4.545 0.754 1.00 98.69 338 TYR A C 1
ATOM 2367 O O . TYR A 1 338 ? 9.200 4.679 0.276 1.00 98.69 338 TYR A O 1
ATOM 2375 N N . VAL A 1 339 ? 7.812 4.791 2.038 1.00 98.62 339 VAL A N 1
ATOM 2376 C CA . VAL A 1 339 ? 8.830 5.298 2.962 1.00 98.62 339 VAL A CA 1
ATOM 2377 C C . VAL A 1 339 ? 9.665 4.134 3.491 1.00 98.62 339 VAL A C 1
ATOM 2379 O O . VAL A 1 339 ? 9.152 3.183 4.070 1.00 98.62 339 VAL A O 1
ATOM 2382 N N . GLN A 1 340 ? 10.979 4.203 3.290 1.00 98.38 340 GLN A N 1
ATOM 2383 C CA . GLN A 1 340 ? 11.923 3.151 3.671 1.00 98.38 340 GLN A CA 1
ATOM 2384 C C . GLN A 1 340 ? 12.617 3.431 5.009 1.00 98.38 340 GLN A C 1
ATOM 2386 O O . GLN A 1 340 ? 12.997 2.494 5.708 1.00 98.38 340 GLN A O 1
ATOM 2391 N N . ALA A 1 341 ? 12.845 4.705 5.338 1.00 98.50 341 ALA A N 1
ATOM 2392 C CA . ALA A 1 341 ? 13.549 5.130 6.545 1.00 98.50 341 ALA A CA 1
ATOM 2393 C C . ALA A 1 341 ? 13.183 6.572 6.927 1.00 98.50 341 ALA A C 1
ATOM 2395 O O . ALA A 1 341 ? 12.734 7.342 6.077 1.00 98.50 341 ALA A O 1
ATOM 2396 N N . GLY A 1 342 ? 13.446 6.931 8.186 1.00 98.12 342 GLY A N 1
ATOM 2397 C CA . GLY A 1 342 ? 13.222 8.273 8.725 1.00 98.12 342 GLY A CA 1
ATOM 2398 C C . GLY A 1 342 ? 11.789 8.543 9.151 1.00 98.12 342 GLY A C 1
ATOM 2399 O O . GLY A 1 342 ? 10.960 7.636 9.188 1.00 98.12 342 GLY A O 1
ATOM 2400 N N . SER A 1 343 ? 11.507 9.800 9.478 1.00 97.75 343 SER A N 1
ATOM 2401 C CA . SER A 1 343 ? 10.166 10.255 9.828 1.00 97.75 343 SER A CA 1
ATOM 2402 C C . SER A 1 343 ? 9.955 11.705 9.421 1.00 97.75 343 SER A C 1
ATOM 2404 O O . SER A 1 343 ? 10.850 12.543 9.546 1.00 97.75 343 SER A O 1
ATOM 2406 N N . ALA A 1 344 ? 8.745 11.998 8.971 1.00 98.06 344 ALA A N 1
ATOM 2407 C CA . ALA A 1 344 ? 8.302 13.341 8.653 1.00 98.06 344 ALA A CA 1
ATOM 2408 C C . ALA A 1 344 ? 6.878 13.553 9.160 1.00 98.06 344 ALA A C 1
ATOM 2410 O O . ALA A 1 344 ? 6.123 12.607 9.388 1.00 98.06 344 ALA A O 1
ATOM 2411 N N . THR A 1 345 ? 6.511 14.816 9.289 1.00 97.81 345 THR A N 1
ATOM 2412 C CA . THR A 1 345 ? 5.132 15.238 9.481 1.00 97.81 345 THR A CA 1
ATOM 2413 C C . THR A 1 345 ? 4.596 15.686 8.128 1.00 97.81 345 THR A C 1
ATOM 2415 O O . THR A 1 345 ? 5.204 16.531 7.473 1.00 97.81 345 THR A O 1
ATOM 2418 N N . MET A 1 346 ? 3.489 15.099 7.678 1.00 97.50 346 MET A N 1
ATOM 2419 C CA . MET A 1 346 ? 2.866 15.410 6.393 1.00 97.50 346 MET A CA 1
ATOM 2420 C C . MET A 1 346 ? 1.502 16.043 6.613 1.00 97.50 346 MET A C 1
ATOM 2422 O O . MET A 1 346 ? 0.695 15.521 7.375 1.00 97.50 346 MET A O 1
ATOM 2426 N N . THR A 1 347 ? 1.227 17.139 5.920 1.00 96.88 347 THR A N 1
ATOM 2427 C CA . THR A 1 347 ? -0.096 17.766 5.904 1.00 96.88 347 THR A CA 1
ATOM 2428 C C . THR A 1 347 ? -0.752 17.490 4.563 1.00 96.88 347 THR A C 1
ATOM 2430 O O . THR A 1 347 ? -0.136 17.728 3.528 1.00 96.88 347 THR A O 1
ATOM 2433 N N . VAL A 1 348 ? -1.989 17.000 4.578 1.00 95.44 348 VAL A N 1
ATOM 2434 C CA . VAL A 1 348 ? -2.792 16.660 3.400 1.00 95.44 348 VAL A CA 1
ATOM 2435 C C . VAL A 1 348 ? -4.175 17.271 3.585 1.00 95.44 348 VAL A C 1
ATOM 2437 O O . VAL A 1 348 ? -4.935 16.889 4.476 1.00 95.44 348 VAL A O 1
ATOM 2440 N N . GLY A 1 349 ? -4.484 18.292 2.785 1.00 90.38 349 GLY A N 1
ATOM 2441 C CA . GLY A 1 349 ? -5.629 19.161 3.052 1.00 90.38 349 GLY A CA 1
ATOM 2442 C C . GLY A 1 349 ? -5.530 19.809 4.439 1.00 90.38 349 GLY A C 1
ATOM 2443 O O . GLY A 1 349 ? -4.583 20.539 4.719 1.00 90.38 349 GLY A O 1
ATOM 2444 N N . ALA A 1 350 ? -6.512 19.542 5.304 1.00 88.69 350 ALA A N 1
ATOM 2445 C CA . ALA A 1 350 ? -6.564 20.059 6.675 1.00 88.69 350 ALA A CA 1
ATOM 2446 C C . ALA A 1 350 ? -5.997 19.088 7.729 1.00 88.69 350 ALA A C 1
ATOM 2448 O O . ALA A 1 350 ? -6.013 19.403 8.918 1.00 88.69 350 ALA A O 1
ATOM 2449 N N . VAL A 1 351 ? -5.529 17.906 7.318 1.00 91.88 351 VAL A N 1
ATOM 2450 C CA . VAL A 1 351 ? -5.092 16.852 8.238 1.00 91.88 351 VAL A CA 1
ATOM 2451 C C . VAL A 1 351 ? -3.577 16.755 8.243 1.00 91.88 351 VAL A C 1
ATOM 2453 O O . VAL A 1 351 ? -2.947 16.739 7.190 1.00 91.88 351 VAL A O 1
ATOM 2456 N N . THR A 1 352 ? -2.996 16.665 9.436 1.00 93.94 352 THR A N 1
ATOM 2457 C CA . THR A 1 352 ? -1.562 16.447 9.634 1.00 93.94 352 THR A CA 1
ATOM 2458 C C . THR A 1 352 ? -1.336 15.064 10.226 1.00 93.94 352 THR A C 1
ATOM 2460 O O . THR A 1 352 ? -1.915 14.729 11.257 1.00 93.94 352 THR A O 1
ATOM 2463 N N . LEU A 1 353 ? -0.499 14.263 9.570 1.00 93.81 353 LEU A N 1
ATOM 2464 C CA . LEU A 1 353 ? -0.244 12.866 9.897 1.00 93.81 353 LEU A CA 1
ATOM 2465 C C . LEU A 1 353 ? 1.266 12.607 9.990 1.00 93.81 353 LEU A C 1
ATOM 2467 O O . LEU A 1 353 ? 2.033 13.137 9.179 1.00 93.81 353 LEU A O 1
ATOM 2471 N N . PRO A 1 354 ? 1.716 11.766 10.934 1.00 95.88 354 PRO A N 1
ATOM 2472 C CA . PRO A 1 354 ? 3.081 11.269 10.916 1.00 95.88 354 PRO A CA 1
ATOM 2473 C C . PRO A 1 354 ? 3.262 10.282 9.757 1.00 95.88 354 PRO A C 1
ATOM 2475 O O . PRO A 1 354 ? 2.422 9.412 9.521 1.00 95.88 354 PRO A O 1
ATOM 2478 N N . VAL A 1 355 ? 4.394 10.377 9.066 1.00 97.19 355 VAL A N 1
ATOM 2479 C CA . VAL A 1 355 ? 4.854 9.372 8.104 1.00 97.19 355 VAL A CA 1
ATOM 2480 C C . VAL A 1 355 ? 6.220 8.852 8.534 1.00 97.19 355 VAL A C 1
ATOM 2482 O O . VAL A 1 355 ? 7.081 9.608 8.983 1.00 97.19 355 VAL A O 1
ATOM 2485 N N . GLY A 1 356 ? 6.429 7.545 8.423 1.00 97.88 356 GLY A N 1
ATOM 2486 C CA . GLY A 1 356 ? 7.642 6.877 8.891 1.00 97.88 356 GLY A CA 1
ATOM 2487 C C . GLY A 1 356 ? 7.972 5.636 8.069 1.00 97.88 356 GLY A C 1
ATOM 2488 O O . GLY A 1 356 ? 7.336 5.407 7.046 1.00 97.88 356 GLY A O 1
ATOM 2489 N N . PRO A 1 357 ? 8.917 4.781 8.500 1.00 97.81 357 PRO A N 1
ATOM 2490 C CA . PRO A 1 357 ? 9.450 3.685 7.685 1.00 97.81 357 PRO A CA 1
ATOM 2491 C C . PRO A 1 357 ? 8.434 2.594 7.343 1.00 97.81 357 PRO A C 1
ATOM 2493 O O . PRO A 1 357 ? 8.776 1.627 6.672 1.00 97.81 357 PRO A O 1
ATOM 2496 N N . THR A 1 358 ? 7.212 2.669 7.863 1.00 97.31 358 THR A N 1
ATOM 2497 C CA . THR A 1 358 ? 6.129 1.738 7.548 1.00 97.31 358 THR A CA 1
ATOM 2498 C C . THR A 1 358 ? 5.013 2.371 6.732 1.00 97.31 358 THR A C 1
ATOM 2500 O O . THR A 1 358 ? 4.087 1.674 6.335 1.00 97.31 358 THR A O 1
ATOM 2503 N N . SER A 1 359 ? 5.125 3.661 6.428 1.00 98.06 359 SER A N 1
ATOM 2504 C CA . SER A 1 359 ? 4.112 4.411 5.708 1.00 98.06 359 SER A CA 1
ATOM 2505 C C . SER A 1 359 ? 4.195 4.185 4.202 1.00 98.06 359 SER A C 1
ATOM 2507 O O . SER A 1 359 ? 5.250 4.341 3.579 1.00 98.06 359 SER A O 1
ATOM 2509 N N . VAL A 1 360 ? 3.038 3.904 3.617 1.00 98.25 360 VAL A N 1
ATOM 2510 C CA . VAL A 1 360 ? 2.773 4.009 2.183 1.00 98.25 360 VAL A CA 1
ATOM 2511 C C . VAL A 1 360 ? 1.725 5.097 1.999 1.00 98.25 360 VAL A C 1
ATOM 2513 O O . VAL A 1 360 ? 0.712 5.073 2.692 1.00 98.25 360 VAL A O 1
ATOM 2516 N N . VAL A 1 361 ? 1.970 6.068 1.122 1.00 97.69 361 VAL A N 1
ATOM 2517 C CA . VAL A 1 361 ? 1.109 7.251 0.968 1.00 97.69 361 VAL A CA 1
ATOM 2518 C C . VAL A 1 361 ? 0.569 7.346 -0.454 1.00 97.69 361 VAL A C 1
ATOM 2520 O O . VAL A 1 361 ? 1.336 7.183 -1.402 1.00 97.69 361 VAL A O 1
ATOM 2523 N N . HIS A 1 362 ? -0.724 7.646 -0.600 1.00 97.12 362 HIS A N 1
ATOM 2524 C CA . HIS A 1 362 ? -1.364 7.996 -1.870 1.00 97.12 362 HIS A CA 1
ATOM 2525 C C . HIS A 1 362 ? -1.868 9.441 -1.851 1.00 97.12 362 HIS A C 1
ATOM 2527 O O . HIS A 1 362 ? -2.861 9.763 -1.210 1.00 97.12 362 HIS A O 1
ATOM 2533 N N . LEU A 1 363 ? -1.224 10.307 -2.621 1.00 97.19 363 LEU A N 1
ATOM 2534 C CA . LEU A 1 363 ? -1.642 11.685 -2.829 1.00 97.19 363 LEU A CA 1
ATOM 2535 C C . LEU A 1 363 ? -2.335 11.772 -4.188 1.00 97.19 363 LEU A C 1
ATOM 2537 O O . LEU A 1 363 ? -1.694 11.740 -5.239 1.00 97.19 363 LEU A O 1
ATOM 2541 N N . GLY A 1 364 ? -3.663 11.833 -4.156 1.00 95.62 364 GLY A N 1
ATOM 2542 C CA . GLY A 1 364 ? -4.474 11.902 -5.363 1.00 95.62 364 GLY A CA 1
ATOM 2543 C C . GLY A 1 364 ? -4.262 13.197 -6.147 1.00 95.62 364 GLY A C 1
ATOM 2544 O O . GLY A 1 364 ? -3.777 14.211 -5.637 1.00 95.62 364 GLY A O 1
ATOM 2545 N N . ARG A 1 365 ? -4.703 13.186 -7.403 1.00 95.44 365 ARG A N 1
ATOM 2546 C CA . ARG A 1 365 ? -4.708 14.376 -8.263 1.00 95.44 365 ARG A CA 1
ATOM 2547 C C . ARG A 1 365 ? -5.432 15.543 -7.584 1.00 95.44 365 ARG A C 1
ATOM 2549 O O . ARG A 1 365 ? -6.517 15.368 -7.036 1.00 95.44 365 ARG A O 1
ATOM 2556 N N . GLY A 1 366 ? -4.839 16.731 -7.638 1.00 95.19 366 GLY A N 1
ATOM 2557 C CA . GLY A 1 366 ? -5.377 17.956 -7.040 1.00 95.19 366 GLY A CA 1
ATOM 2558 C C . GLY A 1 366 ? -5.355 17.981 -5.509 1.00 95.19 366 GLY A C 1
ATOM 2559 O O . GLY A 1 366 ? -5.918 18.892 -4.912 1.00 95.19 366 GLY A O 1
ATOM 2560 N N . THR A 1 367 ? -4.724 17.002 -4.854 1.00 95.31 367 THR A N 1
ATOM 2561 C CA . THR A 1 367 ? -4.613 16.986 -3.393 1.00 95.31 367 THR A CA 1
ATOM 2562 C C . THR A 1 367 ? -3.453 17.867 -2.942 1.00 95.31 367 THR A C 1
ATOM 2564 O O . THR A 1 367 ? -2.288 17.537 -3.172 1.00 95.31 367 THR A O 1
ATOM 2567 N N . THR A 1 368 ? -3.768 18.977 -2.272 1.00 96.75 368 THR A N 1
ATOM 2568 C CA . THR A 1 368 ? -2.765 19.838 -1.635 1.00 96.75 368 THR A CA 1
ATOM 2569 C C . THR A 1 368 ? -2.075 19.110 -0.496 1.00 96.75 368 THR A C 1
ATOM 2571 O O . THR A 1 368 ? -2.736 18.605 0.416 1.00 96.75 368 THR A O 1
ATOM 2574 N N . HIS A 1 369 ? -0.747 19.106 -0.518 1.00 97.75 369 HIS A N 1
ATOM 2575 C CA . HIS A 1 369 ? 0.060 18.475 0.511 1.00 97.75 369 HIS A CA 1
ATOM 2576 C C . HIS A 1 369 ? 1.378 19.215 0.775 1.00 97.75 369 HIS A C 1
ATOM 2578 O O . HIS A 1 369 ? 1.906 19.927 -0.081 1.00 97.75 369 HIS A O 1
ATOM 2584 N N . ALA A 1 370 ? 1.898 19.046 1.988 1.00 97.50 370 ALA A N 1
ATOM 2585 C CA . ALA A 1 370 ? 3.161 19.591 2.479 1.00 97.50 370 ALA A CA 1
ATOM 2586 C C . ALA A 1 370 ? 3.852 18.562 3.384 1.00 97.50 370 ALA A C 1
ATOM 2588 O O . ALA A 1 370 ? 3.197 17.662 3.908 1.00 97.50 370 ALA A O 1
ATOM 2589 N N . ALA A 1 371 ? 5.157 18.706 3.614 1.00 97.50 371 ALA A N 1
ATOM 2590 C CA . ALA A 1 371 ? 5.866 17.863 4.575 1.00 97.50 371 ALA A CA 1
ATOM 2591 C C . ALA A 1 371 ? 7.010 18.604 5.271 1.00 97.50 371 ALA A C 1
ATOM 2593 O O . ALA A 1 371 ? 7.707 19.402 4.646 1.00 97.50 371 ALA A O 1
ATOM 2594 N N . THR A 1 372 ? 7.253 18.288 6.538 1.00 97.69 372 THR A N 1
ATOM 2595 C CA . THR A 1 372 ? 8.428 18.719 7.306 1.00 97.69 372 THR A CA 1
ATOM 2596 C C . THR A 1 372 ? 9.173 17.499 7.822 1.00 97.69 372 THR A C 1
ATOM 2598 O O . THR A 1 372 ? 8.566 16.574 8.360 1.00 97.69 372 THR A O 1
ATOM 2601 N N . VAL A 1 373 ? 10.488 17.468 7.628 1.00 98.06 373 VAL A N 1
ATOM 2602 C CA . VAL A 1 373 ? 11.320 16.300 7.927 1.00 98.06 373 VAL A CA 1
ATOM 2603 C C . VAL A 1 373 ? 12.056 16.507 9.240 1.00 98.06 373 VAL A C 1
ATOM 2605 O O . VAL A 1 373 ? 12.955 17.340 9.322 1.00 98.06 373 VAL A O 1
ATOM 2608 N N . ASP A 1 374 ? 11.712 15.711 10.247 1.00 90.94 374 ASP A N 1
ATOM 2609 C CA . ASP A 1 374 ? 12.340 15.778 11.570 1.00 90.94 374 ASP A CA 1
ATOM 2610 C C . ASP A 1 374 ? 13.564 14.855 11.649 1.00 90.94 374 ASP A C 1
ATOM 2612 O O . ASP A 1 374 ? 14.619 15.228 12.161 1.00 90.94 374 ASP A O 1
ATOM 2616 N N . VAL A 1 375 ? 13.445 13.655 11.072 1.00 97.94 375 VAL A N 1
ATOM 2617 C CA . VAL A 1 375 ? 14.513 12.651 10.975 1.00 97.94 375 VAL A CA 1
ATOM 2618 C C . VAL A 1 375 ? 14.745 12.358 9.497 1.00 97.94 375 VAL A C 1
ATOM 2620 O O . VAL A 1 375 ? 13.757 12.147 8.796 1.00 97.94 375 VAL A O 1
ATOM 2623 N N . PRO A 1 376 ? 15.999 12.298 8.999 1.00 98.50 376 PRO A N 1
ATOM 2624 C CA . PRO A 1 376 ? 16.258 12.158 7.570 1.00 98.50 376 PRO A CA 1
ATOM 2625 C C . PRO A 1 376 ? 15.458 11.019 6.933 1.00 98.50 376 PRO A C 1
ATOM 2627 O O . PRO A 1 376 ? 15.553 9.871 7.369 1.00 98.50 376 PRO A O 1
ATOM 2630 N N . VAL A 1 377 ? 14.664 11.350 5.916 1.00 98.62 377 VAL A N 1
ATOM 2631 C CA . VAL A 1 377 ? 13.744 10.425 5.248 1.00 98.62 377 VAL A CA 1
ATOM 2632 C C . VAL A 1 377 ? 14.383 9.858 3.993 1.00 98.62 377 VAL A C 1
ATOM 2634 O O . VAL A 1 377 ? 14.998 10.591 3.220 1.00 98.62 377 VAL A O 1
ATOM 2637 N N . ARG A 1 378 ? 14.161 8.563 3.754 1.00 98.69 378 ARG A N 1
ATOM 2638 C CA . ARG A 1 378 ? 14.364 7.927 2.449 1.00 98.69 378 ARG A CA 1
ATOM 2639 C C . ARG A 1 378 ? 13.065 7.277 1.996 1.00 98.69 378 ARG A C 1
AT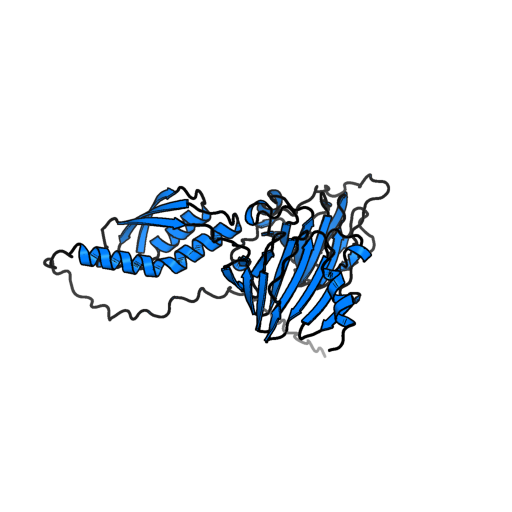OM 2641 O O . ARG A 1 378 ? 12.498 6.476 2.739 1.00 98.69 378 ARG A O 1
ATOM 2648 N N . ALA A 1 379 ? 12.612 7.589 0.788 1.00 98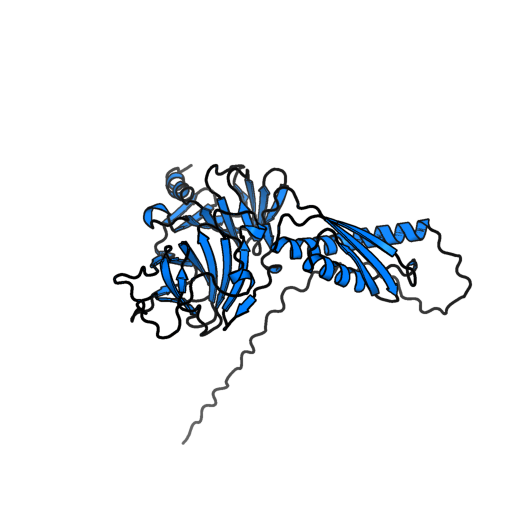.62 379 ALA A N 1
ATOM 2649 C CA . ALA A 1 379 ? 11.382 7.048 0.220 1.00 98.62 379 ALA A CA 1
ATOM 2650 C C . ALA A 1 379 ? 11.511 6.812 -1.290 1.00 98.62 379 ALA A C 1
ATOM 2652 O O . ALA A 1 379 ? 12.226 7.537 -1.979 1.00 98.62 379 ALA A O 1
ATOM 2653 N N . LEU A 1 380 ? 10.787 5.824 -1.816 1.00 98.75 380 LEU A N 1
ATOM 2654 C CA . LEU A 1 380 ? 10.473 5.788 -3.243 1.00 98.75 380 LEU A CA 1
ATOM 2655 C C . LEU A 1 380 ? 9.297 6.731 -3.482 1.00 98.75 380 LEU A C 1
ATOM 2657 O O . LEU A 1 380 ? 8.263 6.585 -2.837 1.00 98.75 380 LEU A O 1
ATOM 2661 N N . GLN A 1 381 ? 9.459 7.668 -4.406 1.00 98.69 381 GLN A N 1
ATOM 2662 C CA . GLN A 1 381 ? 8.417 8.569 -4.874 1.00 98.69 381 GLN A CA 1
ATOM 2663 C C . GLN A 1 381 ? 8.080 8.235 -6.321 1.00 98.69 381 GLN A C 1
ATOM 2665 O O . GLN A 1 381 ? 8.974 8.129 -7.167 1.00 98.69 381 GLN A O 1
ATOM 2670 N N . LEU A 1 382 ? 6.792 8.062 -6.598 1.00 98.69 382 LEU A N 1
ATOM 2671 C CA . LEU A 1 382 ? 6.297 7.695 -7.913 1.00 98.69 382 LEU A CA 1
ATOM 2672 C C . LEU A 1 382 ? 5.214 8.662 -8.378 1.00 98.69 382 LEU A C 1
ATOM 2674 O O . LEU A 1 382 ? 4.346 9.027 -7.594 1.00 98.69 382 LEU A O 1
ATOM 2678 N N . TYR A 1 383 ? 5.238 9.013 -9.663 1.00 98.44 383 TYR A N 1
ATOM 2679 C CA . TYR A 1 383 ? 4.230 9.867 -10.297 1.00 98.44 383 TYR A CA 1
ATOM 2680 C C . TYR A 1 383 ? 3.511 9.133 -11.419 1.00 98.44 383 TYR A C 1
ATOM 2682 O O . TYR A 1 383 ? 4.175 8.564 -12.291 1.00 98.44 383 TYR A O 1
ATOM 2690 N N . LEU A 1 384 ? 2.174 9.167 -11.407 1.00 97.56 384 LEU A N 1
ATOM 2691 C CA . LEU A 1 384 ? 1.328 8.571 -12.443 1.00 97.56 384 LEU A CA 1
ATOM 2692 C C . LEU A 1 384 ? 0.246 9.557 -12.933 1.00 97.56 384 LEU A C 1
ATOM 2694 O O . LEU A 1 384 ? -0.624 9.930 -12.146 1.00 97.56 384 LEU A O 1
ATOM 2698 N N . PRO A 1 385 ? 0.249 9.945 -14.225 1.00 97.19 385 PRO A N 1
ATOM 2699 C CA . PRO A 1 385 ? 1.318 9.686 -15.193 1.00 97.19 385 PRO A CA 1
ATOM 2700 C C . PRO A 1 385 ? 2.656 10.303 -14.744 1.00 97.19 385 PRO A C 1
ATOM 2702 O O . PRO A 1 385 ? 2.683 11.233 -13.939 1.00 97.19 385 PRO A O 1
ATOM 2705 N N . GLY A 1 386 ? 3.769 9.781 -15.261 1.00 96.88 386 GLY A N 1
ATOM 2706 C CA . GLY A 1 386 ? 5.082 10.404 -15.072 1.00 96.88 386 GLY A CA 1
ATOM 2707 C C . GLY A 1 386 ? 5.163 11.810 -15.685 1.00 96.88 386 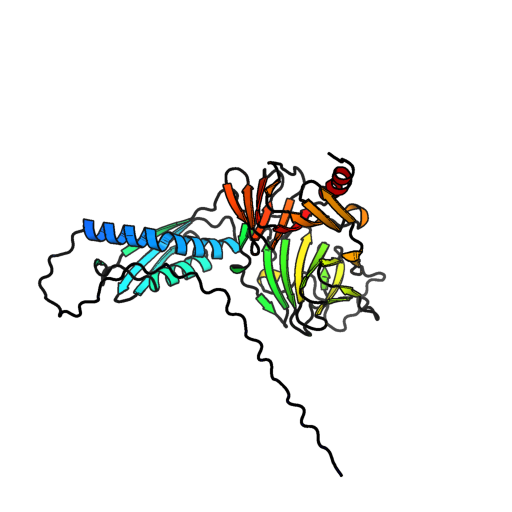GLY A C 1
ATOM 2708 O O . GLY A 1 386 ? 4.332 12.197 -16.511 1.00 96.88 386 GLY A O 1
ATOM 2709 N N . GLY A 1 387 ? 6.157 12.591 -15.267 1.00 94.50 387 GLY A N 1
ATOM 2710 C CA . GLY A 1 387 ? 6.320 13.991 -15.665 1.00 94.50 387 GLY A CA 1
ATOM 2711 C C . GLY A 1 387 ? 6.942 14.868 -14.567 1.00 94.50 387 GLY A C 1
ATOM 2712 O O . GLY A 1 387 ? 7.933 15.576 -14.772 1.00 94.50 387 GLY A O 1
ATOM 2713 N N . PRO A 1 388 ? 6.385 14.863 -13.347 1.00 95.75 388 PRO A N 1
ATOM 2714 C CA . PRO A 1 388 ? 6.880 15.733 -12.293 1.00 95.75 388 PRO A CA 1
ATOM 2715 C C . PRO A 1 388 ? 8.349 15.483 -11.921 1.00 95.75 388 PRO A C 1
ATOM 2717 O O . PRO A 1 388 ? 9.006 16.417 -11.458 1.00 95.75 388 PRO A O 1
ATOM 2720 N N . GLU A 1 389 ? 8.902 14.284 -12.119 1.00 94.81 389 GLU A N 1
ATOM 2721 C CA . GLU A 1 389 ? 10.306 13.966 -11.828 1.00 94.81 389 GLU A CA 1
ATOM 2722 C C . GLU A 1 389 ? 11.308 14.800 -12.647 1.00 94.81 389 GLU A C 1
ATOM 2724 O O . GLU A 1 389 ? 12.408 15.078 -12.164 1.00 94.81 389 GLU A O 1
ATOM 2729 N N . GLN A 1 390 ? 10.935 15.306 -13.833 1.00 93.50 390 GLN A N 1
ATOM 2730 C CA . GLN A 1 390 ? 11.837 16.142 -14.641 1.00 93.50 390 GLN A CA 1
ATOM 2731 C C . GLN A 1 390 ? 12.220 17.458 -13.944 1.00 93.50 390 GLN A C 1
ATOM 2733 O O . GLN A 1 390 ? 13.265 18.043 -14.246 1.00 93.50 390 GLN A O 1
ATOM 2738 N N . ARG A 1 391 ? 11.432 17.924 -12.962 1.00 91.69 391 ARG A N 1
ATOM 2739 C CA . ARG A 1 391 ? 11.727 19.162 -12.220 1.00 91.69 391 ARG A CA 1
ATOM 2740 C C . ARG A 1 391 ? 13.055 19.109 -11.464 1.00 91.69 391 ARG A C 1
ATOM 2742 O O . ARG A 1 391 ? 13.647 20.158 -11.204 1.00 91.69 391 ARG A O 1
ATOM 2749 N N . TYR A 1 392 ? 13.539 17.913 -11.120 1.00 90.31 392 TYR A N 1
ATOM 2750 C CA . TYR A 1 392 ? 14.808 17.748 -10.412 1.00 90.31 392 TYR A CA 1
ATOM 2751 C C . TYR A 1 392 ? 16.011 18.173 -11.256 1.00 90.31 392 TYR A C 1
ATOM 2753 O O . TYR A 1 392 ? 16.938 18.782 -10.718 1.00 90.31 392 TYR A O 1
ATOM 2761 N N . ALA A 1 393 ? 15.957 17.957 -12.572 1.00 82.38 393 ALA A N 1
ATOM 2762 C CA . ALA A 1 393 ? 16.983 18.436 -13.491 1.00 82.38 393 ALA A CA 1
ATOM 2763 C C . ALA A 1 393 ? 17.027 19.971 -13.534 1.00 82.38 393 ALA A C 1
ATOM 2765 O O . ALA A 1 393 ? 18.096 20.565 -13.403 1.00 82.38 393 ALA A O 1
ATOM 2766 N N . SER A 1 394 ? 15.862 20.616 -13.627 1.00 73.88 394 SER A N 1
ATOM 2767 C CA . SER A 1 394 ? 15.748 22.079 -13.683 1.00 73.88 394 SER A CA 1
ATOM 2768 C C . SER A 1 394 ? 16.153 22.768 -12.375 1.00 73.88 394 SER A C 1
ATOM 2770 O O . SER A 1 394 ? 16.708 23.865 -12.400 1.00 73.88 394 SER A O 1
ATOM 2772 N N . ALA A 1 395 ? 15.896 22.136 -11.226 1.00 66.00 395 ALA A N 1
ATOM 2773 C CA . ALA A 1 395 ? 16.257 22.679 -9.917 1.00 66.00 395 ALA A CA 1
ATOM 2774 C C . ALA A 1 395 ? 17.768 22.606 -9.636 1.00 66.00 395 ALA A C 1
ATOM 2776 O O . ALA A 1 395 ? 18.304 23.505 -8.998 1.00 66.00 395 ALA A O 1
ATOM 2777 N N . ALA A 1 396 ? 18.465 21.581 -10.139 1.00 60.19 396 ALA A N 1
ATOM 2778 C CA . ALA A 1 396 ? 19.912 21.430 -9.958 1.00 60.19 396 ALA A CA 1
ATOM 2779 C C . ALA A 1 396 ? 20.736 22.522 -10.673 1.00 60.19 396 ALA A C 1
ATOM 2781 O O . ALA A 1 396 ? 21.874 22.779 -10.291 1.00 60.19 396 ALA A O 1
ATOM 2782 N N . GLY A 1 397 ? 20.165 23.173 -11.693 1.00 48.00 397 GLY A N 1
ATOM 2783 C CA . GLY A 1 397 ? 20.801 24.275 -12.424 1.00 48.00 397 GLY A CA 1
ATOM 2784 C C . GLY A 1 397 ? 20.650 25.656 -11.775 1.00 48.00 397 GLY A C 1
ATOM 2785 O O . GLY A 1 397 ? 21.278 26.606 -12.236 1.00 48.00 397 GLY A O 1
ATOM 2786 N N . ARG A 1 398 ? 19.831 25.796 -10.723 1.00 46.38 398 ARG A N 1
ATOM 2787 C CA . ARG A 1 398 ? 19.710 27.038 -9.948 1.00 46.38 398 ARG A CA 1
ATOM 2788 C C . ARG A 1 398 ? 20.535 26.901 -8.670 1.00 46.38 398 ARG A C 1
ATOM 2790 O O . ARG A 1 398 ? 20.045 26.392 -7.666 1.00 46.38 398 ARG A O 1
ATOM 2797 N N . ALA A 1 399 ? 21.799 27.318 -8.730 1.00 32.75 399 ALA A N 1
ATOM 2798 C CA . ALA A 1 399 ? 22.559 27.622 -7.519 1.00 32.75 399 ALA A CA 1
ATOM 2799 C C . ALA A 1 399 ? 21.860 28.774 -6.758 1.00 32.75 399 ALA A C 1
ATOM 2801 O O . ALA A 1 399 ? 21.212 29.592 -7.419 1.00 32.75 399 ALA A O 1
ATOM 2802 N N . PRO A 1 400 ? 21.921 28.804 -5.413 1.00 44.78 400 PRO A N 1
ATOM 2803 C CA . PRO A 1 400 ? 21.345 29.888 -4.616 1.00 44.78 400 PRO A CA 1
ATOM 2804 C C . PRO A 1 400 ? 21.908 31.264 -4.980 1.00 44.78 400 PRO A C 1
ATOM 2806 O O . PRO A 1 400 ? 23.100 31.335 -5.365 1.00 44.78 400 PRO A O 1
#

Foldseek 3Di:
DDDDDDDDDDPPDPPPDDDPDPPPPDDPDDDDDDPDDDDPDDDQDDPVNVVVLVVVLCVVCVVQLV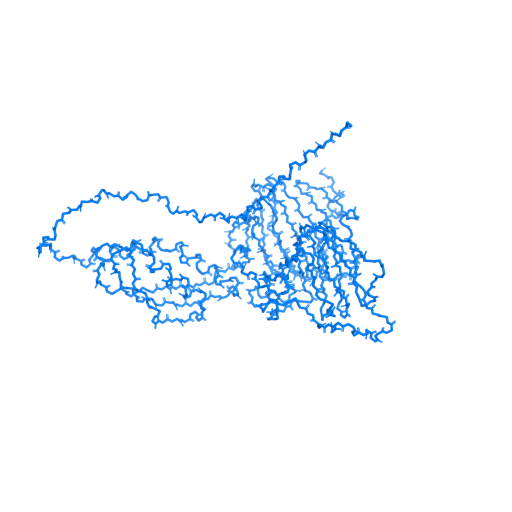VLVLLQLQQALQQWDKWKWKWADADQFTQIDTPDDPSPGPSSNVSSRVSRGRRRGDPSRHRHIDIDMDTDGRPDQPFKHQQVSFDWDADQQKTKTWRDFCRNHVQQFKTKIKIKHFAFGKQAKFQAQFKKKKAWQAAKKFKKFQVRPPDTDIDHHGKIKIAHHRAIMMITGDPGMTMIMMMGGRGHSCPVSVNNHDDGHGDPPPDHDPDPDHGIIDIQHLVVFDWFDDDQKIWTFSDQCVVNVHQKTKIWIKGAAFDKFPWDFAQQKKKKKQWQAAKKWKDWPNDIDIDGRRIIGIQDHPIIMMIHGHTITIIIMMIGRGDPSCVRVVRRPDDD

Radius of gyration: 26.23 Å; chains: 1; bounding box: 77×69×86 Å